Protein AF-A0A2N3HVA8-F1 (afdb_monomer)

Structure (mmCIF, N/CA/C/O backbone):
data_AF-A0A2N3HVA8-F1
#
_entry.id   AF-A0A2N3HVA8-F1
#
loop_
_atom_site.group_PDB
_atom_site.id
_atom_site.type_symbol
_atom_site.label_atom_id
_atom_site.label_alt_id
_atom_site.label_comp_id
_atom_site.label_asym_id
_atom_site.label_entity_id
_atom_site.label_seq_id
_atom_site.pdbx_PDB_ins_code
_atom_site.Cartn_x
_atom_site.Cartn_y
_atom_site.Cartn_z
_atom_site.occupancy
_atom_site.B_iso_or_equiv
_atom_site.auth_seq_id
_atom_site.auth_comp_id
_atom_site.auth_asym_id
_atom_site.auth_atom_id
_atom_site.pdbx_PDB_model_num
ATOM 1 N N . MET A 1 1 ? -5.575 -17.245 89.287 1.00 51.59 1 MET A N 1
ATOM 2 C CA . MET A 1 1 ? -6.116 -17.932 88.089 1.00 51.59 1 MET A CA 1
ATOM 3 C C . MET A 1 1 ? -7.455 -17.379 87.579 1.00 51.59 1 MET A C 1
ATOM 5 O O . MET A 1 1 ? -7.697 -17.504 86.390 1.00 51.59 1 MET A O 1
ATOM 9 N N . LYS A 1 2 ? -8.293 -16.704 88.390 1.00 47.22 2 LYS A N 1
ATOM 10 C CA . LYS A 1 2 ? -9.555 -16.087 87.915 1.00 47.22 2 LYS A CA 1
ATOM 11 C C . LYS A 1 2 ? -9.399 -14.876 86.973 1.00 47.22 2 LYS A C 1
ATOM 13 O O . LYS A 1 2 ? -10.318 -14.607 86.218 1.00 47.22 2 LYS A O 1
ATOM 18 N N . ASN A 1 3 ? -8.242 -14.208 86.958 1.00 51.25 3 ASN A N 1
ATOM 19 C CA . ASN A 1 3 ? -8.040 -12.977 86.173 1.00 51.25 3 ASN A CA 1
ATOM 20 C C . ASN A 1 3 ? -7.410 -13.208 84.784 1.00 51.25 3 ASN A C 1
ATOM 22 O O . ASN A 1 3 ? -7.305 -12.270 84.006 1.00 51.25 3 ASN A O 1
ATOM 26 N N . ILE A 1 4 ? -6.992 -14.441 84.464 1.00 55.38 4 ILE A N 1
ATOM 27 C CA . ILE A 1 4 ? -6.431 -14.793 83.143 1.00 55.38 4 ILE A CA 1
ATOM 28 C C . ILE A 1 4 ? -7.549 -15.259 82.193 1.00 55.38 4 ILE A C 1
ATOM 30 O O . ILE A 1 4 ? -7.501 -14.993 80.996 1.00 55.38 4 ILE A O 1
ATOM 34 N N . LEU A 1 5 ? -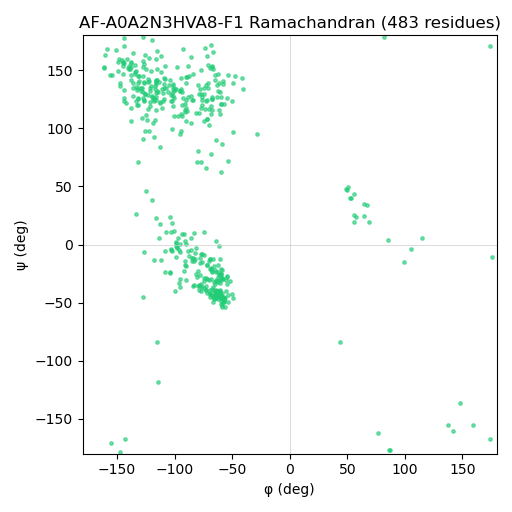8.608 -15.871 82.735 1.00 49.38 5 LEU A N 1
ATOM 35 C CA . LEU A 1 5 ? -9.744 -16.358 81.948 1.00 49.38 5 LEU A CA 1
ATOM 36 C C . LEU A 1 5 ? -10.599 -15.212 81.372 1.00 49.38 5 LEU A C 1
ATOM 38 O O . LEU A 1 5 ? -11.137 -15.334 80.277 1.00 49.38 5 LEU A O 1
ATOM 42 N N . THR A 1 6 ? -10.671 -14.071 82.063 1.00 52.09 6 THR A N 1
ATOM 43 C CA . THR A 1 6 ? -11.381 -12.868 81.597 1.00 52.09 6 THR A CA 1
ATOM 44 C C . THR A 1 6 ? -10.636 -12.125 80.486 1.00 52.09 6 THR A C 1
ATOM 46 O O . THR A 1 6 ? -11.277 -11.512 79.638 1.00 52.09 6 THR A O 1
ATOM 49 N N . GLY A 1 7 ? -9.301 -12.211 80.442 1.00 53.06 7 GLY A N 1
ATOM 50 C CA . GLY A 1 7 ? -8.494 -11.612 79.373 1.00 53.06 7 GLY A CA 1
ATOM 51 C C . GLY A 1 7 ? -8.582 -12.381 78.051 1.00 53.06 7 GLY A C 1
ATOM 52 O O . GLY A 1 7 ? -8.666 -11.770 76.990 1.00 53.06 7 GLY A O 1
ATOM 53 N N . LEU A 1 8 ? -8.642 -13.718 78.106 1.00 52.34 8 LEU A N 1
ATOM 54 C CA . LEU A 1 8 ? -8.741 -14.555 76.902 1.00 52.34 8 LEU A CA 1
ATOM 55 C C . LEU A 1 8 ? -10.122 -14.469 76.225 1.00 52.34 8 LEU A C 1
ATOM 57 O O . LEU A 1 8 ? -10.213 -14.571 75.005 1.00 52.34 8 LEU A O 1
ATOM 61 N N . LEU A 1 9 ? -11.189 -14.220 76.995 1.00 51.16 9 LEU A N 1
ATOM 62 C CA . LEU A 1 9 ? -12.546 -14.059 76.459 1.00 51.16 9 LEU A CA 1
ATOM 63 C C . LEU A 1 9 ? -12.732 -12.724 75.706 1.00 51.16 9 LEU A C 1
ATOM 65 O O . LEU A 1 9 ? -13.514 -12.655 74.765 1.00 51.16 9 LEU A O 1
ATOM 69 N N . LEU A 1 10 ? -11.988 -11.674 76.078 1.00 48.41 10 LEU A N 1
ATOM 70 C CA . LEU A 1 10 ? -12.043 -10.350 75.436 1.00 48.41 10 LEU A CA 1
ATOM 71 C C . LEU A 1 10 ? -11.241 -10.270 74.125 1.00 48.41 10 LEU A C 1
ATOM 73 O O . LEU A 1 10 ? -11.547 -9.446 73.265 1.00 48.41 10 LEU A O 1
ATOM 77 N N . ILE A 1 11 ? -10.251 -11.146 73.938 1.00 51.44 11 ILE A N 1
ATOM 78 C CA . ILE A 1 11 ? -9.470 -11.223 72.692 1.00 51.44 11 ILE A CA 1
ATOM 79 C C . ILE A 1 11 ? -10.233 -12.007 71.609 1.00 51.44 11 ILE A C 1
ATOM 81 O O . ILE A 1 11 ? -10.118 -11.687 70.431 1.00 51.44 11 ILE A O 1
ATOM 85 N N . LEU A 1 12 ? -11.100 -12.950 71.994 1.00 49.59 12 LEU A N 1
ATOM 86 C CA . LEU A 1 12 ? -11.937 -13.716 71.058 1.00 49.59 12 LEU A CA 1
ATOM 87 C C . LEU A 1 12 ? -13.171 -12.951 70.540 1.00 49.59 12 LEU A C 1
ATOM 89 O O . LEU A 1 12 ? -13.745 -13.344 69.529 1.00 49.59 12 LEU A O 1
ATOM 93 N N . PHE A 1 13 ? -13.564 -11.842 71.179 1.00 45.97 13 PHE A N 1
ATOM 94 C CA . PHE A 1 13 ? -14.666 -10.991 70.700 1.00 45.97 13 PHE A CA 1
ATOM 95 C C . PHE A 1 13 ? -14.235 -9.913 69.690 1.00 45.97 13 PHE A C 1
ATOM 97 O O . PHE A 1 13 ? -15.094 -9.293 69.071 1.00 45.97 13 PHE A O 1
ATOM 104 N N . ASN A 1 14 ? -12.930 -9.702 69.479 1.00 40.81 14 ASN A N 1
ATOM 105 C CA . ASN A 1 14 ? -12.418 -8.661 68.578 1.00 40.81 14 ASN A CA 1
ATOM 106 C C . ASN A 1 14 ? -12.010 -9.169 67.181 1.00 40.81 14 ASN A C 1
ATOM 108 O O . ASN A 1 14 ? -11.576 -8.373 66.355 1.00 40.81 14 ASN A O 1
ATOM 112 N N . THR A 1 15 ? -12.170 -10.461 66.872 1.00 43.09 15 THR A N 1
ATOM 113 C CA . THR A 1 15 ? -11.770 -11.029 65.566 1.00 43.09 15 THR A CA 1
ATOM 114 C C . THR A 1 15 ? -12.920 -11.240 64.575 1.00 43.09 15 THR A C 1
ATOM 116 O O . THR A 1 15 ? -12.710 -11.864 63.542 1.00 43.09 15 THR A O 1
ATOM 119 N N . PHE A 1 16 ? -14.122 -10.709 64.838 1.00 41.53 16 PHE A N 1
ATOM 120 C CA . PHE A 1 16 ? -15.277 -10.822 63.926 1.00 41.53 16 PHE A CA 1
ATOM 121 C C . PHE A 1 16 ? -15.775 -9.487 63.358 1.00 41.53 16 PHE A C 1
ATOM 123 O O . PHE A 1 16 ? -16.906 -9.403 62.886 1.00 41.53 16 PHE A O 1
ATOM 130 N N . VAL A 1 17 ? -14.934 -8.449 63.316 1.00 42.19 17 VAL A N 1
ATOM 131 C CA . VAL A 1 17 ? -15.187 -7.319 62.408 1.00 42.19 17 VAL A CA 1
ATOM 132 C C . VAL A 1 17 ? -14.698 -7.729 61.019 1.00 42.19 17 VAL A C 1
ATOM 134 O O . VAL A 1 17 ? -13.675 -7.261 60.529 1.00 42.19 17 VAL A O 1
ATOM 137 N N . TYR A 1 18 ? -15.421 -8.660 60.390 1.00 46.22 18 TYR A N 1
ATOM 138 C CA . TYR A 1 18 ? -15.406 -8.732 58.936 1.00 46.22 18 TYR A CA 1
ATOM 139 C C . TYR A 1 18 ? -15.936 -7.383 58.462 1.00 46.22 18 TYR A C 1
ATOM 141 O O . TYR A 1 18 ? -17.089 -7.040 58.724 1.00 46.22 18 TYR A O 1
ATOM 149 N N . SER A 1 19 ? -15.062 -6.590 57.845 1.00 43.75 19 SER A N 1
ATOM 150 C CA . SER A 1 19 ? -15.421 -5.367 57.136 1.00 43.75 19 SER A CA 1
ATOM 151 C C . SER A 1 19 ? -16.401 -5.743 56.027 1.00 43.75 19 SER A C 1
ATOM 153 O O . SER A 1 19 ? -15.992 -6.040 54.909 1.00 43.75 19 SER A O 1
ATOM 155 N N . GLN A 1 20 ? -17.693 -5.798 56.349 1.00 57.66 20 GLN A N 1
ATOM 156 C CA . GLN A 1 20 ? -18.745 -5.984 55.361 1.00 57.66 20 GLN A CA 1
ATOM 157 C C . GLN A 1 20 ? -18.645 -4.814 54.382 1.00 57.66 20 GLN A C 1
ATOM 159 O O . GLN A 1 20 ? -18.608 -3.659 54.810 1.00 57.66 20 GLN A O 1
ATOM 164 N N . ALA A 1 21 ? -18.560 -5.104 53.083 1.00 74.94 21 ALA A N 1
ATOM 165 C CA . ALA A 1 21 ? -18.583 -4.092 52.036 1.00 74.94 21 ALA A CA 1
ATOM 166 C C . ALA A 1 21 ? -19.951 -3.391 52.068 1.00 74.94 21 ALA A C 1
ATOM 168 O O . ALA A 1 21 ? -20.916 -3.848 51.453 1.00 74.94 21 ALA A O 1
ATOM 169 N N . LYS A 1 22 ? -20.044 -2.317 52.858 1.00 91.50 22 LYS A N 1
ATOM 170 C CA . LYS A 1 22 ? -21.256 -1.544 53.120 1.00 91.50 22 LYS A CA 1
ATOM 171 C C . LYS A 1 22 ? -21.002 -0.065 52.829 1.00 91.50 22 LYS A C 1
ATOM 173 O O . LYS A 1 22 ? -19.951 0.470 53.170 1.00 91.50 22 LYS A O 1
ATOM 178 N N . ILE A 1 23 ? -21.985 0.586 52.219 1.00 95.19 23 ILE A N 1
ATOM 179 C CA . ILE A 1 23 ? -22.057 2.038 52.039 1.00 95.19 23 ILE A CA 1
ATOM 180 C C . ILE A 1 23 ? -23.157 2.582 52.949 1.00 95.19 23 ILE A C 1
ATOM 182 O O . ILE A 1 23 ? -24.258 2.030 52.974 1.00 95.19 23 ILE A O 1
ATOM 186 N N . GLU A 1 24 ? -22.863 3.680 53.647 1.00 95.44 24 GLU A N 1
ATOM 187 C CA . GLU A 1 24 ? -23.810 4.465 54.445 1.00 95.44 24 GLU A CA 1
ATOM 188 C C . GLU A 1 24 ? -23.870 5.885 53.880 1.00 95.44 24 GLU A C 1
ATOM 190 O O . GLU A 1 24 ? -22.929 6.663 54.032 1.00 95.44 24 GLU A O 1
ATOM 195 N N . LYS A 1 25 ? -24.945 6.210 53.157 1.00 94.81 25 LYS A N 1
ATOM 196 C CA . LYS A 1 25 ? -25.064 7.469 52.410 1.00 94.81 25 LYS A CA 1
ATOM 197 C C . LYS A 1 25 ? -26.523 7.826 52.184 1.00 94.81 25 LYS A C 1
ATOM 199 O O . LYS A 1 25 ? -27.313 6.933 51.947 1.00 94.81 25 LYS A O 1
ATOM 204 N N . ASP A 1 26 ? -26.863 9.109 52.186 1.00 96.12 26 ASP A N 1
ATOM 205 C CA . ASP A 1 26 ? -28.158 9.591 51.687 1.00 96.12 26 ASP A CA 1
ATOM 206 C C . ASP A 1 26 ? -28.204 9.438 50.150 1.00 96.12 26 ASP A C 1
ATOM 208 O O . ASP A 1 26 ? -27.520 10.165 49.416 1.00 96.12 26 ASP A O 1
ATOM 212 N N . LEU A 1 27 ? -28.907 8.414 49.660 1.00 95.44 27 LEU A N 1
ATOM 213 C CA . LEU A 1 27 ? -28.984 8.046 48.242 1.00 95.44 27 LEU A CA 1
ATOM 214 C C . LEU A 1 27 ? -30.214 8.633 47.555 1.00 95.44 27 LEU A C 1
ATOM 216 O O . LEU A 1 27 ? -30.164 8.856 46.338 1.00 95.44 27 LEU A O 1
ATOM 220 N N . ASP A 1 28 ? -31.302 8.838 48.293 1.00 94.62 28 ASP A N 1
ATOM 221 C CA . ASP A 1 28 ? -32.562 9.375 47.776 1.00 94.62 28 ASP A CA 1
ATOM 222 C C . ASP A 1 28 ? -32.773 10.879 48.033 1.00 94.62 28 ASP A C 1
ATOM 224 O O . ASP A 1 28 ? -33.704 11.470 47.467 1.00 94.62 28 ASP A O 1
ATOM 228 N N . PHE A 1 29 ? -31.814 11.512 48.712 1.00 94.31 29 PHE A N 1
ATOM 229 C CA . PHE A 1 29 ? -31.706 12.946 48.980 1.00 94.31 29 PHE A CA 1
ATOM 230 C C . PHE A 1 29 ? -32.804 13.483 49.904 1.00 94.31 29 PHE A C 1
ATOM 232 O O . PHE A 1 29 ? -33.252 14.624 49.731 1.00 94.31 29 PHE A O 1
ATOM 239 N N . ASP A 1 30 ? -33.251 12.679 50.869 1.00 94.88 30 ASP A N 1
ATOM 240 C CA . ASP A 1 30 ? -34.212 13.091 51.897 1.00 94.88 30 ASP A CA 1
ATOM 241 C C . ASP A 1 30 ? -33.559 13.554 53.217 1.00 94.88 30 ASP A C 1
ATOM 243 O O . ASP A 1 30 ? -34.255 14.004 54.133 1.00 94.88 30 ASP A O 1
ATOM 247 N N . GLY A 1 31 ? -32.223 13.536 53.289 1.00 95.12 31 GLY A N 1
ATOM 248 C CA . GLY A 1 31 ? -31.441 13.935 54.458 1.00 95.12 31 GLY A CA 1
ATOM 249 C C . GLY A 1 31 ? -31.252 12.825 55.493 1.00 95.12 31 GLY A C 1
ATOM 250 O O . GLY A 1 31 ? -30.664 13.085 56.549 1.00 95.12 31 GLY A O 1
ATOM 251 N N . ILE A 1 32 ? -31.731 11.608 55.223 1.00 97.00 32 ILE A N 1
ATOM 252 C CA . ILE A 1 32 ? -31.583 10.431 56.080 1.00 97.00 32 ILE A CA 1
ATOM 253 C C . ILE A 1 32 ? -30.586 9.462 55.428 1.00 97.00 32 ILE A C 1
ATOM 255 O O . ILE A 1 32 ? -30.509 9.324 54.215 1.00 97.00 32 ILE A O 1
ATOM 259 N N . ILE A 1 33 ? -29.753 8.812 56.245 1.00 97.19 33 ILE A N 1
ATOM 260 C CA . ILE A 1 33 ? -28.717 7.898 55.749 1.00 97.19 33 ILE A CA 1
ATOM 261 C C . ILE A 1 33 ? -29.335 6.563 55.318 1.00 97.19 33 ILE A C 1
ATOM 263 O O . ILE A 1 33 ? -29.946 5.868 56.133 1.00 97.19 33 ILE A O 1
ATOM 267 N N . ASP A 1 34 ? -29.084 6.179 54.067 1.00 97.00 34 ASP A N 1
ATOM 268 C CA . ASP A 1 34 ? -29.423 4.879 53.489 1.00 97.00 34 ASP A CA 1
ATOM 269 C C . ASP A 1 34 ? -28.267 3.887 53.605 1.00 97.00 34 ASP A C 1
ATOM 271 O O . ASP A 1 34 ? -27.121 4.237 53.906 1.00 97.00 34 ASP A O 1
ATOM 275 N N . THR A 1 35 ? -28.559 2.616 53.336 1.00 96.75 35 THR A N 1
ATOM 276 C CA . THR A 1 35 ? -27.567 1.536 53.355 1.00 96.75 35 THR A CA 1
ATOM 277 C C . THR A 1 35 ? -27.558 0.753 52.047 1.00 96.75 35 THR A C 1
ATOM 279 O O . THR A 1 35 ? -28.612 0.397 51.521 1.00 96.75 35 THR A O 1
ATOM 282 N N . VAL A 1 36 ? -26.360 0.412 51.562 1.00 97.25 36 VAL A N 1
ATOM 283 C CA . VAL A 1 36 ? -26.149 -0.608 50.519 1.00 97.25 36 VAL A CA 1
ATOM 284 C C . VAL A 1 36 ? -25.099 -1.597 50.998 1.00 97.25 36 VAL A C 1
ATOM 286 O O . VAL A 1 36 ? -24.067 -1.174 51.511 1.00 97.25 36 VAL A O 1
ATOM 289 N N . SER A 1 37 ? -25.330 -2.894 50.827 1.00 96.06 37 SER A N 1
ATOM 290 C CA . SER A 1 37 ? -24.386 -3.945 51.221 1.00 96.06 37 SER A CA 1
ATOM 291 C C . SER A 1 37 ? -24.389 -5.108 50.234 1.00 96.06 37 SER A C 1
ATOM 293 O O . SER A 1 37 ? -25.385 -5.338 49.547 1.00 96.06 37 SER A O 1
ATOM 295 N N . ILE A 1 38 ? -23.292 -5.862 50.190 1.00 95.44 38 ILE A N 1
ATOM 296 C CA . ILE A 1 38 ? -23.212 -7.131 49.454 1.00 95.44 38 ILE A CA 1
ATOM 297 C C . ILE A 1 38 ? -23.487 -8.289 50.417 1.00 95.44 38 ILE A C 1
ATOM 299 O O . ILE A 1 38 ? -22.899 -8.350 51.497 1.00 95.44 38 ILE A O 1
ATOM 303 N N . ASP A 1 39 ? -24.363 -9.209 50.019 1.00 94.12 39 ASP A N 1
ATOM 304 C CA . ASP A 1 39 ? -24.496 -10.526 50.641 1.00 94.12 39 ASP A CA 1
ATOM 305 C C . ASP A 1 39 ? -23.812 -11.559 49.736 1.00 94.12 39 ASP A C 1
ATOM 307 O O . ASP A 1 39 ? -24.374 -11.990 48.729 1.00 94.12 39 ASP A O 1
ATOM 311 N N . HIS A 1 40 ? -22.581 -11.937 50.089 1.00 90.19 40 HIS A N 1
ATOM 312 C CA . HIS A 1 40 ? -21.790 -12.908 49.328 1.00 90.19 40 HIS A CA 1
ATOM 313 C C . HIS A 1 40 ? -22.305 -14.350 49.461 1.00 90.19 40 HIS A C 1
ATOM 315 O O . HIS A 1 40 ? -21.957 -15.184 48.635 1.00 90.19 40 HIS A O 1
ATOM 321 N N . LEU A 1 41 ? -23.126 -14.672 50.472 1.00 90.94 41 LEU A N 1
ATOM 322 C CA . LEU A 1 41 ? -23.686 -16.023 50.620 1.00 90.94 41 LEU A CA 1
ATOM 323 C C . LEU A 1 41 ? -24.828 -16.257 49.633 1.00 90.94 41 LEU A C 1
ATOM 325 O O . LEU A 1 41 ? -24.996 -17.363 49.127 1.00 90.94 41 LEU A O 1
ATOM 329 N N . GLN A 1 42 ? -25.626 -15.218 49.391 1.00 93.06 42 GLN A N 1
ATOM 330 C CA . GLN A 1 42 ? -26.732 -15.248 48.434 1.00 93.06 42 GLN A CA 1
ATOM 331 C C . GLN A 1 42 ? -26.351 -14.678 47.061 1.00 93.06 42 GLN A C 1
ATOM 333 O O . GLN A 1 42 ? -27.168 -14.716 46.144 1.00 93.06 42 GLN A O 1
ATOM 338 N N . SER A 1 43 ? -25.135 -14.143 46.927 1.00 94.31 43 SER A N 1
ATOM 339 C CA . SER A 1 43 ? -24.652 -13.404 45.760 1.00 94.31 43 SER A CA 1
ATOM 340 C C . SER A 1 43 ? -25.617 -12.303 45.314 1.00 94.31 43 SER A C 1
ATOM 342 O O . SER A 1 43 ? -25.938 -12.188 44.135 1.00 94.31 43 SER A O 1
ATOM 344 N N . ILE A 1 44 ? -26.109 -11.492 46.253 1.00 95.50 44 ILE A N 1
ATOM 345 C CA . ILE A 1 44 ? -27.028 -10.374 45.980 1.00 95.50 44 ILE A CA 1
ATOM 346 C C . ILE A 1 44 ? -26.495 -9.060 46.541 1.00 95.50 44 ILE A C 1
ATOM 348 O O . ILE A 1 44 ? -25.641 -9.024 47.429 1.00 95.50 44 ILE A O 1
ATOM 352 N N . ILE A 1 45 ? -27.061 -7.955 46.059 1.00 96.31 45 ILE A N 1
ATOM 353 C CA . ILE A 1 45 ? -26.846 -6.627 46.633 1.00 96.31 45 ILE A CA 1
ATOM 354 C C . ILE A 1 45 ? -28.143 -6.183 47.296 1.00 96.31 45 ILE A C 1
ATOM 356 O O . ILE A 1 45 ? -29.212 -6.212 46.684 1.00 96.31 45 ILE A O 1
ATOM 360 N N . CYS A 1 46 ? -28.034 -5.736 48.539 1.00 96.38 46 CYS A N 1
ATOM 361 C CA . CYS A 1 46 ? -29.138 -5.233 49.341 1.00 96.38 46 CYS A CA 1
ATOM 362 C C . CYS A 1 46 ? -29.064 -3.708 49.426 1.00 96.38 46 CYS A C 1
ATOM 364 O O . CYS A 1 46 ? -27.992 -3.147 49.641 1.00 96.38 46 CYS A O 1
ATOM 366 N N . CYS A 1 47 ? -30.203 -3.034 49.297 1.00 96.38 47 CYS A N 1
ATOM 367 C CA . CYS A 1 47 ? -30.333 -1.590 49.460 1.00 96.38 47 CYS A CA 1
ATOM 368 C C . CYS A 1 47 ? -31.527 -1.275 50.368 1.00 96.38 47 CYS A C 1
ATOM 370 O O . CYS A 1 47 ? -32.607 -1.836 50.195 1.00 96.38 47 CYS A O 1
ATOM 372 N N . GLN A 1 48 ? -31.345 -0.390 51.343 1.00 96.38 48 GLN A N 1
ATOM 373 C CA . GLN A 1 48 ? -32.383 0.039 52.278 1.00 96.38 48 GLN A CA 1
ATOM 374 C C . GLN A 1 48 ? -32.486 1.556 52.231 1.00 96.38 48 GLN A C 1
ATOM 376 O O . GLN A 1 48 ? -31.557 2.237 52.656 1.00 96.38 48 GLN A O 1
ATOM 381 N N . LEU A 1 49 ? -33.613 2.044 51.707 1.00 95.75 49 LEU A N 1
ATOM 382 C CA . LEU A 1 49 ? -33.883 3.471 51.536 1.00 95.75 49 LEU A CA 1
ATOM 383 C C . LEU A 1 49 ? -34.804 4.006 52.636 1.00 95.75 49 LEU A C 1
ATOM 385 O O . LEU A 1 49 ? -35.842 3.394 52.928 1.00 95.75 49 LEU A O 1
ATOM 389 N N . SER A 1 50 ? -34.480 5.170 53.178 1.00 95.88 50 SER A N 1
ATOM 390 C CA . SER A 1 50 ? -35.273 5.948 54.129 1.00 95.88 50 SER A CA 1
ATOM 391 C C . SER A 1 50 ? -36.659 6.268 53.570 1.00 95.88 50 SER A C 1
ATOM 393 O O . SER A 1 50 ? -37.664 5.966 54.227 1.00 95.88 50 SER A O 1
ATOM 395 N N . SER A 1 51 ? -36.756 6.723 52.314 1.00 91.94 51 SER A N 1
ATOM 396 C CA . SER A 1 51 ? -38.039 7.026 51.654 1.00 91.94 51 SER A CA 1
ATOM 397 C C . SER A 1 51 ? -38.971 5.818 51.501 1.00 91.94 51 SER A C 1
ATOM 399 O O . SER A 1 51 ? -40.174 5.978 51.285 1.00 91.94 51 SER A O 1
ATOM 401 N N . SER A 1 52 ? -38.439 4.600 51.629 1.00 92.00 52 SER A N 1
ATOM 402 C CA . SER A 1 52 ? -39.196 3.342 51.579 1.00 92.00 52 SER A CA 1
ATOM 403 C C . SER A 1 52 ? -39.432 2.722 52.962 1.00 92.00 52 SER A C 1
ATOM 405 O O . SER A 1 52 ? -39.867 1.570 53.055 1.00 92.00 52 SER A O 1
ATOM 407 N N . GLY A 1 53 ? -39.143 3.458 54.040 1.00 94.31 53 GLY A N 1
ATOM 408 C CA . GLY A 1 53 ? -39.226 2.960 55.413 1.00 94.31 53 GLY A CA 1
ATOM 409 C C . GLY A 1 53 ? -38.222 1.840 55.694 1.00 94.31 53 GLY A C 1
ATOM 410 O O . GLY A 1 53 ? -38.558 0.894 56.404 1.00 94.31 53 GLY A O 1
ATOM 411 N N . PHE A 1 54 ? -37.035 1.908 55.081 1.00 95.25 54 PHE A N 1
ATOM 412 C CA . PHE A 1 54 ? -35.945 0.930 55.195 1.00 95.25 54 PHE A CA 1
ATOM 413 C C . PHE A 1 54 ? -36.312 -0.507 54.799 1.00 95.25 54 PHE A C 1
ATOM 415 O O . PHE A 1 54 ? -35.660 -1.466 55.216 1.00 95.25 54 PHE A O 1
ATOM 422 N N . LYS A 1 55 ? -37.339 -0.682 53.959 1.00 94.50 55 LYS A N 1
ATOM 423 C CA . LYS A 1 55 ? -37.601 -1.976 53.320 1.00 94.50 55 LYS A CA 1
ATOM 424 C C . LYS A 1 55 ? -36.401 -2.374 52.462 1.00 94.50 55 LYS A C 1
ATOM 426 O O . LYS A 1 55 ? -35.926 -1.577 51.656 1.00 94.50 55 LYS A O 1
ATOM 431 N N . THR A 1 56 ? -35.939 -3.610 52.627 1.00 93.88 56 THR A N 1
ATOM 432 C CA . THR A 1 56 ? -34.823 -4.150 51.849 1.00 93.88 56 THR A CA 1
ATOM 433 C C . THR A 1 56 ? -35.245 -4.363 50.395 1.00 93.88 56 THR A C 1
ATOM 435 O O . THR A 1 56 ? -36.116 -5.181 50.107 1.00 93.88 56 THR A O 1
ATOM 438 N N . LEU A 1 57 ? -34.606 -3.632 49.486 1.00 95.12 57 LEU A N 1
ATOM 439 C CA . LEU A 1 57 ? -34.590 -3.875 48.047 1.00 95.12 57 LEU A CA 1
ATOM 440 C C . LEU A 1 57 ? -33.403 -4.785 47.731 1.00 95.12 57 LEU A C 1
ATOM 442 O O . LEU A 1 57 ? -32.320 -4.592 48.283 1.00 95.12 57 LEU A O 1
ATOM 446 N N . GLN A 1 58 ? -33.587 -5.757 46.846 1.00 96.44 58 GLN A N 1
ATOM 447 C CA . GLN A 1 58 ? -32.547 -6.725 46.496 1.00 96.44 58 GLN A CA 1
ATOM 448 C C . GLN A 1 58 ? -32.438 -6.849 44.985 1.00 96.44 58 GLN A C 1
ATOM 450 O O . GLN A 1 58 ? -33.446 -6.756 44.286 1.00 96.44 58 GLN A O 1
ATOM 455 N N . THR A 1 59 ? -31.222 -7.048 44.490 1.00 97.31 59 THR A N 1
ATOM 456 C CA . THR A 1 59 ? -31.012 -7.554 43.129 1.00 97.31 59 THR A CA 1
ATOM 457 C C . THR A 1 59 ? -31.480 -9.004 43.040 1.00 97.31 59 THR A C 1
ATOM 459 O O . THR A 1 59 ? -31.753 -9.653 44.055 1.00 97.31 59 THR A O 1
ATOM 462 N N . LYS A 1 60 ? -31.515 -9.555 41.829 1.00 97.00 60 LYS A N 1
ATOM 463 C CA . LYS A 1 60 ? -31.494 -11.011 41.692 1.00 97.00 60 LYS A CA 1
ATOM 464 C C . LYS A 1 60 ? -30.092 -11.543 42.048 1.00 97.00 60 LYS A C 1
ATOM 466 O O . LYS A 1 60 ? -29.141 -10.751 42.076 1.00 97.00 60 LYS A O 1
ATOM 471 N N . PRO A 1 61 ? -29.961 -12.850 42.336 1.00 95.25 61 PRO A N 1
ATOM 472 C CA . PRO A 1 61 ? -28.661 -13.488 42.513 1.00 95.25 61 PRO A CA 1
ATOM 473 C C . PRO A 1 61 ? -27.779 -13.341 41.271 1.00 95.25 61 PRO A C 1
ATOM 475 O O . PRO A 1 61 ? -28.274 -13.445 40.148 1.00 95.25 61 PRO A O 1
ATOM 478 N N . PHE A 1 62 ? -26.491 -13.106 41.499 1.00 94.25 62 PHE A N 1
ATOM 479 C CA . PHE A 1 62 ? -25.440 -13.114 40.489 1.00 94.25 62 PHE A CA 1
ATOM 480 C C . PHE A 1 62 ? -24.668 -14.442 40.549 1.00 94.25 62 PHE A C 1
ATOM 482 O O . PHE A 1 62 ? -24.208 -14.857 41.613 1.00 94.25 62 PHE A O 1
ATOM 489 N N . ASP A 1 63 ? -24.464 -15.072 39.404 1.00 92.81 63 ASP A N 1
ATOM 490 C CA . ASP A 1 63 ? -23.661 -16.273 39.199 1.00 92.81 63 ASP A CA 1
ATOM 491 C C . ASP A 1 63 ? -22.153 -15.979 39.266 1.00 92.81 63 ASP A C 1
ATOM 493 O O . ASP A 1 63 ? -21.379 -16.836 39.688 1.00 92.81 63 ASP A O 1
ATOM 497 N N . ILE A 1 64 ? -21.719 -14.777 38.859 1.00 90.81 64 ILE A N 1
ATOM 498 C CA . ILE A 1 64 ? -20.288 -14.419 38.753 1.00 90.81 64 ILE A CA 1
ATOM 499 C C . ILE A 1 64 ? -19.832 -13.359 39.764 1.00 90.81 64 ILE A C 1
ATOM 501 O O . ILE A 1 64 ? -18.791 -12.731 39.573 1.00 90.81 64 ILE A O 1
ATOM 505 N N . LEU A 1 65 ? -20.583 -13.109 40.837 1.00 92.12 65 LEU A N 1
ATOM 506 C CA . LEU A 1 65 ? -20.162 -12.138 41.852 1.00 92.12 65 LEU A CA 1
ATOM 507 C C . LEU A 1 65 ? -18.937 -12.651 42.623 1.00 92.12 65 LEU A C 1
ATOM 509 O O . LEU A 1 65 ? -19.037 -13.618 43.373 1.00 92.12 65 LEU A O 1
ATOM 513 N N . ASP A 1 66 ? -17.786 -11.998 42.443 1.00 89.44 66 ASP A N 1
ATOM 514 C CA . ASP A 1 66 ? -16.541 -12.396 43.102 1.00 89.44 66 ASP A CA 1
ATOM 515 C C . ASP A 1 66 ? -16.586 -12.128 44.614 1.00 89.44 66 ASP A C 1
ATOM 517 O O . ASP A 1 66 ? -17.229 -11.186 45.088 1.00 89.44 66 ASP A O 1
ATOM 521 N N . GLU A 1 67 ? -15.833 -12.911 45.385 1.00 87.00 67 GLU A N 1
ATOM 522 C CA . GLU A 1 67 ? -15.662 -12.682 46.825 1.00 87.00 67 GLU A CA 1
ATOM 523 C C . GLU A 1 67 ? -15.014 -11.319 47.123 1.00 87.00 67 GLU A C 1
ATOM 525 O O . GLU A 1 67 ? -15.262 -10.729 48.172 1.00 87.00 67 GLU A O 1
ATOM 530 N N . ASN A 1 68 ? -14.229 -10.781 46.184 1.00 88.31 68 ASN A N 1
ATOM 531 C CA . ASN A 1 68 ? -13.607 -9.460 46.269 1.00 88.31 68 ASN A CA 1
ATOM 532 C C . ASN A 1 68 ? -14.449 -8.355 45.612 1.00 88.31 68 ASN A C 1
ATOM 534 O O . ASN A 1 68 ? -13.960 -7.230 45.445 1.00 88.31 68 ASN A O 1
ATOM 538 N N . ALA A 1 69 ? -15.692 -8.646 45.212 1.00 93.00 69 ALA A N 1
ATOM 539 C CA . ALA A 1 69 ? -16.601 -7.617 44.733 1.00 93.00 69 ALA A CA 1
ATOM 540 C C . ALA A 1 69 ? -16.800 -6.548 45.815 1.00 93.00 69 ALA A C 1
ATOM 542 O O . ALA A 1 69 ? -16.931 -6.842 47.003 1.00 93.00 69 ALA A O 1
ATOM 543 N N . LEU A 1 70 ? -16.812 -5.282 45.403 1.00 94.31 70 LEU A N 1
ATOM 544 C CA . LEU A 1 70 ? -16.800 -4.160 46.336 1.00 94.31 70 LEU A CA 1
ATOM 545 C C . LEU A 1 70 ? -17.758 -3.051 45.922 1.00 94.31 70 LEU A C 1
ATOM 547 O O . LEU A 1 70 ? -17.950 -2.752 44.739 1.00 94.31 70 LEU A O 1
ATOM 551 N N . LEU A 1 71 ? -18.332 -2.409 46.935 1.00 96.44 71 LEU A N 1
ATOM 552 C CA . LEU A 1 71 ? -19.153 -1.219 46.784 1.00 96.44 71 LEU A CA 1
ATOM 553 C C . LEU A 1 71 ? -18.294 0.024 47.011 1.00 96.44 71 LEU A C 1
ATOM 555 O O . LEU A 1 71 ? -17.562 0.118 47.993 1.00 96.44 71 LEU A O 1
ATOM 559 N N . THR A 1 72 ? -18.394 0.999 46.108 1.00 95.56 72 THR A N 1
ATOM 560 C CA . THR A 1 72 ? -17.744 2.312 46.275 1.00 95.56 72 THR A CA 1
ATOM 561 C C . THR A 1 72 ? -18.744 3.436 46.102 1.00 95.56 72 THR A C 1
ATOM 563 O O . THR A 1 72 ? -19.661 3.349 45.285 1.00 95.56 72 THR A O 1
ATOM 566 N N . GLU A 1 73 ? -18.566 4.517 46.854 1.00 94.94 73 GLU A N 1
ATOM 567 C CA . GLU A 1 73 ? -19.415 5.691 46.713 1.00 94.94 73 GLU A CA 1
ATOM 568 C C . GLU A 1 73 ? -19.258 6.362 45.344 1.00 94.94 73 GLU A C 1
ATOM 570 O O . GLU A 1 73 ? -18.159 6.513 44.809 1.00 94.94 73 GLU A O 1
ATOM 575 N N . ALA A 1 74 ? -20.375 6.846 44.804 1.00 94.19 74 ALA A N 1
ATOM 576 C CA . ALA A 1 74 ? -20.399 7.806 43.712 1.00 94.19 74 ALA A CA 1
ATOM 577 C C . ALA A 1 74 ? -20.944 9.143 44.227 1.00 94.19 74 ALA A C 1
ATOM 579 O O . ALA A 1 74 ? -21.616 9.202 45.257 1.00 94.19 74 ALA A O 1
ATOM 580 N N . ARG A 1 75 ? -20.714 10.234 43.485 1.00 90.88 75 ARG A N 1
ATOM 581 C CA . ARG A 1 75 ? -21.252 11.558 43.846 1.00 90.88 75 ARG A CA 1
ATOM 582 C C . ARG A 1 75 ? -22.771 11.525 44.069 1.00 90.88 75 ARG A C 1
ATOM 584 O O . ARG A 1 75 ? -23.238 12.079 45.051 1.00 90.88 75 ARG A O 1
ATOM 591 N N . ASN A 1 76 ? -23.502 10.841 43.185 1.00 89.31 76 ASN A N 1
ATOM 592 C CA . ASN A 1 76 ? -24.965 10.753 43.202 1.00 89.31 76 ASN A CA 1
ATOM 593 C C . ASN A 1 76 ? -25.437 9.287 43.233 1.00 89.31 76 ASN A C 1
ATOM 595 O O . ASN A 1 76 ? -26.267 8.898 42.416 1.00 89.31 76 ASN A O 1
ATOM 599 N N . GLY A 1 77 ? -24.847 8.452 44.089 1.00 95.81 77 GLY A N 1
ATOM 600 C CA . GLY A 1 77 ? -25.198 7.036 44.199 1.00 95.81 77 GLY A CA 1
ATOM 601 C C . GLY A 1 77 ? -24.001 6.177 44.587 1.00 95.81 77 GLY A C 1
ATOM 602 O O . GLY A 1 77 ? -23.200 6.576 45.432 1.00 95.81 77 GLY A O 1
ATOM 603 N N . PHE A 1 78 ? -23.843 5.026 43.936 1.00 97.56 78 PHE A N 1
ATOM 604 C CA . PHE A 1 78 ? -22.760 4.080 44.218 1.00 97.56 78 PHE A CA 1
ATOM 605 C C . PHE A 1 78 ? -22.352 3.272 42.980 1.00 97.56 78 PHE A C 1
ATOM 607 O O . PHE A 1 78 ? -23.051 3.272 41.963 1.00 97.56 78 PHE A O 1
ATOM 614 N N . TYR A 1 79 ? -21.217 2.584 43.077 1.00 97.62 79 TYR A N 1
ATOM 615 C CA . TYR A 1 79 ? -20.766 1.586 42.114 1.00 97.62 79 TYR A CA 1
ATOM 616 C C . TYR A 1 79 ? -20.683 0.210 42.764 1.00 97.62 79 TYR A C 1
ATOM 618 O O . TYR A 1 79 ? -20.179 0.098 43.881 1.00 97.62 79 TYR A O 1
ATOM 626 N N . LEU A 1 80 ? -21.083 -0.816 42.021 1.00 97.12 80 LEU A N 1
ATOM 627 C CA . LEU A 1 80 ? -20.622 -2.187 42.227 1.00 97.12 80 LEU A CA 1
ATOM 628 C C . LEU A 1 80 ? -19.407 -2.411 41.330 1.00 97.12 80 LEU A C 1
ATOM 630 O O . LEU A 1 80 ? -19.522 -2.196 40.126 1.00 97.12 80 LEU A O 1
ATOM 634 N N . LYS A 1 81 ? -18.282 -2.861 41.883 1.00 96.62 81 LYS A N 1
ATOM 635 C CA . LYS A 1 81 ? -17.109 -3.283 41.109 1.00 96.62 81 LYS A CA 1
ATOM 636 C C . LYS A 1 81 ? -16.850 -4.763 41.338 1.00 96.62 81 LYS A C 1
ATOM 638 O O . LYS A 1 81 ? -16.716 -5.179 42.485 1.00 96.62 81 LYS A O 1
ATOM 643 N N . ASN A 1 82 ? -16.756 -5.517 40.255 1.00 95.38 82 ASN A N 1
ATOM 644 C CA . ASN A 1 82 ? -16.475 -6.943 40.264 1.00 95.38 82 ASN A CA 1
ATOM 645 C C . ASN A 1 82 ? -15.231 -7.187 39.401 1.00 95.38 82 ASN A C 1
ATOM 647 O O . ASN A 1 82 ? -15.272 -6.995 38.186 1.00 95.38 82 ASN A O 1
ATOM 651 N N . ASN A 1 83 ? -14.100 -7.488 40.040 1.00 92.69 83 ASN A N 1
ATOM 652 C CA . ASN A 1 83 ? -12.782 -7.487 39.407 1.00 92.69 83 ASN A CA 1
ATOM 653 C C . ASN A 1 83 ? -12.115 -8.856 39.568 1.00 92.69 83 ASN A C 1
ATOM 655 O O . ASN A 1 83 ? -11.933 -9.318 40.689 1.00 92.69 83 ASN A O 1
ATOM 659 N N . TRP A 1 84 ? -11.638 -9.436 38.468 1.00 89.31 84 TRP A N 1
ATOM 660 C CA . TRP A 1 84 ? -10.914 -10.707 38.433 1.00 89.31 84 TRP A CA 1
ATOM 661 C C . TRP A 1 84 ? -9.541 -10.535 37.804 1.00 89.31 84 TRP A C 1
ATOM 663 O O . TRP A 1 84 ? -9.421 -10.580 36.582 1.00 89.31 84 TRP A O 1
ATOM 673 N N . MET A 1 85 ? -8.493 -10.392 38.619 1.00 87.62 85 MET A N 1
ATOM 674 C CA . MET A 1 85 ? -7.088 -10.251 38.195 1.00 87.62 85 MET A CA 1
ATOM 675 C C . MET A 1 85 ? -6.883 -9.288 37.008 1.00 87.62 85 MET A C 1
ATOM 677 O O . MET A 1 85 ? -6.540 -8.124 37.192 1.00 87.62 85 MET A O 1
ATOM 681 N N . ARG A 1 86 ? -7.070 -9.787 35.784 1.00 88.94 86 ARG A N 1
ATOM 682 C CA . ARG A 1 86 ? -6.873 -9.095 34.515 1.00 88.94 86 ARG A CA 1
ATOM 683 C C . ARG A 1 86 ? -8.152 -8.627 33.818 1.00 88.94 86 ARG A C 1
ATOM 685 O O . ARG A 1 86 ? -8.052 -7.982 32.789 1.00 88.94 86 ARG A O 1
ATOM 692 N N . SER A 1 87 ? -9.331 -8.922 34.332 1.00 92.19 87 SER A N 1
ATOM 693 C CA . SER A 1 87 ? -10.603 -8.468 33.768 1.00 92.19 87 SER A CA 1
ATOM 694 C C . SER A 1 87 ? -11.517 -7.978 34.877 1.00 92.19 87 SER A C 1
ATOM 696 O O . SER A 1 87 ? -11.254 -8.227 36.052 1.00 92.19 87 SER A O 1
ATOM 698 N N . GLY A 1 88 ? -12.568 -7.254 34.535 1.00 94.75 88 GLY A N 1
ATOM 699 C CA . GLY A 1 88 ? -13.543 -6.821 35.522 1.00 94.75 88 GLY A CA 1
ATOM 700 C C . GLY A 1 88 ? -14.584 -5.893 34.938 1.00 94.75 88 GLY A C 1
ATOM 701 O O . GLY A 1 88 ? -14.469 -5.427 33.799 1.00 94.75 88 GLY A O 1
ATOM 702 N N . TYR A 1 89 ? -15.604 -5.608 35.734 1.00 96.81 89 TYR A N 1
ATOM 703 C CA . TYR A 1 89 ? -16.653 -4.670 35.381 1.00 96.81 89 TYR A CA 1
ATOM 704 C C . TYR A 1 89 ? -17.106 -3.814 36.559 1.00 96.81 89 TYR A C 1
ATOM 706 O O . TYR A 1 89 ? -16.894 -4.122 37.731 1.00 96.81 89 TYR A O 1
ATOM 714 N N . SER A 1 90 ? -17.733 -2.693 36.222 1.00 97.94 90 SER A N 1
ATOM 715 C CA . SER A 1 90 ? -18.322 -1.764 37.175 1.00 97.94 90 SER A CA 1
ATOM 716 C C . SER A 1 90 ? -19.718 -1.372 36.718 1.00 97.94 90 SER A C 1
ATOM 718 O O . SER A 1 90 ? -19.930 -1.062 35.544 1.00 97.94 90 SER A O 1
ATOM 720 N N . LEU A 1 91 ? -20.663 -1.360 37.651 1.00 98.25 91 LEU A N 1
ATOM 721 C CA . LEU A 1 91 ? -22.045 -0.944 37.448 1.00 98.25 91 LEU A CA 1
ATOM 722 C C . LEU A 1 91 ? -22.314 0.298 38.294 1.00 98.25 91 LEU A C 1
ATOM 724 O O . LEU A 1 91 ? -22.111 0.275 39.505 1.00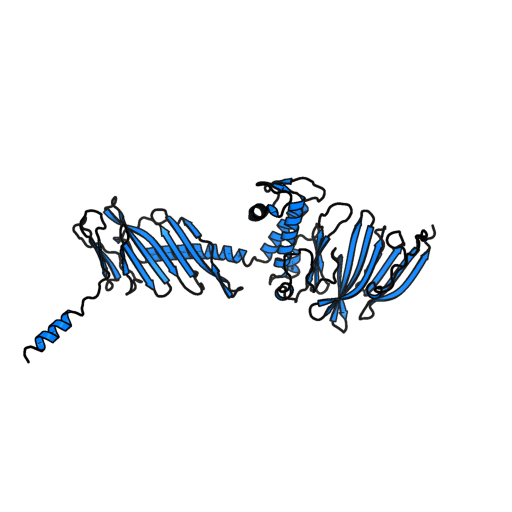 98.25 91 LEU A O 1
ATOM 728 N N . GLN A 1 92 ? -22.769 1.383 37.670 1.00 98.31 92 GLN A N 1
ATOM 729 C CA . GLN A 1 92 ? -23.053 2.649 38.343 1.00 98.31 92 GLN A CA 1
ATOM 730 C C . GLN A 1 92 ? -24.549 2.828 38.578 1.00 98.31 92 GLN A C 1
ATOM 732 O O . GLN A 1 92 ? -25.335 2.825 37.628 1.00 98.31 92 GLN A O 1
ATOM 737 N N . PHE A 1 93 ? -24.928 3.108 39.820 1.00 98.25 93 PHE A N 1
ATOM 738 C CA . PHE A 1 93 ? -26.313 3.298 40.232 1.00 98.25 93 PHE A CA 1
ATOM 739 C C . PHE A 1 93 ? -26.584 4.719 40.709 1.00 98.25 93 PHE A C 1
ATOM 741 O O . PHE A 1 93 ? -25.705 5.397 41.242 1.00 98.25 93 PHE A O 1
ATOM 748 N N . ARG A 1 94 ? -27.832 5.159 40.536 1.00 97.50 94 ARG A N 1
ATOM 749 C CA . ARG A 1 94 ? -28.362 6.420 41.069 1.00 97.50 94 ARG A CA 1
ATOM 750 C C . ARG A 1 94 ? -29.852 6.291 41.361 1.00 97.50 94 ARG A C 1
ATOM 752 O O . ARG A 1 94 ? -30.566 5.602 40.633 1.00 97.50 94 ARG A O 1
ATOM 759 N N . TYR A 1 95 ? -30.336 7.022 42.359 1.00 97.25 95 TYR A N 1
ATOM 760 C CA . TYR A 1 95 ? -31.765 7.168 42.611 1.00 97.25 95 TYR A CA 1
ATOM 761 C C . TYR A 1 95 ? -32.489 7.958 41.505 1.00 97.25 95 TYR A C 1
ATOM 763 O O . TYR A 1 95 ? -32.102 9.066 41.123 1.00 97.25 95 TYR A O 1
ATOM 771 N N . ASP A 1 96 ? -33.556 7.379 40.961 1.00 96.00 96 ASP A N 1
ATOM 772 C CA . ASP A 1 96 ? -34.455 8.006 39.997 1.00 96.00 96 ASP A CA 1
ATOM 773 C C . ASP A 1 96 ? -35.649 8.617 40.740 1.00 96.00 96 ASP A C 1
ATOM 775 O O . ASP A 1 96 ? -36.627 7.935 41.048 1.00 96.00 96 ASP A O 1
ATOM 779 N N . ASN A 1 97 ? -35.582 9.925 40.998 1.00 92.44 97 ASN A N 1
ATOM 780 C CA . ASN A 1 97 ? -36.601 10.647 41.763 1.00 92.44 97 ASN A CA 1
ATOM 781 C C . ASN A 1 97 ? -38.008 10.587 41.132 1.00 92.44 97 ASN A C 1
ATOM 783 O O . ASN A 1 97 ? -39.006 10.696 41.842 1.00 92.44 97 ASN A O 1
ATOM 787 N N . LYS A 1 98 ? -38.111 10.392 39.808 1.00 93.88 98 LYS A N 1
ATOM 788 C CA . LYS A 1 98 ? -39.409 10.305 39.121 1.00 93.88 98 LYS A CA 1
ATOM 789 C C . LYS A 1 98 ? -40.117 8.985 39.418 1.00 93.88 98 LYS A C 1
ATOM 791 O O . LYS A 1 98 ? -41.334 8.973 39.563 1.00 93.88 98 LYS A O 1
ATOM 796 N N . PHE A 1 99 ? -39.361 7.891 39.474 1.00 93.94 99 PHE A N 1
ATOM 797 C CA . PHE A 1 99 ? -39.901 6.544 39.682 1.00 93.94 99 PHE A CA 1
ATOM 798 C C . PHE A 1 99 ? -39.704 6.029 41.108 1.00 93.94 99 PHE A C 1
ATOM 800 O O . PHE A 1 99 ? -40.208 4.957 41.421 1.00 93.94 99 PHE A O 1
ATOM 807 N N . LYS A 1 100 ? -38.998 6.791 41.954 1.00 94.06 100 LYS A N 1
ATOM 808 C CA . LYS A 1 100 ? -38.681 6.455 43.346 1.00 94.06 100 LYS A CA 1
ATOM 809 C C . LYS A 1 100 ? -37.965 5.102 43.466 1.00 94.06 100 LYS A C 1
ATOM 811 O O . LYS A 1 100 ? -38.302 4.280 44.308 1.00 94.06 100 LYS A O 1
ATOM 816 N N . LYS A 1 101 ? -36.996 4.857 42.573 1.00 95.62 101 LYS A N 1
ATOM 817 C CA . LYS A 1 101 ? -36.240 3.593 42.465 1.00 95.62 101 LYS A CA 1
ATOM 818 C C . LYS A 1 101 ? -34.759 3.834 42.198 1.00 95.62 101 LYS A C 1
ATOM 820 O O . LYS A 1 101 ? -34.406 4.789 41.511 1.00 95.62 101 LYS A O 1
ATOM 825 N N . ILE A 1 102 ? -33.899 2.918 42.640 1.00 97.75 102 ILE A N 1
ATOM 826 C CA . ILE A 1 102 ? -32.489 2.881 42.228 1.00 97.75 102 ILE A CA 1
ATOM 827 C C . ILE A 1 102 ? -32.391 2.352 40.792 1.00 97.75 102 ILE A C 1
ATOM 829 O O . ILE A 1 102 ? -32.963 1.314 40.451 1.00 97.75 102 ILE A O 1
ATOM 833 N N . ARG A 1 103 ? -31.672 3.081 39.938 1.00 97.88 103 ARG A N 1
ATOM 834 C CA . ARG A 1 103 ? -31.518 2.804 38.508 1.00 97.88 103 ARG A CA 1
ATOM 835 C C . ARG A 1 103 ? -30.045 2.639 38.144 1.00 97.88 103 ARG A C 1
ATOM 837 O O . ARG A 1 103 ? -29.209 3.421 38.597 1.00 97.88 103 ARG A O 1
ATOM 844 N N . LEU A 1 104 ? -29.751 1.682 37.266 1.00 98.25 104 LEU A N 1
ATOM 845 C CA . LEU A 1 104 ? -28.453 1.557 36.606 1.00 98.25 104 LEU A CA 1
ATOM 846 C C . LEU A 1 104 ? -28.296 2.675 35.562 1.00 98.25 104 LEU A C 1
ATOM 848 O O . LEU A 1 104 ? -29.144 2.850 34.681 1.00 98.25 104 LEU A O 1
ATOM 852 N N . ILE A 1 105 ? -27.227 3.459 35.670 1.00 98.25 105 ILE A N 1
ATOM 853 C CA . ILE A 1 105 ? -26.968 4.627 34.813 1.00 98.25 105 ILE A CA 1
ATOM 854 C C . ILE A 1 105 ? -25.687 4.512 33.988 1.00 98.25 105 ILE A C 1
ATOM 856 O O . ILE A 1 105 ? -25.512 5.279 33.041 1.00 98.25 105 ILE A O 1
ATOM 860 N N . GLY A 1 106 ? -24.819 3.555 34.301 1.00 98.25 106 GLY A N 1
ATOM 861 C CA . GLY A 1 106 ? -23.589 3.329 33.559 1.00 98.25 106 GLY A CA 1
ATOM 862 C C . GLY A 1 106 ? -23.023 1.943 33.807 1.00 98.25 106 GLY A C 1
ATOM 863 O O . GLY A 1 106 ? -23.251 1.357 34.865 1.00 98.25 106 GLY A O 1
ATOM 864 N N . MET A 1 107 ? -22.287 1.437 32.825 1.00 98.56 107 MET A N 1
ATOM 865 C CA . MET A 1 107 ? -21.513 0.205 32.939 1.00 98.56 107 MET A CA 1
ATOM 866 C C . MET A 1 107 ? -20.122 0.438 32.363 1.00 98.56 107 MET A C 1
ATOM 868 O O . MET A 1 107 ? -19.972 1.193 31.402 1.00 98.56 107 MET A O 1
ATOM 872 N N . SER A 1 108 ? -19.106 -0.204 32.921 1.00 98.25 108 SER A N 1
ATOM 873 C CA . SER A 1 108 ? -17.772 -0.252 32.326 1.00 98.25 108 SER A CA 1
ATOM 874 C C . SER A 1 108 ? -17.161 -1.633 32.484 1.00 98.25 108 SER A C 1
ATOM 876 O O . SER A 1 108 ? -17.503 -2.344 33.424 1.00 98.25 108 SER A O 1
ATOM 878 N N . ARG A 1 109 ? -16.258 -2.010 31.580 1.00 96.12 109 ARG A N 1
ATOM 879 C CA . ARG A 1 109 ? -15.459 -3.236 31.676 1.00 96.12 109 ARG A CA 1
ATOM 880 C C . ARG A 1 109 ? -14.021 -2.961 31.273 1.00 96.12 109 ARG A C 1
ATOM 882 O O . ARG A 1 109 ? -13.770 -2.017 30.525 1.00 96.12 109 ARG A O 1
ATOM 889 N N . TYR A 1 110 ? -13.115 -3.797 31.742 1.00 95.25 110 TYR A N 1
ATOM 890 C CA . TYR A 1 110 ? -11.742 -3.841 31.265 1.00 95.25 110 TYR A CA 1
ATOM 891 C C . TYR A 1 110 ? -11.294 -5.287 31.112 1.00 95.25 110 TYR A C 1
ATOM 893 O O . TYR A 1 110 ? -11.780 -6.171 31.820 1.00 95.25 110 TYR A O 1
ATOM 901 N N . GLU A 1 111 ? -10.352 -5.498 30.205 1.00 92.56 111 GLU A N 1
ATOM 902 C CA . GLU A 1 111 ? -9.673 -6.766 29.975 1.00 92.56 111 GLU A CA 1
ATOM 903 C C . GLU A 1 111 ? -8.224 -6.492 29.613 1.00 92.56 111 GLU A C 1
ATOM 905 O O . GLU A 1 111 ? -7.933 -5.769 28.670 1.00 92.56 111 GLU A O 1
ATOM 910 N N . PHE A 1 112 ? -7.292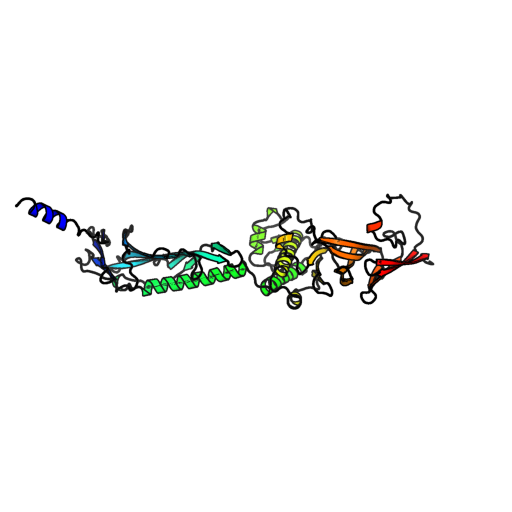 -7.061 30.357 1.00 86.69 112 PHE A N 1
ATOM 911 C CA . PHE A 1 112 ? -5.869 -6.873 30.158 1.00 86.69 112 PHE A CA 1
ATOM 912 C C . PHE A 1 112 ? -5.231 -8.212 29.810 1.00 86.69 112 PHE A C 1
ATOM 914 O O . PHE A 1 112 ? -5.360 -9.211 30.509 1.00 86.69 112 PHE A O 1
ATOM 921 N N . GLY A 1 113 ? -4.504 -8.262 28.707 1.00 79.19 113 GLY A N 1
ATOM 922 C CA . GLY A 1 113 ? -3.880 -9.499 28.266 1.00 79.19 113 GLY A CA 1
ATOM 923 C C . GLY A 1 113 ? -3.229 -9.356 26.908 1.00 79.19 113 GLY A C 1
ATOM 924 O O . GLY A 1 113 ? -3.073 -8.252 26.388 1.00 79.19 113 GLY A O 1
ATOM 925 N N . ASN A 1 114 ? -2.878 -10.494 26.325 1.00 68.00 114 ASN A N 1
ATOM 926 C CA . ASN A 1 114 ? -2.313 -10.595 24.982 1.00 68.00 114 ASN A CA 1
ATOM 927 C C . ASN A 1 114 ? -3.352 -10.384 23.862 1.00 68.00 114 ASN A C 1
ATOM 929 O O . ASN A 1 114 ? -3.023 -10.620 22.709 1.00 68.00 114 ASN A O 1
ATOM 933 N N . ALA A 1 115 ? -4.574 -9.931 24.181 1.00 71.31 115 ALA A N 1
ATOM 934 C CA . ALA A 1 115 ? -5.634 -9.616 23.218 1.00 71.31 115 ALA A CA 1
ATOM 935 C C . ALA A 1 115 ? -6.014 -10.767 22.264 1.00 71.31 115 ALA A C 1
ATOM 937 O O . ALA A 1 115 ? -6.503 -10.504 21.170 1.00 71.31 115 ALA A O 1
ATOM 938 N N . SER A 1 116 ? -5.799 -12.028 22.659 1.00 59.34 116 SER A N 1
ATOM 939 C CA . SER A 1 116 ? -6.016 -13.185 21.775 1.00 59.34 116 SER A CA 1
ATOM 940 C C . SER A 1 116 ? -7.485 -13.471 21.445 1.00 59.34 116 SER A C 1
ATOM 942 O O . SER A 1 116 ? -7.740 -14.110 20.433 1.00 59.34 116 SER A O 1
ATOM 944 N N . ASN A 1 117 ? -8.433 -12.994 22.262 1.00 61.62 117 ASN A N 1
ATOM 945 C CA . ASN A 1 117 ? -9.869 -13.235 22.069 1.00 61.62 117 ASN A CA 1
ATOM 946 C C . ASN A 1 117 ? -10.618 -11.916 21.782 1.00 61.62 117 ASN A C 1
ATOM 948 O O . ASN A 1 117 ? -10.765 -11.534 20.620 1.00 61.62 117 ASN A O 1
ATOM 952 N N . ASP A 1 118 ? -10.992 -11.170 22.828 1.00 64.75 118 ASP A N 1
ATOM 953 C CA . ASP A 1 118 ? -11.901 -10.006 22.742 1.00 64.75 118 ASP A CA 1
ATOM 954 C C . ASP A 1 118 ? -11.163 -8.656 22.801 1.00 64.75 118 ASP A C 1
ATOM 956 O O . ASP A 1 118 ? -11.730 -7.598 23.084 1.00 64.75 118 ASP A O 1
ATOM 960 N N . GLY A 1 119 ? -9.859 -8.694 22.526 1.00 78.38 119 GLY A N 1
ATOM 961 C CA . GLY A 1 119 ? -8.974 -7.549 22.661 1.00 78.38 119 GLY A CA 1
ATOM 962 C C . GLY A 1 119 ? -8.393 -7.384 24.062 1.00 78.38 119 GLY A C 1
ATOM 963 O O . GLY A 1 119 ? -8.531 -8.221 24.947 1.00 78.38 119 GLY A O 1
ATOM 964 N N . SER A 1 120 ? -7.640 -6.305 24.237 1.00 91.38 120 SER A N 1
ATOM 965 C CA . SER A 1 120 ? -7.097 -5.878 25.530 1.00 91.38 120 SER A CA 1
ATOM 966 C C . SER A 1 120 ? -7.358 -4.389 25.658 1.00 91.38 120 SER A C 1
ATOM 968 O O . SER A 1 120 ? -6.977 -3.634 24.770 1.00 91.38 120 SER A O 1
ATOM 970 N N . GLY A 1 121 ? -8.038 -3.932 26.696 1.00 94.69 121 GLY A N 1
ATOM 971 C CA . GLY A 1 121 ? -8.445 -2.546 26.838 1.00 94.69 121 GLY A CA 1
ATOM 972 C C . GLY A 1 121 ? -9.595 -2.355 27.810 1.00 94.69 121 GLY A C 1
ATOM 973 O O . GLY A 1 121 ? -9.802 -3.145 28.726 1.00 94.69 121 GLY A O 1
ATOM 974 N N . GLU A 1 122 ? -10.333 -1.272 27.615 1.00 96.69 122 GLU A N 1
ATOM 975 C CA . GLU A 1 122 ? -11.449 -0.895 28.474 1.00 96.69 122 GLU A CA 1
ATOM 976 C C . GLU A 1 122 ? -12.574 -0.239 27.682 1.00 96.69 122 GLU A C 1
ATOM 978 O O . GLU A 1 122 ? -12.357 0.404 26.652 1.00 96.69 122 GLU A O 1
ATOM 983 N N . SER A 1 123 ? -13.797 -0.352 28.190 1.00 97.75 123 SER A N 1
ATOM 984 C CA . SER A 1 123 ? -14.942 0.350 27.631 1.00 97.75 123 SER A CA 1
ATOM 985 C C . SER A 1 123 ? -15.937 0.785 28.690 1.00 97.75 123 SER A C 1
ATOM 987 O O . SER A 1 123 ? -16.046 0.195 29.766 1.00 97.75 123 SER A O 1
ATOM 989 N N . SER A 1 124 ? -16.724 1.803 28.359 1.00 98.31 124 SER A N 1
ATOM 990 C CA . SER A 1 124 ? -17.833 2.270 29.184 1.00 98.31 124 SER A CA 1
ATOM 991 C C . SER A 1 124 ? -19.043 2.649 28.341 1.00 98.31 124 SER A C 1
ATOM 993 O O . SER A 1 124 ? -18.916 3.072 27.191 1.00 98.31 124 SER A O 1
ATOM 995 N N . VAL A 1 125 ? -20.227 2.525 28.933 1.00 98.56 125 VAL A N 1
ATOM 996 C CA . VAL A 1 125 ? -21.483 3.013 28.373 1.00 98.56 125 VAL A CA 1
ATOM 997 C C . VAL A 1 125 ? -22.223 3.858 29.402 1.00 98.56 125 VAL A C 1
ATOM 999 O O . VAL A 1 125 ? -22.398 3.472 30.558 1.00 98.56 125 VAL A O 1
ATOM 1002 N N . ASN A 1 126 ? -22.689 5.024 28.968 1.00 98.31 126 ASN A N 1
ATOM 1003 C CA . ASN A 1 126 ? -23.599 5.871 29.724 1.00 98.31 126 ASN A CA 1
ATOM 1004 C C . ASN A 1 126 ? -25.039 5.546 29.312 1.00 98.31 126 ASN A C 1
ATOM 1006 O O . ASN A 1 126 ? -25.463 5.887 28.210 1.00 98.31 126 ASN A O 1
ATOM 1010 N N . LEU A 1 127 ? -25.818 4.929 30.200 1.00 97.38 127 LEU A N 1
ATOM 1011 C CA . LEU A 1 127 ? -27.183 4.473 29.903 1.00 97.38 127 LEU A CA 1
ATOM 1012 C C . LEU A 1 127 ? -28.216 5.609 29.881 1.00 97.38 127 LEU A C 1
ATOM 1014 O O . LEU A 1 127 ? -29.370 5.395 29.513 1.00 97.38 127 LEU A O 1
ATOM 1018 N N . LEU A 1 128 ? -27.831 6.824 30.280 1.00 95.88 128 LEU A N 1
ATOM 1019 C CA . LEU A 1 128 ? -28.683 8.011 30.171 1.00 95.88 128 LEU A CA 1
ATOM 1020 C C . LEU A 1 128 ? -28.597 8.640 28.778 1.00 95.88 128 LEU A C 1
ATOM 1022 O O . LEU A 1 128 ? -29.599 9.148 28.284 1.00 95.88 128 LEU A O 1
ATOM 1026 N N . THR A 1 129 ? -27.417 8.613 28.153 1.00 97.38 129 THR A N 1
ATOM 1027 C CA . THR A 1 129 ? -27.168 9.206 26.824 1.00 97.38 129 THR A CA 1
ATOM 1028 C C . THR A 1 129 ? -26.975 8.167 25.721 1.00 97.38 129 THR A C 1
ATOM 1030 O O . THR A 1 129 ? -26.807 8.528 24.550 1.00 97.38 129 THR A O 1
ATOM 1033 N N . SER A 1 130 ? -26.936 6.890 26.105 1.00 98.00 130 SER A N 1
ATOM 1034 C CA . SER A 1 130 ? -26.526 5.750 25.284 1.00 98.00 130 SER A CA 1
ATOM 1035 C C . SER A 1 130 ? -25.126 5.903 24.683 1.00 98.00 130 SER A C 1
ATOM 1037 O O . SER A 1 130 ? -24.824 5.267 23.685 1.00 98.00 130 SER A O 1
ATOM 1039 N N . GLY A 1 131 ? -24.276 6.781 25.223 1.00 98.25 131 GLY A N 1
ATOM 1040 C CA . GLY A 1 131 ? -22.922 6.987 24.708 1.00 98.25 131 GLY A CA 1
ATOM 1041 C C . GLY A 1 131 ? -21.997 5.850 25.122 1.00 98.25 131 GLY A C 1
ATOM 1042 O O . GLY A 1 131 ? -21.802 5.650 26.319 1.00 98.25 131 GLY A O 1
ATOM 1043 N N . TYR A 1 132 ? -21.432 5.146 24.146 1.00 98.44 132 TYR A N 1
ATOM 1044 C CA . TYR A 1 132 ? -20.400 4.129 24.321 1.00 98.44 132 TYR A CA 1
ATOM 1045 C C . TYR A 1 132 ? -19.022 4.699 23.977 1.00 98.44 132 TYR A C 1
ATOM 1047 O O . TYR A 1 132 ? -18.879 5.418 22.983 1.00 98.44 132 TYR A O 1
ATOM 1055 N N . VAL A 1 133 ? -18.017 4.358 24.784 1.00 98.38 133 VAL A N 1
ATOM 1056 C CA . VAL A 1 133 ? -16.603 4.633 24.514 1.00 98.38 133 VAL A CA 1
ATOM 1057 C C . VAL A 1 133 ? -15.789 3.366 24.751 1.00 98.38 133 VAL A C 1
ATOM 1059 O O . VAL A 1 133 ? -15.858 2.806 25.844 1.00 98.38 133 VAL A O 1
ATOM 1062 N N . GLY A 1 134 ? -15.007 2.940 23.759 1.00 97.50 134 GLY A N 1
ATOM 1063 C CA . GLY A 1 134 ? -14.104 1.789 23.845 1.00 97.50 134 GLY A CA 1
ATOM 1064 C C . GLY A 1 134 ? -12.667 2.155 23.475 1.00 97.50 134 GLY A C 1
ATOM 1065 O O . GLY A 1 134 ? -12.427 2.748 22.425 1.00 97.50 134 GLY A O 1
ATOM 1066 N N . ASN A 1 135 ? -11.716 1.788 24.327 1.00 96.94 135 ASN A N 1
ATOM 1067 C CA . ASN A 1 135 ? -10.279 1.931 24.119 1.00 96.94 135 ASN A CA 1
ATOM 1068 C C . ASN A 1 135 ? -9.656 0.536 24.125 1.00 96.94 135 ASN A C 1
ATOM 1070 O O . ASN A 1 135 ? -9.309 0.016 25.183 1.00 96.94 135 ASN A O 1
ATOM 1074 N N . TRP A 1 136 ? -9.528 -0.064 22.946 1.00 95.44 136 TRP A N 1
ATOM 1075 C CA . TRP A 1 136 ? -9.106 -1.453 22.788 1.00 95.44 136 TRP A CA 1
ATOM 1076 C C . TRP A 1 136 ? -7.770 -1.570 22.055 1.00 95.44 136 TRP A C 1
ATOM 1078 O O . TRP A 1 136 ? -7.350 -0.674 21.326 1.00 95.44 136 TRP A O 1
ATOM 1088 N N . ASN A 1 137 ? -7.120 -2.711 22.229 1.00 93.06 137 ASN A N 1
ATOM 1089 C CA . ASN A 1 137 ? -5.937 -3.150 21.509 1.00 93.06 137 ASN A CA 1
ATOM 1090 C C . ASN A 1 137 ? -6.227 -4.524 20.889 1.00 93.06 137 ASN A C 1
ATOM 1092 O O . ASN A 1 137 ? -7.007 -5.307 21.438 1.00 93.06 137 ASN A O 1
ATOM 1096 N N . TYR A 1 138 ? -5.580 -4.828 19.770 1.00 90.75 138 TYR A N 1
ATOM 1097 C CA . TYR A 1 138 ? -5.557 -6.159 19.164 1.00 90.75 138 TYR A CA 1
ATOM 1098 C C . TYR A 1 138 ? -4.115 -6.647 19.037 1.00 90.75 138 TYR A C 1
ATOM 1100 O O . TYR A 1 138 ? -3.183 -5.847 19.097 1.00 90.75 138 TYR A O 1
ATOM 1108 N N . TYR A 1 139 ? -3.925 -7.952 18.889 1.00 87.06 139 TYR A N 1
ATOM 1109 C CA . TYR A 1 139 ? -2.614 -8.526 18.618 1.00 87.06 139 TYR A CA 1
ATOM 1110 C C . TYR A 1 139 ? -2.420 -8.686 17.107 1.00 87.06 139 TYR A C 1
ATOM 1112 O O . TYR A 1 139 ? -3.219 -9.352 16.453 1.00 87.06 139 TYR A O 1
ATOM 1120 N N . ASP A 1 140 ? -1.399 -8.039 16.546 1.00 83.25 140 ASP A N 1
ATOM 1121 C CA . ASP A 1 140 ? -1.007 -8.189 15.142 1.00 83.25 140 ASP A CA 1
ATOM 1122 C C . ASP A 1 140 ? 0.007 -9.333 15.046 1.00 83.25 140 ASP A C 1
ATOM 1124 O O . ASP A 1 140 ? 1.156 -9.177 15.463 1.00 83.25 140 ASP A O 1
ATOM 1128 N N . GLU A 1 141 ? -0.419 -10.484 14.521 1.00 81.12 141 GLU A N 1
ATOM 1129 C CA . GLU A 1 141 ? 0.429 -11.677 14.396 1.00 81.12 141 GLU A CA 1
ATOM 1130 C C . GLU A 1 141 ? 1.612 -11.463 13.444 1.00 81.12 141 GLU A C 1
ATOM 1132 O O . GLU A 1 141 ? 2.682 -12.026 13.663 1.00 81.12 141 GLU A O 1
ATOM 1137 N N . VAL A 1 142 ? 1.457 -10.610 12.425 1.00 76.06 142 VAL A N 1
ATOM 1138 C CA . VAL A 1 142 ? 2.520 -10.332 11.446 1.00 76.06 142 VAL A CA 1
ATOM 1139 C C . VAL A 1 142 ? 3.624 -9.500 12.087 1.00 76.06 142 VAL A C 1
ATOM 1141 O O . VAL A 1 142 ? 4.809 -9.764 11.890 1.00 76.06 142 VAL A O 1
ATOM 1144 N N . LYS A 1 143 ? 3.243 -8.503 12.891 1.00 76.31 143 LYS A N 1
ATOM 1145 C CA . LYS A 1 143 ? 4.192 -7.643 13.618 1.00 76.31 143 LYS A CA 1
ATOM 1146 C C . LYS A 1 143 ? 4.585 -8.203 14.983 1.00 76.31 143 LYS A C 1
ATOM 1148 O O . LYS A 1 143 ? 5.441 -7.624 15.648 1.00 76.31 143 LYS A O 1
ATOM 1153 N N . ASN A 1 144 ? 3.960 -9.302 15.402 1.00 81.56 144 ASN A N 1
ATOM 1154 C CA . ASN A 1 144 ? 4.166 -9.959 16.687 1.00 81.56 144 ASN A CA 1
ATOM 1155 C C . ASN A 1 144 ? 4.020 -8.998 17.892 1.00 81.56 144 ASN A C 1
ATOM 1157 O O . ASN A 1 144 ? 4.803 -9.055 18.843 1.00 81.56 144 ASN A O 1
ATOM 1161 N N . GLN A 1 145 ? 3.041 -8.082 17.857 1.00 86.44 145 GLN A N 1
ATOM 1162 C CA . GLN A 1 145 ? 2.874 -7.034 18.878 1.00 86.44 145 GLN A CA 1
ATOM 1163 C C . GLN A 1 145 ? 1.412 -6.621 19.113 1.00 86.44 145 GLN A C 1
ATOM 1165 O O . GLN A 1 145 ? 0.550 -6.784 18.254 1.00 86.44 145 GLN A O 1
ATOM 1170 N N . LEU A 1 146 ? 1.145 -6.014 20.274 1.00 86.31 146 LEU A N 1
ATOM 1171 C CA . LEU A 1 146 ? -0.130 -5.354 20.578 1.00 86.31 146 LEU A CA 1
ATOM 1172 C C . LEU A 1 146 ? -0.219 -4.000 19.862 1.00 86.31 146 LEU A C 1
ATOM 1174 O O . LEU A 1 146 ? 0.646 -3.141 20.032 1.00 86.31 146 LEU A O 1
ATOM 1178 N N . VAL A 1 147 ? -1.297 -3.789 19.111 1.00 89.50 147 VAL A N 1
ATOM 1179 C CA . VAL A 1 147 ? -1.586 -2.554 18.378 1.00 89.50 147 VAL A CA 1
ATOM 1180 C C . VAL A 1 147 ? -2.858 -1.915 18.928 1.00 89.50 147 VAL A C 1
ATOM 1182 O O . VAL A 1 147 ? -3.896 -2.563 19.077 1.00 89.50 147 VAL A O 1
ATOM 1185 N N . LYS A 1 148 ? -2.779 -0.617 19.226 1.00 92.12 148 LYS A N 1
ATOM 1186 C CA . LYS A 1 148 ? -3.900 0.161 19.755 1.00 92.12 148 LYS A CA 1
ATOM 1187 C C . LYS A 1 148 ? -4.897 0.515 18.654 1.00 92.12 148 LYS A C 1
ATOM 1189 O O . LYS A 1 148 ? -4.511 1.075 17.630 1.00 92.12 148 LYS A O 1
ATOM 1194 N N . LEU A 1 149 ? -6.179 0.240 18.891 1.00 92.19 149 LEU A N 1
ATOM 1195 C CA . LEU A 1 149 ? -7.265 0.709 18.032 1.00 92.19 149 LEU A CA 1
ATOM 1196 C C . LEU A 1 149 ? -7.562 2.193 18.303 1.00 92.19 149 LEU A C 1
ATOM 1198 O O . LEU A 1 149 ? -7.414 2.661 19.440 1.00 92.19 149 LEU A O 1
ATOM 1202 N N . PRO A 1 150 ? -8.027 2.949 17.292 1.00 91.62 150 PRO A N 1
ATOM 1203 C CA . PRO A 1 150 ? -8.625 4.257 17.523 1.00 91.62 150 PRO A CA 1
ATOM 1204 C C . PRO A 1 150 ? -9.759 4.168 18.552 1.00 91.62 150 PRO A C 1
ATOM 1206 O O . PRO A 1 150 ? -10.491 3.179 18.596 1.00 91.62 150 PRO A O 1
ATOM 1209 N N . ALA A 1 151 ? -9.920 5.212 19.369 1.00 95.50 151 ALA A N 1
ATOM 1210 C CA . ALA A 1 151 ? -10.988 5.253 20.362 1.00 95.50 151 ALA A CA 1
ATOM 1211 C C . ALA A 1 151 ? -12.360 5.150 19.676 1.00 95.50 151 ALA A C 1
ATOM 1213 O O . ALA A 1 151 ? -12.720 5.995 18.853 1.00 95.50 151 ALA A O 1
ATOM 1214 N N . ILE A 1 152 ? -13.132 4.131 20.043 1.00 96.56 152 ILE A N 1
ATOM 1215 C CA . ILE A 1 152 ? -14.445 3.855 19.467 1.00 96.56 152 ILE A CA 1
ATOM 1216 C C . ILE A 1 152 ? -15.474 4.698 20.210 1.00 96.56 152 ILE A C 1
ATOM 1218 O O . ILE A 1 152 ? -15.564 4.617 21.433 1.00 96.56 152 ILE A O 1
ATOM 1222 N N . LYS A 1 153 ? -16.253 5.506 19.488 1.00 97.56 153 LYS A N 1
ATOM 1223 C CA . LYS A 1 153 ? -17.322 6.343 20.052 1.00 97.56 153 LYS A CA 1
ATOM 1224 C C . LYS A 1 153 ? -18.613 6.104 19.282 1.00 97.56 153 LYS A C 1
ATOM 1226 O O . LYS A 1 153 ? -18.730 6.542 18.143 1.00 97.56 153 LYS A O 1
ATOM 1231 N N . GLU A 1 154 ? -19.581 5.434 19.903 1.00 96.94 154 GLU A N 1
ATOM 1232 C CA . GLU A 1 154 ? -20.834 5.031 19.245 1.00 96.94 154 GLU A CA 1
ATOM 1233 C C . GLU A 1 154 ? -22.041 5.113 20.196 1.00 96.94 154 GLU A C 1
ATOM 1235 O O . GLU A 1 154 ? -21.911 5.482 21.368 1.00 96.94 154 GLU A O 1
ATOM 1240 N N . LYS A 1 155 ? -23.244 4.810 19.690 1.00 97.44 155 LYS A N 1
ATOM 1241 C CA . LYS A 1 155 ? -24.464 4.719 20.501 1.00 97.44 155 LYS A CA 1
ATOM 1242 C C . LYS A 1 155 ? -24.804 3.265 20.818 1.00 97.44 155 LYS A C 1
ATOM 1244 O O . LYS A 1 155 ? -24.978 2.456 19.919 1.00 97.44 155 LYS A O 1
ATOM 1249 N N . MET A 1 156 ? -24.971 2.961 22.102 1.00 97.38 156 MET A N 1
ATOM 1250 C CA . MET A 1 156 ? -25.385 1.654 22.607 1.00 97.38 156 MET A CA 1
ATOM 1251 C C . MET A 1 156 ? -26.621 1.824 23.497 1.00 97.38 156 MET A C 1
ATOM 1253 O O . MET A 1 156 ? -26.539 2.222 24.661 1.00 97.38 156 MET A O 1
ATOM 1257 N N . HIS A 1 157 ? -27.795 1.595 22.911 1.00 96.62 157 HIS A N 1
ATOM 1258 C CA . HIS A 1 157 ? -29.079 1.779 23.588 1.00 96.62 157 HIS A CA 1
ATOM 1259 C C . HIS A 1 157 ? -29.419 0.600 24.503 1.00 96.62 157 HIS A C 1
ATOM 1261 O O . HIS A 1 157 ? -29.255 -0.549 24.099 1.00 96.62 157 HIS A O 1
ATOM 1267 N N . PHE A 1 158 ? -29.921 0.904 25.700 1.00 96.25 158 PHE A N 1
ATOM 1268 C CA . PHE A 1 158 ? -30.479 -0.047 26.662 1.00 96.25 158 PHE A CA 1
ATOM 1269 C C . PHE A 1 158 ? -31.789 0.509 27.208 1.00 96.25 158 PHE A C 1
ATOM 1271 O O . PHE A 1 158 ? -31.925 1.726 27.388 1.00 96.25 158 PHE A O 1
ATOM 1278 N N . ASP A 1 159 ? -32.714 -0.386 27.537 1.00 95.94 159 ASP A N 1
ATOM 1279 C CA . ASP A 1 159 ? -33.895 -0.028 28.309 1.00 95.94 159 ASP A CA 1
ATOM 1280 C C . ASP A 1 159 ? -33.526 0.394 29.737 1.00 95.94 159 ASP A C 1
ATOM 1282 O O . ASP A 1 159 ? -32.406 0.209 30.225 1.00 95.94 159 ASP A O 1
ATOM 1286 N N . LYS A 1 160 ? -34.482 1.013 30.436 1.00 96.69 160 LYS A N 1
ATOM 1287 C CA . LYS A 1 160 ? -34.272 1.401 31.833 1.00 96.69 160 LYS A CA 1
ATOM 1288 C C . LYS A 1 160 ? -34.170 0.155 32.706 1.00 96.69 160 LYS A C 1
ATOM 1290 O O . LYS A 1 160 ? -35.155 -0.550 32.898 1.00 96.69 160 LYS A O 1
ATOM 1295 N N . ILE A 1 161 ? -33.000 -0.040 33.302 1.00 97.50 161 ILE A N 1
ATOM 1296 C CA . ILE A 1 161 ? -32.733 -1.143 34.222 1.00 97.50 161 ILE A CA 1
ATOM 1297 C C . ILE A 1 161 ? -32.791 -0.615 35.656 1.00 97.50 161 ILE A C 1
ATOM 1299 O O . ILE A 1 161 ? -32.040 0.289 36.037 1.00 97.50 161 ILE A O 1
ATOM 1303 N N . TYR A 1 162 ? -33.712 -1.162 36.443 1.00 97.62 162 TYR A N 1
ATOM 1304 C CA . TYR A 1 162 ? -33.853 -0.866 37.867 1.00 97.62 162 TYR A CA 1
ATOM 1305 C C . TYR A 1 162 ? -33.160 -1.938 38.703 1.00 97.62 162 TYR A C 1
ATOM 1307 O O . TYR A 1 162 ? -33.045 -3.081 38.272 1.00 97.62 162 TYR A O 1
ATOM 1315 N N . PHE A 1 163 ? -32.720 -1.551 39.898 1.00 96.81 163 PHE A N 1
ATOM 1316 C CA . PHE A 1 163 ? -31.922 -2.374 40.809 1.00 96.81 163 PHE A CA 1
ATOM 1317 C C . PHE A 1 163 ? -32.512 -3.773 41.061 1.00 96.81 163 PHE A C 1
ATOM 1319 O O . PHE A 1 163 ? -31.797 -4.761 40.982 1.00 96.81 163 PHE A O 1
ATOM 1326 N N . GLU A 1 164 ? -33.828 -3.863 41.256 1.00 96.38 164 GLU A N 1
ATOM 1327 C CA . GLU A 1 164 ? -34.547 -5.122 41.523 1.00 96.38 164 GLU A CA 1
ATOM 1328 C C . GLU A 1 164 ? -34.515 -6.116 40.347 1.00 96.38 164 GLU A C 1
ATOM 1330 O O . GLU A 1 164 ? -34.712 -7.314 40.523 1.00 96.38 164 GLU A O 1
ATOM 1335 N N . ASN A 1 165 ? -34.270 -5.619 39.132 1.00 95.62 165 ASN A N 1
ATOM 1336 C CA . ASN A 1 165 ? -34.251 -6.423 37.910 1.00 95.62 165 ASN A CA 1
ATOM 1337 C C . ASN A 1 165 ? -32.832 -6.815 37.482 1.00 95.62 165 ASN A C 1
ATOM 1339 O O . ASN A 1 165 ? -32.672 -7.402 36.415 1.00 95.62 165 ASN A O 1
ATOM 1343 N N . LEU A 1 166 ? -31.817 -6.434 38.255 1.00 95.88 166 LEU A N 1
ATOM 1344 C CA . LEU A 1 166 ? -30.423 -6.650 37.909 1.00 95.88 166 LEU A CA 1
ATOM 1345 C C . LEU A 1 166 ? -30.002 -8.096 38.198 1.00 95.88 166 LEU A C 1
ATOM 1347 O O . LEU A 1 166 ? -30.214 -8.583 39.306 1.00 95.88 166 LEU A O 1
ATOM 1351 N N . ASP A 1 167 ? -29.385 -8.723 37.202 1.00 94.88 167 ASP A N 1
ATOM 1352 C CA . ASP A 1 167 ? -28.684 -10.010 37.230 1.00 94.88 167 ASP A CA 1
ATOM 1353 C C . ASP A 1 167 ? -27.511 -9.951 36.227 1.00 94.88 167 ASP A C 1
ATOM 1355 O O . ASP A 1 167 ? -27.287 -8.918 35.577 1.00 94.88 167 ASP A O 1
ATOM 1359 N N . ASP A 1 168 ? -26.761 -11.044 36.074 1.00 93.44 168 ASP A N 1
ATOM 1360 C CA . ASP A 1 168 ? -25.619 -11.092 35.153 1.00 93.44 168 ASP A CA 1
ATOM 1361 C C . ASP A 1 168 ? -25.995 -10.933 33.685 1.00 93.44 168 ASP A C 1
ATOM 1363 O O . ASP A 1 168 ? -25.163 -10.486 32.895 1.00 93.44 168 ASP A O 1
ATOM 1367 N N . SER A 1 169 ? -27.237 -11.242 33.295 1.00 96.06 169 SER A N 1
ATOM 1368 C CA . SER A 1 169 ? -27.653 -11.155 31.890 1.00 96.06 169 SER A CA 1
ATOM 1369 C C . SER A 1 169 ? -27.510 -9.733 31.343 1.00 96.06 169 SER A C 1
ATOM 1371 O O . SER A 1 169 ? -27.175 -9.543 30.174 1.00 96.06 169 SER A O 1
ATOM 1373 N N . ILE A 1 170 ? -27.672 -8.724 32.205 1.00 96.75 170 ILE A N 1
ATOM 1374 C CA . ILE A 1 170 ? -27.459 -7.315 31.864 1.00 96.75 170 ILE A CA 1
ATOM 1375 C C . ILE A 1 170 ? -25.990 -7.043 31.526 1.00 96.75 170 ILE A C 1
ATOM 1377 O O . ILE A 1 170 ? -25.698 -6.373 30.532 1.00 96.75 170 ILE A O 1
ATOM 1381 N N . TYR A 1 171 ? -25.065 -7.561 32.337 1.00 95.50 171 TYR A N 1
ATOM 1382 C CA . TYR A 1 171 ? -23.635 -7.413 32.085 1.00 95.50 171 TYR A CA 1
ATOM 1383 C C . TYR A 1 171 ? -23.200 -8.218 30.859 1.00 95.50 171 TYR A C 1
ATOM 1385 O O . TYR A 1 171 ? -22.501 -7.672 30.008 1.00 95.50 171 TYR A O 1
ATOM 1393 N N . PHE A 1 172 ? -23.646 -9.468 30.720 1.00 95.56 172 PHE A N 1
ATOM 1394 C CA . PHE A 1 172 ? -23.306 -10.302 29.569 1.00 95.56 172 PHE A CA 1
ATOM 1395 C C . PHE A 1 172 ? -23.815 -9.707 28.259 1.00 95.56 172 PHE A C 1
ATOM 1397 O O . PHE A 1 172 ? -23.056 -9.643 27.296 1.00 95.56 172 PHE A O 1
ATOM 1404 N N . ASN A 1 173 ? -25.033 -9.157 28.236 1.00 96.88 173 ASN A N 1
ATOM 1405 C CA . ASN A 1 173 ? -25.531 -8.438 27.065 1.00 96.88 173 ASN A CA 1
ATOM 1406 C C . ASN A 1 173 ? -24.665 -7.214 26.721 1.00 96.88 173 ASN A C 1
ATOM 1408 O O . ASN A 1 173 ? -24.408 -6.932 25.551 1.00 96.88 173 ASN A O 1
ATOM 1412 N N . TYR A 1 174 ? -24.192 -6.475 27.727 1.00 97.12 174 TYR A N 1
ATOM 1413 C CA . TYR A 1 174 ? -23.242 -5.385 27.507 1.00 97.12 174 TYR A CA 1
ATOM 1414 C C . TYR A 1 174 ? -21.892 -5.890 26.981 1.00 97.12 174 TYR A C 1
ATOM 1416 O O . TYR A 1 174 ? -21.351 -5.312 26.038 1.00 97.12 174 TYR A O 1
ATOM 1424 N N . ALA A 1 175 ? -21.354 -6.962 27.559 1.00 95.06 175 ALA A N 1
ATOM 1425 C CA . ALA A 1 175 ? -20.076 -7.541 27.169 1.00 95.06 175 ALA A CA 1
ATOM 1426 C C . ALA A 1 175 ? -20.096 -8.073 25.725 1.00 95.06 175 ALA A C 1
ATOM 1428 O O . ALA A 1 175 ? -19.181 -7.761 24.964 1.00 95.06 175 ALA A O 1
ATOM 1429 N N . GLU A 1 176 ? -21.153 -8.780 25.329 1.00 95.38 176 GLU A N 1
ATOM 1430 C CA . GLU A 1 176 ? -21.353 -9.299 23.970 1.00 95.38 176 GLU A CA 1
ATOM 1431 C C . GLU A 1 176 ? -21.383 -8.162 22.939 1.00 95.38 176 GLU A C 1
ATOM 1433 O O . GLU A 1 176 ? -20.605 -8.145 21.989 1.00 95.38 176 GLU A O 1
ATOM 1438 N N . ARG A 1 177 ? -22.171 -7.111 23.194 1.00 96.25 177 ARG A N 1
ATOM 1439 C CA . ARG A 1 177 ? -22.236 -5.946 22.295 1.00 96.25 177 ARG A CA 1
ATOM 1440 C C . ARG A 1 177 ? -20.913 -5.185 22.208 1.00 96.25 177 ARG A C 1
ATOM 1442 O O . ARG A 1 177 ? -20.612 -4.591 21.175 1.00 96.25 177 ARG A O 1
ATOM 1449 N N . CYS A 1 178 ? -20.125 -5.163 23.284 1.00 95.19 178 CYS A N 1
ATOM 1450 C CA . CYS A 1 178 ? -18.761 -4.636 23.243 1.00 95.19 178 CYS A CA 1
ATOM 1451 C C . CYS A 1 178 ? -17.855 -5.481 22.341 1.00 95.19 178 CYS A C 1
ATOM 1453 O O . CYS A 1 178 ? -17.084 -4.898 21.581 1.00 95.19 178 CYS A O 1
ATOM 1455 N N . ALA A 1 179 ? -17.953 -6.812 22.417 1.00 93.06 179 ALA A N 1
ATOM 1456 C CA . ALA A 1 179 ? -17.173 -7.729 21.587 1.00 93.06 179 ALA A CA 1
ATOM 1457 C C . ALA A 1 179 ? -17.521 -7.564 20.099 1.00 93.06 179 ALA A C 1
ATOM 1459 O O . ALA A 1 179 ? -16.618 -7.412 19.280 1.00 93.06 179 ALA A O 1
ATOM 1460 N N . ASP A 1 180 ? -18.806 -7.447 19.752 1.00 94.44 180 ASP A N 1
ATOM 1461 C CA . ASP A 1 180 ? -19.250 -7.185 18.374 1.00 94.44 180 ASP A CA 1
ATOM 1462 C C . ASP A 1 180 ? -18.650 -5.892 17.803 1.00 94.44 180 ASP A C 1
ATOM 1464 O O . ASP A 1 180 ? -18.135 -5.851 16.680 1.00 94.44 180 ASP A O 1
ATOM 1468 N N . ILE A 1 181 ? -18.699 -4.810 18.588 1.00 94.56 181 ILE A N 1
ATOM 1469 C CA . ILE A 1 181 ? -18.114 -3.521 18.204 1.00 94.56 181 ILE A CA 1
ATOM 1470 C C . ILE A 1 181 ? -16.593 -3.650 18.048 1.00 94.56 181 ILE A C 1
ATOM 1472 O O . ILE A 1 181 ? -16.038 -3.145 17.069 1.00 94.56 181 ILE A O 1
ATOM 1476 N N . TYR A 1 182 ? -15.926 -4.331 18.983 1.00 93.81 182 TYR A N 1
ATOM 1477 C CA . TYR A 1 182 ? -14.489 -4.582 18.927 1.00 93.81 182 TYR A CA 1
ATOM 1478 C C . TYR A 1 182 ? -14.099 -5.350 17.661 1.00 93.81 182 TYR A C 1
ATOM 1480 O O . TYR A 1 182 ? -13.255 -4.862 16.910 1.00 93.81 182 TYR A O 1
ATOM 1488 N N . HIS A 1 183 ? -14.725 -6.498 17.385 1.00 91.56 183 HIS A N 1
ATOM 1489 C CA . HIS A 1 183 ? -14.393 -7.336 16.232 1.00 91.56 183 HIS A CA 1
ATOM 1490 C C . HIS A 1 183 ? -14.583 -6.582 14.921 1.00 91.56 183 HIS A C 1
ATOM 1492 O O . HIS A 1 183 ? -13.667 -6.545 14.105 1.00 91.56 183 HIS A O 1
ATOM 1498 N N . ARG A 1 184 ? -15.704 -5.870 14.758 1.00 93.00 184 ARG A N 1
ATOM 1499 C CA . ARG A 1 184 ? -15.938 -5.049 13.564 1.00 93.00 184 ARG A CA 1
ATOM 1500 C C . ARG A 1 184 ? -14.836 -4.006 13.346 1.00 93.00 184 ARG A C 1
ATOM 1502 O O . ARG A 1 184 ? -14.348 -3.853 12.229 1.00 93.00 184 ARG A O 1
ATOM 1509 N N . VAL A 1 185 ? -14.450 -3.264 14.386 1.00 91.44 185 VAL A N 1
ATOM 1510 C CA . VAL A 1 185 ? -13.420 -2.212 14.270 1.00 91.44 185 VAL A CA 1
ATOM 1511 C C . VAL A 1 185 ? -12.018 -2.805 14.105 1.00 91.44 185 VAL A C 1
ATOM 1513 O O . VAL A 1 185 ? -11.209 -2.255 13.350 1.00 91.44 185 VAL A O 1
ATOM 1516 N N . ARG A 1 186 ? -11.724 -3.929 14.765 1.00 90.12 186 ARG A N 1
ATOM 1517 C CA . ARG A 1 186 ? -10.486 -4.691 14.583 1.00 90.12 186 ARG A CA 1
ATOM 1518 C C . ARG A 1 186 ? -10.353 -5.153 13.141 1.00 90.12 186 ARG A C 1
ATOM 1520 O O . ARG A 1 186 ? -9.322 -4.889 12.538 1.00 90.12 186 ARG A O 1
ATOM 1527 N N . ASP A 1 187 ? -11.377 -5.787 12.585 1.00 87.38 187 ASP A N 1
ATOM 1528 C CA . ASP A 1 187 ? -11.327 -6.355 11.237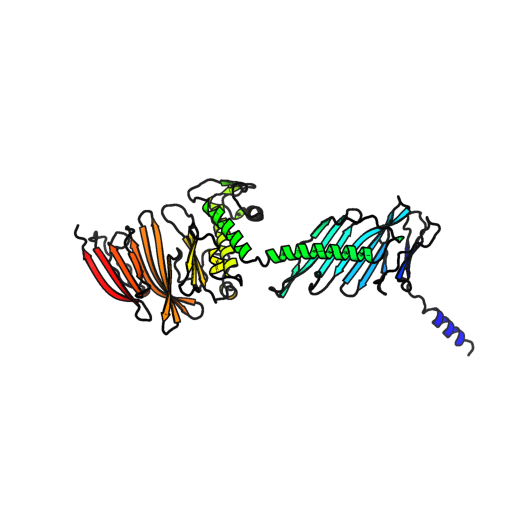 1.00 87.38 187 ASP A CA 1
ATOM 1529 C C . ASP A 1 187 ? -11.150 -5.255 10.183 1.00 87.38 187 ASP A C 1
ATOM 1531 O O . ASP A 1 187 ? -10.318 -5.390 9.290 1.00 87.38 187 ASP A O 1
ATOM 1535 N N . LEU A 1 188 ? -11.816 -4.107 10.361 1.00 84.75 188 LEU A N 1
ATOM 1536 C CA . LEU A 1 188 ? -11.583 -2.902 9.552 1.00 84.75 188 LEU A CA 1
ATOM 1537 C C . LEU A 1 188 ? -10.158 -2.342 9.689 1.00 84.75 188 LEU A C 1
ATOM 1539 O O . LEU A 1 188 ? -9.638 -1.728 8.759 1.00 84.75 188 LEU A O 1
ATOM 1543 N N . SER A 1 189 ? -9.533 -2.493 10.857 1.00 85.00 189 SER A N 1
ATOM 1544 C CA . SER A 1 189 ? -8.154 -2.048 11.085 1.00 85.00 189 SER A CA 1
ATOM 1545 C C . SER A 1 189 ? -7.146 -3.033 10.494 1.00 85.00 189 SER A C 1
ATOM 1547 O O . SER A 1 189 ? -6.169 -2.605 9.886 1.00 85.00 189 SER A O 1
ATOM 1549 N N . LEU A 1 190 ? -7.403 -4.339 10.606 1.00 80.81 190 LEU A N 1
ATOM 1550 C CA . LEU A 1 190 ? -6.594 -5.400 10.011 1.00 80.81 190 LEU A CA 1
ATOM 1551 C C . LEU A 1 190 ? -6.651 -5.358 8.489 1.00 80.81 190 LEU A C 1
ATOM 1553 O O . LEU A 1 190 ? -5.606 -5.433 7.861 1.00 80.81 190 LEU A O 1
ATOM 1557 N N . SER A 1 191 ? -7.826 -5.160 7.889 1.00 75.12 191 SER A N 1
ATOM 1558 C CA . SER A 1 191 ? -7.949 -5.043 6.432 1.00 75.12 191 SER A CA 1
ATOM 1559 C C . SER A 1 191 ? -7.183 -3.843 5.874 1.00 75.12 191 SER A C 1
ATOM 1561 O O . SER A 1 191 ? -6.755 -3.864 4.728 1.00 75.12 191 SER A O 1
ATOM 1563 N N . LYS A 1 192 ? -7.018 -2.785 6.677 1.00 73.81 192 LYS A N 1
ATOM 1564 C CA . LYS A 1 192 ? -6.184 -1.627 6.331 1.00 73.81 192 LYS A CA 1
ATOM 1565 C C . LYS A 1 192 ? -4.696 -1.892 6.553 1.00 73.81 192 LYS A C 1
ATOM 1567 O O . LYS A 1 192 ? -3.881 -1.368 5.809 1.00 73.81 192 L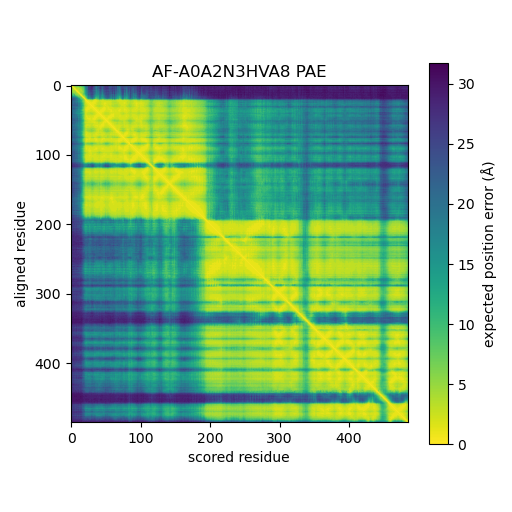YS A O 1
ATOM 1572 N N . ALA A 1 193 ? -4.343 -2.654 7.586 1.00 74.88 193 ALA A N 1
ATOM 1573 C CA . ALA A 1 193 ? -2.954 -2.975 7.911 1.00 74.88 193 ALA A CA 1
ATOM 1574 C C . ALA A 1 193 ? -2.362 -4.055 6.992 1.00 74.88 193 ALA A C 1
ATOM 1576 O O . ALA A 1 193 ? -1.175 -4.003 6.689 1.00 74.88 193 ALA A O 1
ATOM 1577 N N . HIS A 1 194 ? -3.197 -5.001 6.562 1.00 78.06 194 HIS A N 1
ATOM 1578 C CA . HIS A 1 194 ? -2.868 -6.152 5.722 1.00 78.06 194 HIS A CA 1
ATOM 1579 C C . HIS A 1 194 ? -3.887 -6.240 4.576 1.00 78.06 194 HIS A C 1
ATOM 1581 O O . HIS A 1 194 ? -4.778 -7.098 4.597 1.00 78.06 194 HIS A O 1
ATOM 1587 N N . PRO A 1 195 ? -3.827 -5.309 3.609 1.00 81.31 195 PRO A N 1
ATOM 1588 C CA . PRO A 1 195 ? -4.751 -5.294 2.484 1.00 81.31 195 PRO A CA 1
ATOM 1589 C C . PRO A 1 195 ? -4.613 -6.575 1.662 1.00 81.31 195 PRO A C 1
ATOM 1591 O O . PRO A 1 195 ? -3.513 -7.068 1.424 1.00 81.31 195 PRO A O 1
ATOM 1594 N N . THR A 1 196 ? -5.744 -7.126 1.216 1.00 88.12 196 THR A N 1
ATOM 1595 C CA . THR A 1 196 ? -5.716 -8.298 0.331 1.00 88.12 196 THR A CA 1
ATOM 1596 C C . THR A 1 196 ? -5.119 -7.926 -1.024 1.00 88.12 196 THR A C 1
ATOM 1598 O O . THR A 1 196 ? -5.315 -6.809 -1.503 1.00 88.12 196 THR A O 1
ATOM 1601 N N . PHE A 1 197 ? -4.488 -8.885 -1.704 1.00 88.25 197 PHE A N 1
ATOM 1602 C CA . PHE A 1 197 ? -3.933 -8.671 -3.044 1.00 88.25 197 PHE A CA 1
ATOM 1603 C C . PHE A 1 197 ? -4.929 -8.021 -4.021 1.00 88.25 197 PHE A C 1
ATOM 1605 O O . PHE A 1 197 ? -4.603 -7.061 -4.712 1.00 88.25 197 PHE A O 1
ATOM 1612 N N . ASN A 1 198 ? -6.173 -8.515 -4.066 1.00 89.56 198 ASN A N 1
ATOM 1613 C CA . ASN A 1 198 ? -7.187 -7.976 -4.977 1.00 89.56 198 ASN A CA 1
ATOM 1614 C C . ASN A 1 198 ? -7.578 -6.531 -4.621 1.00 89.56 198 ASN A C 1
ATOM 1616 O O . ASN A 1 198 ? -7.899 -5.765 -5.524 1.00 89.56 198 ASN A O 1
ATOM 1620 N N . MET A 1 199 ? -7.554 -6.155 -3.336 1.00 89.00 199 MET A N 1
ATOM 1621 C CA . MET A 1 199 ? -7.769 -4.761 -2.930 1.00 89.00 199 MET A CA 1
ATOM 1622 C C . MET A 1 199 ? -6.624 -3.874 -3.412 1.00 89.00 199 MET A C 1
ATOM 1624 O O . MET A 1 199 ? -6.890 -2.827 -3.990 1.00 89.00 199 MET A O 1
ATOM 1628 N N . LEU A 1 200 ? -5.376 -4.318 -3.249 1.00 91.88 200 LEU A N 1
ATOM 1629 C CA . LEU A 1 200 ? -4.202 -3.581 -3.718 1.00 91.88 200 LEU A CA 1
ATOM 1630 C C . LEU A 1 200 ? -4.243 -3.337 -5.230 1.00 91.88 200 LEU A C 1
ATOM 1632 O O . LEU A 1 200 ? -4.044 -2.210 -5.677 1.00 91.88 200 LEU A O 1
ATOM 1636 N N . VAL A 1 201 ? -4.570 -4.369 -6.014 1.00 92.81 201 VAL A N 1
ATOM 1637 C CA . VAL A 1 201 ? -4.738 -4.241 -7.471 1.00 92.81 201 VAL A CA 1
ATOM 1638 C C . VAL A 1 201 ? -5.890 -3.304 -7.826 1.00 92.81 201 VAL A C 1
ATOM 1640 O O . VAL A 1 201 ? -5.740 -2.473 -8.716 1.00 92.81 201 VAL A O 1
ATOM 1643 N N . ALA A 1 202 ? -7.030 -3.401 -7.137 1.00 91.88 202 ALA A N 1
ATOM 1644 C CA . ALA A 1 202 ? -8.167 -2.519 -7.392 1.00 91.88 202 ALA A CA 1
ATOM 1645 C C . ALA A 1 202 ? -7.832 -1.046 -7.101 1.00 91.88 202 ALA A C 1
ATOM 1647 O O . ALA A 1 202 ? -8.204 -0.170 -7.881 1.00 91.88 202 ALA A O 1
ATOM 1648 N N . GLU A 1 203 ? -7.103 -0.772 -6.017 1.00 92.50 203 GLU A N 1
ATOM 1649 C CA . GLU A 1 203 ? -6.622 0.572 -5.688 1.00 92.50 203 GLU A CA 1
ATOM 1650 C C . GLU A 1 203 ? -5.609 1.075 -6.726 1.00 92.50 203 GLU A C 1
ATOM 1652 O O . GLU A 1 203 ? -5.768 2.185 -7.232 1.00 92.50 203 GLU A O 1
ATOM 1657 N N . ALA A 1 204 ? -4.623 0.256 -7.112 1.00 94.19 204 ALA A N 1
ATOM 1658 C CA . ALA A 1 204 ? -3.658 0.603 -8.158 1.00 94.19 204 ALA A CA 1
ATOM 1659 C C . ALA A 1 204 ? -4.347 0.935 -9.490 1.00 94.19 204 ALA A C 1
ATOM 1661 O O . ALA A 1 204 ? -4.046 1.959 -10.100 1.00 94.19 204 ALA A O 1
ATOM 1662 N N . ASN A 1 205 ? -5.318 0.118 -9.907 1.00 94.94 205 ASN A N 1
ATOM 1663 C CA . ASN A 1 205 ? -6.107 0.359 -11.115 1.00 94.94 205 ASN A CA 1
ATOM 1664 C C . ASN A 1 205 ? -6.926 1.647 -11.012 1.00 94.94 205 ASN A C 1
ATOM 1666 O O . ASN A 1 205 ? -6.968 2.410 -11.969 1.00 94.94 205 ASN A O 1
ATOM 1670 N N . SER A 1 206 ? -7.520 1.939 -9.851 1.00 94.00 206 SER A N 1
ATOM 1671 C CA . SER A 1 206 ? -8.234 3.204 -9.643 1.00 94.00 206 SER A CA 1
ATOM 1672 C C . SER A 1 206 ? -7.313 4.413 -9.814 1.00 94.00 206 SER A C 1
ATOM 1674 O O . SER A 1 206 ? -7.726 5.419 -10.390 1.00 94.00 206 SER A O 1
ATOM 1676 N N . TYR A 1 207 ? -6.071 4.329 -9.330 1.00 95.50 207 TYR A N 1
ATOM 1677 C CA . TYR A 1 207 ? -5.089 5.393 -9.528 1.00 95.50 207 TYR A CA 1
ATOM 1678 C C . TYR A 1 207 ? -4.641 5.504 -10.986 1.00 95.50 207 TYR A C 1
ATOM 1680 O O . TYR A 1 207 ? -4.582 6.617 -11.500 1.00 95.50 207 TYR A O 1
ATOM 1688 N N . LEU A 1 208 ? -4.388 4.381 -11.665 1.00 95.38 208 LEU A N 1
ATOM 1689 C CA . LEU A 1 208 ? -4.044 4.350 -13.092 1.00 95.38 208 LEU A CA 1
ATOM 1690 C C . LEU A 1 208 ? -5.158 4.937 -13.967 1.00 95.38 208 LEU A C 1
ATOM 1692 O O . LEU A 1 208 ? -4.876 5.719 -14.870 1.00 95.38 208 LEU A O 1
ATOM 1696 N N . ASP A 1 209 ? -6.420 4.620 -13.678 1.00 93.81 209 ASP A N 1
ATOM 1697 C CA . ASP A 1 209 ? -7.572 5.132 -14.423 1.00 93.81 209 ASP A CA 1
ATOM 1698 C C . ASP A 1 209 ? -7.720 6.654 -14.265 1.00 93.81 209 ASP A C 1
ATOM 1700 O O . ASP A 1 209 ? -8.043 7.357 -15.226 1.00 93.81 209 ASP A O 1
ATOM 1704 N N . SER A 1 210 ? -7.495 7.177 -13.055 1.00 93.94 210 SER A N 1
ATOM 1705 C CA . SER A 1 210 ? -7.479 8.623 -12.797 1.00 93.94 210 SER A CA 1
ATOM 1706 C C . SER A 1 210 ? -6.271 9.291 -13.447 1.00 93.94 210 SER A C 1
ATOM 1708 O O . SER A 1 210 ? -6.419 10.335 -14.075 1.00 93.94 210 SER A O 1
ATOM 1710 N N . TYR A 1 211 ? -5.100 8.659 -13.370 1.00 95.44 211 TYR A N 1
ATOM 1711 C CA . TYR A 1 211 ? -3.876 9.133 -14.005 1.00 95.44 211 TYR A CA 1
ATOM 1712 C C . TYR A 1 211 ? -4.030 9.236 -15.522 1.00 95.44 211 TYR A C 1
ATOM 1714 O O . TYR A 1 211 ? -3.671 10.258 -16.102 1.00 95.44 211 TYR A O 1
ATOM 1722 N N . GLY A 1 212 ? -4.639 8.231 -16.157 1.00 93.88 212 GLY A N 1
ATOM 1723 C CA . GLY A 1 212 ? -4.885 8.162 -17.600 1.00 93.88 212 GLY A CA 1
ATOM 1724 C C . GLY A 1 212 ? -5.725 9.299 -18.173 1.00 93.88 212 GLY A C 1
ATOM 1725 O O . GLY A 1 212 ? -5.635 9.588 -19.363 1.00 93.88 212 GLY A O 1
ATOM 1726 N N . GLN A 1 213 ? -6.510 9.978 -17.338 1.00 92.88 213 GLN A N 1
ATOM 1727 C CA . GLN A 1 213 ? -7.332 11.120 -17.749 1.00 92.88 213 GLN A CA 1
ATOM 1728 C C . GLN A 1 213 ? -6.550 12.438 -17.787 1.00 92.88 213 GLN A C 1
ATOM 1730 O O . GLN A 1 213 ? -7.041 13.416 -18.348 1.00 92.88 213 GLN A O 1
ATOM 1735 N N . LEU A 1 214 ? -5.353 12.476 -17.199 1.00 93.88 214 LEU A N 1
ATOM 1736 C CA . LEU A 1 214 ? -4.544 13.685 -17.094 1.00 93.88 214 LEU A CA 1
ATOM 1737 C C . LEU A 1 214 ? -3.629 13.849 -18.307 1.00 93.88 214 LEU A C 1
ATOM 1739 O O . LEU A 1 214 ? -3.080 12.875 -18.833 1.00 93.88 214 LEU A O 1
ATOM 1743 N N . SER A 1 215 ? -3.440 15.099 -18.719 1.00 92.62 215 SER A N 1
ATOM 1744 C CA . SER A 1 215 ? -2.530 15.492 -19.795 1.00 92.62 215 SER A CA 1
ATOM 1745 C C . SER A 1 215 ? -1.439 16.393 -19.230 1.00 92.62 215 SER A C 1
ATOM 1747 O O . SER A 1 215 ? -1.771 17.322 -18.499 1.00 92.62 215 SER A O 1
ATOM 1749 N N . PRO A 1 216 ? -0.164 16.206 -19.599 1.00 90.75 216 PRO A N 1
ATOM 1750 C CA . PRO A 1 216 ? 0.903 17.107 -19.164 1.00 90.75 216 PRO A CA 1
ATOM 1751 C C . PRO A 1 216 ? 0.835 18.506 -19.784 1.00 90.75 216 PRO A C 1
ATOM 1753 O O . PRO A 1 216 ? 1.544 19.403 -19.356 1.00 90.75 216 PRO A O 1
ATOM 1756 N N . PHE A 1 217 ? 0.008 18.689 -20.816 1.00 89.62 217 PHE A N 1
ATOM 1757 C CA . PHE A 1 217 ? -0.172 19.968 -21.510 1.00 89.62 217 PHE A CA 1
ATOM 1758 C C . PHE A 1 217 ? -1.392 20.748 -21.011 1.00 89.62 217 PHE A C 1
ATOM 1760 O O . PHE A 1 217 ? -1.787 21.732 -21.635 1.00 89.62 217 PHE A O 1
ATOM 1767 N N . ASP A 1 218 ? -2.050 20.254 -19.963 1.00 87.81 218 ASP A N 1
ATOM 1768 C CA . ASP A 1 218 ? -3.184 20.928 -19.354 1.00 87.81 218 ASP A CA 1
ATOM 1769 C C . ASP A 1 218 ? -2.714 21.783 -18.171 1.00 87.81 218 ASP A C 1
ATOM 1771 O O . ASP A 1 218 ? -2.294 21.259 -17.140 1.00 87.81 218 ASP A O 1
ATOM 1775 N N . ASP A 1 219 ? -2.819 23.102 -18.323 1.00 79.44 219 ASP A N 1
ATOM 1776 C CA . ASP A 1 219 ? -2.502 24.080 -17.273 1.00 79.44 219 ASP A CA 1
ATOM 1777 C C . ASP A 1 219 ? -3.682 24.289 -16.300 1.00 79.44 219 ASP A C 1
ATOM 1779 O O . ASP A 1 219 ? -3.706 25.241 -15.513 1.00 79.44 219 ASP A O 1
ATOM 1783 N N . SER A 1 220 ? -4.719 23.448 -16.379 1.00 89.62 220 SER A N 1
ATOM 1784 C CA . SER A 1 220 ? -5.891 23.550 -15.521 1.00 89.62 220 SER A CA 1
ATOM 1785 C C . SER A 1 220 ? -5.633 23.087 -14.080 1.00 89.62 220 SER A C 1
ATOM 1787 O O . SER A 1 220 ? -4.614 22.500 -13.712 1.00 89.62 220 SER A O 1
ATOM 1789 N N . HIS A 1 221 ? -6.610 23.390 -13.234 1.00 92.56 221 HIS A N 1
ATOM 1790 C CA . HIS A 1 221 ? -6.759 22.820 -11.906 1.00 92.56 221 HIS A CA 1
ATOM 1791 C C . HIS A 1 221 ? -7.997 21.937 -11.928 1.00 92.56 221 HIS A C 1
ATOM 1793 O O . HIS A 1 221 ? -8.977 22.231 -12.618 1.00 92.56 221 HIS A O 1
ATOM 1799 N N . HIS A 1 222 ? -7.972 20.884 -11.128 1.00 93.56 222 HIS A N 1
ATOM 1800 C CA . HIS A 1 222 ? -9.056 19.925 -11.073 1.00 93.56 222 HIS A CA 1
ATOM 1801 C C . HIS A 1 222 ? -9.735 19.964 -9.720 1.00 93.56 222 HIS A C 1
ATOM 1803 O O . HIS A 1 222 ? -9.076 19.868 -8.680 1.00 93.56 222 HIS A O 1
ATOM 1809 N N . ALA A 1 223 ? -11.062 20.045 -9.729 1.00 92.69 223 ALA A N 1
ATOM 1810 C CA . ALA A 1 223 ? -11.828 19.907 -8.505 1.00 92.69 223 ALA A CA 1
ATOM 1811 C C . ALA A 1 223 ? -11.794 18.446 -8.025 1.00 92.69 223 ALA A C 1
ATOM 1813 O O . ALA A 1 223 ? -11.979 17.511 -8.809 1.00 92.69 223 ALA A O 1
ATOM 1814 N N . PHE A 1 224 ? -11.649 18.222 -6.718 1.00 90.38 224 PHE A N 1
ATOM 1815 C CA . PHE A 1 224 ? -11.592 16.874 -6.135 1.00 90.38 224 PHE A CA 1
ATOM 1816 C C . PHE A 1 224 ? -12.848 16.033 -6.408 1.00 90.38 224 PHE A C 1
ATOM 1818 O O . PHE A 1 224 ? -12.799 14.813 -6.308 1.00 90.38 224 PHE A O 1
ATOM 1825 N N . ASN A 1 225 ? -13.983 16.658 -6.733 1.00 87.38 225 ASN A N 1
ATOM 1826 C CA . ASN A 1 225 ? -15.219 15.954 -7.089 1.00 87.38 225 ASN A CA 1
ATOM 1827 C C . ASN A 1 225 ? -15.297 15.540 -8.572 1.00 87.38 225 ASN A C 1
ATOM 1829 O O . ASN A 1 225 ? -16.198 14.783 -8.931 1.00 87.38 225 ASN A O 1
ATOM 1833 N N . GLN A 1 226 ? -14.397 16.042 -9.421 1.00 87.25 226 GLN A N 1
ATOM 1834 C CA . GLN A 1 226 ? -14.317 15.712 -10.847 1.00 87.25 226 GLN A CA 1
ATOM 1835 C C . GLN A 1 226 ? -13.366 14.541 -11.110 1.00 87.25 226 GLN A C 1
ATOM 1837 O O . GLN A 1 226 ? -13.532 13.838 -12.104 1.00 87.25 226 GLN A O 1
ATOM 1842 N N . ILE A 1 227 ? -12.422 14.288 -10.199 1.00 86.19 227 ILE A N 1
ATOM 1843 C CA . ILE A 1 227 ? -11.462 13.186 -10.290 1.00 86.19 227 ILE A CA 1
ATOM 1844 C C . ILE A 1 227 ? -11.859 12.073 -9.330 1.00 86.19 227 ILE A C 1
ATOM 1846 O O . ILE A 1 227 ? -12.270 12.311 -8.195 1.00 86.19 227 ILE A O 1
ATOM 1850 N N . LYS A 1 228 ? -11.687 10.826 -9.765 1.00 87.31 228 LYS A N 1
ATOM 1851 C CA . LYS A 1 228 ? -11.899 9.654 -8.915 1.00 87.31 228 LYS A CA 1
ATOM 1852 C C . LYS A 1 228 ? -10.685 9.420 -8.014 1.00 87.31 228 LYS A C 1
ATOM 1854 O O . LYS A 1 228 ? -9.835 8.581 -8.302 1.00 87.31 228 LYS A O 1
ATOM 1859 N N . LEU A 1 229 ? -10.608 10.173 -6.924 1.00 87.81 229 LEU A N 1
ATOM 1860 C CA . LEU A 1 229 ? -9.670 9.910 -5.832 1.00 87.81 229 LEU A CA 1
ATOM 1861 C C . LEU A 1 229 ? -10.281 8.944 -4.808 1.00 87.81 229 LEU A C 1
ATOM 1863 O O . LEU A 1 229 ? -11.507 8.879 -4.656 1.00 87.81 229 LEU A O 1
ATOM 1867 N N . LEU A 1 230 ? -9.440 8.204 -4.084 1.00 85.69 230 LEU A N 1
ATOM 1868 C CA . LEU A 1 230 ? -9.902 7.412 -2.949 1.00 85.69 230 LEU A CA 1
ATOM 1869 C C . LEU A 1 230 ? -10.287 8.341 -1.782 1.00 85.69 230 LEU A C 1
ATOM 1871 O O . LEU A 1 230 ? -9.762 9.450 -1.665 1.00 85.69 230 LEU A O 1
ATOM 1875 N N . PRO A 1 231 ? -11.183 7.909 -0.870 1.00 77.69 231 PRO A N 1
ATOM 1876 C CA . PRO A 1 231 ? -11.759 8.796 0.145 1.00 77.69 231 PRO A CA 1
ATOM 1877 C C . PRO A 1 231 ? -10.753 9.540 1.035 1.00 77.69 231 PRO A C 1
ATOM 1879 O O . PRO A 1 231 ? -11.053 10.642 1.480 1.00 77.69 231 PRO A O 1
ATOM 1882 N N . ASN A 1 232 ? -9.578 8.957 1.292 1.00 85.75 232 ASN A N 1
ATOM 1883 C CA . ASN A 1 232 ? -8.565 9.556 2.165 1.00 85.75 232 ASN A CA 1
ATOM 1884 C C . ASN A 1 232 ? -7.557 10.439 1.414 1.00 85.75 232 ASN A C 1
ATOM 1886 O O . ASN A 1 232 ? -6.837 11.197 2.059 1.00 85.75 232 ASN A O 1
ATOM 1890 N N . ASP A 1 233 ? -7.492 10.356 0.082 1.00 90.31 233 ASP A N 1
ATOM 1891 C CA . ASP A 1 233 ? -6.466 11.056 -0.700 1.00 90.31 233 ASP A CA 1
ATOM 1892 C C . ASP A 1 233 ? -6.632 12.572 -0.596 1.00 90.31 233 ASP A C 1
ATOM 1894 O O . ASP A 1 233 ? -5.659 13.299 -0.425 1.00 90.31 233 ASP A O 1
ATOM 1898 N N . ARG A 1 234 ? -7.882 13.054 -0.618 1.00 91.50 234 ARG A N 1
ATOM 1899 C CA . ARG A 1 234 ? -8.185 14.476 -0.424 1.00 91.50 234 ARG A CA 1
ATOM 1900 C C . ARG A 1 234 ? -7.646 14.981 0.911 1.00 91.50 234 ARG A C 1
ATOM 1902 O O . ARG A 1 234 ? -7.000 16.021 0.951 1.00 91.50 234 ARG A O 1
ATOM 1909 N N . ASP A 1 235 ? -7.930 14.265 1.995 1.00 90.06 235 ASP A N 1
ATOM 1910 C CA . ASP A 1 235 ? -7.496 14.671 3.333 1.00 90.06 235 ASP A CA 1
ATOM 1911 C C . ASP A 1 235 ? -5.965 14.649 3.448 1.00 90.06 235 ASP A C 1
ATOM 1913 O O . ASP A 1 235 ? -5.389 15.495 4.127 1.00 90.06 235 ASP A O 1
ATOM 1917 N N . GLU A 1 236 ? -5.300 13.714 2.766 1.00 91.94 236 GLU A N 1
ATOM 1918 C CA . GLU A 1 236 ? -3.840 13.643 2.689 1.00 91.94 236 GLU A CA 1
ATOM 1919 C C . GLU A 1 236 ? -3.244 14.827 1.921 1.00 91.94 236 GLU A C 1
ATOM 1921 O O . GLU A 1 236 ? -2.367 15.503 2.453 1.00 91.94 236 GLU A O 1
ATOM 1926 N N . ILE A 1 237 ? -3.762 15.134 0.728 1.00 94.00 237 ILE A N 1
ATOM 1927 C CA . ILE A 1 237 ? -3.341 16.291 -0.078 1.00 94.00 237 ILE A CA 1
ATOM 1928 C C . ILE A 1 237 ? -3.526 17.590 0.717 1.00 94.00 237 ILE A C 1
ATOM 1930 O O . ILE A 1 237 ? -2.617 18.408 0.811 1.00 94.00 237 ILE A O 1
ATOM 1934 N N . LEU A 1 238 ? -4.690 17.769 1.351 1.00 92.88 238 LEU A N 1
ATOM 1935 C CA . LEU A 1 238 ? -4.990 18.963 2.150 1.00 92.88 238 LEU A CA 1
ATOM 1936 C C . LEU A 1 238 ? -4.154 19.070 3.431 1.00 92.88 238 LEU A C 1
ATOM 1938 O O . LEU A 1 238 ? -4.038 20.155 3.997 1.00 92.88 238 LEU A O 1
ATOM 1942 N N . LYS A 1 239 ? -3.604 17.961 3.921 1.00 94.50 239 LYS A N 1
ATOM 1943 C CA . LYS A 1 239 ? -2.716 17.954 5.085 1.00 94.50 239 LYS A CA 1
ATOM 1944 C C . LYS A 1 239 ? -1.280 18.342 4.722 1.00 94.50 239 LYS A C 1
ATOM 1946 O O . LYS A 1 239 ? -0.575 18.818 5.605 1.00 94.50 239 LYS A O 1
ATOM 1951 N N . HIS A 1 240 ? -0.890 18.132 3.468 1.00 91.50 240 HIS A N 1
ATOM 1952 C CA . HIS A 1 240 ? 0.458 18.328 2.938 1.00 91.50 240 HIS A CA 1
ATOM 1953 C C . HIS A 1 240 ? 0.468 19.379 1.818 1.00 91.50 240 HIS A C 1
ATOM 1955 O O . HIS A 1 240 ? 1.144 19.223 0.809 1.00 91.50 240 HIS A O 1
ATOM 1961 N N . GLN A 1 241 ? -0.327 20.444 1.964 1.00 93.19 241 GLN A N 1
ATOM 1962 C CA . GLN A 1 241 ? -0.490 21.476 0.928 1.00 93.19 241 GLN A CA 1
ATOM 1963 C C . GLN A 1 241 ? 0.828 22.162 0.560 1.00 93.19 241 GLN A C 1
ATOM 1965 O O . GLN A 1 241 ? 0.976 22.628 -0.561 1.00 93.19 241 GLN A O 1
ATOM 1970 N N . GLU A 1 242 ? 1.764 22.232 1.503 1.00 91.75 242 GLU A N 1
ATOM 1971 C CA . GLU A 1 242 ? 3.095 22.809 1.333 1.00 91.75 242 GLU A CA 1
ATOM 1972 C C . GLU A 1 242 ? 3.993 22.048 0.350 1.00 91.75 242 GLU A C 1
ATOM 1974 O O . GLU A 1 242 ? 4.970 22.624 -0.126 1.00 91.75 242 GLU A O 1
ATOM 1979 N N . ASP A 1 243 ? 3.664 20.789 0.050 1.00 91.44 243 ASP A N 1
ATOM 1980 C CA . ASP A 1 243 ? 4.419 19.943 -0.879 1.00 91.44 243 ASP A CA 1
ATOM 1981 C C . ASP A 1 243 ? 3.987 20.154 -2.344 1.00 91.44 243 ASP A C 1
ATOM 1983 O O . ASP A 1 243 ? 4.587 19.573 -3.249 1.00 91.44 243 ASP A O 1
ATOM 1987 N N . PHE A 1 244 ? 2.960 20.976 -2.585 1.00 93.44 244 PHE A N 1
ATOM 1988 C CA . PHE A 1 244 ? 2.361 21.203 -3.900 1.00 93.44 244 PHE A CA 1
ATOM 1989 C C . PHE A 1 244 ? 2.448 22.672 -4.316 1.00 93.44 244 PHE A C 1
ATOM 1991 O O . PHE A 1 244 ? 2.368 23.580 -3.483 1.00 93.44 244 PHE A O 1
ATOM 1998 N N . GLU A 1 245 ? 2.553 22.925 -5.619 1.00 93.38 245 GLU A N 1
ATOM 1999 C CA . GLU A 1 245 ? 2.571 24.290 -6.152 1.00 93.38 245 GLU A CA 1
ATOM 2000 C C . GLU A 1 245 ? 1.184 24.947 -6.080 1.00 93.38 245 GLU A C 1
ATOM 2002 O O . GLU A 1 245 ? 1.067 26.133 -5.746 1.00 93.38 245 GLU A O 1
ATOM 2007 N N . PHE A 1 246 ? 0.120 24.185 -6.351 1.00 93.81 246 PHE A N 1
ATOM 2008 C CA . PHE A 1 246 ? -1.261 24.651 -6.295 1.00 93.81 246 PHE A CA 1
ATOM 2009 C C . PHE A 1 246 ? -2.200 23.629 -5.644 1.00 93.81 246 PHE A C 1
ATOM 2011 O O . PHE A 1 246 ? -2.646 22.657 -6.257 1.00 93.81 246 PHE A O 1
ATOM 2018 N N . VAL A 1 247 ? -2.622 23.920 -4.411 1.00 95.94 247 VAL A N 1
ATOM 2019 C CA . VAL A 1 247 ? -3.726 23.222 -3.738 1.00 95.94 247 VAL A CA 1
ATOM 2020 C C . VAL A 1 247 ? -4.643 24.225 -3.047 1.00 95.94 247 VAL A C 1
ATOM 2022 O O . VAL A 1 247 ? -4.213 25.181 -2.404 1.00 95.94 247 VAL A O 1
ATOM 2025 N N . THR A 1 248 ? -5.942 23.981 -3.155 1.00 94.44 248 THR A N 1
ATOM 2026 C CA . THR A 1 248 ? -7.000 24.695 -2.436 1.00 94.44 248 THR A CA 1
ATOM 2027 C C . THR A 1 248 ? -7.900 23.687 -1.718 1.00 94.44 248 THR A C 1
ATOM 2029 O O . THR A 1 248 ? -7.718 22.477 -1.823 1.00 94.44 248 THR A O 1
ATOM 2032 N N . ASN A 1 249 ? -8.907 24.161 -0.982 1.00 91.94 249 ASN A N 1
ATOM 2033 C CA . ASN A 1 249 ? -9.799 23.284 -0.212 1.00 91.94 249 ASN A CA 1
ATOM 2034 C C . ASN A 1 249 ? -10.613 22.297 -1.069 1.00 91.94 249 ASN A C 1
ATOM 2036 O O . ASN A 1 249 ? -11.093 21.280 -0.548 1.00 91.94 249 ASN A O 1
ATOM 2040 N N . ASP A 1 250 ? -10.828 22.612 -2.343 1.00 93.69 250 ASP A N 1
ATOM 2041 C CA . ASP A 1 250 ? -11.655 21.829 -3.257 1.00 93.69 250 ASP A CA 1
ATOM 2042 C C . ASP A 1 250 ? -10.951 21.427 -4.557 1.00 93.69 250 ASP A C 1
ATOM 2044 O O . ASP A 1 250 ? -11.534 20.633 -5.294 1.00 93.69 250 ASP A O 1
ATOM 2048 N N . SER A 1 251 ? -9.728 21.904 -4.814 1.00 95.31 251 SER A N 1
ATOM 2049 C CA . SER A 1 251 ? -9.030 21.697 -6.087 1.00 95.31 251 SER A CA 1
ATOM 2050 C C . SER A 1 251 ? -7.513 21.537 -5.934 1.00 95.31 251 SER A C 1
ATOM 2052 O O . SER A 1 251 ? -6.927 22.054 -4.982 1.00 95.31 251 SER A O 1
ATOM 2054 N N . ILE A 1 252 ? -6.878 20.887 -6.911 1.00 96.69 252 ILE A N 1
ATOM 2055 C CA . ILE A 1 252 ? -5.423 20.672 -7.028 1.00 96.69 252 ILE A CA 1
ATOM 2056 C C . ILE A 1 252 ? -4.947 20.995 -8.454 1.00 96.69 252 ILE A C 1
ATOM 2058 O O . ILE A 1 252 ? -5.716 20.843 -9.408 1.00 96.69 252 ILE A O 1
ATOM 2062 N N . GLY A 1 253 ? -3.708 21.463 -8.610 1.00 96.56 253 GLY A N 1
ATOM 2063 C CA . GLY A 1 253 ? -3.089 21.722 -9.909 1.00 96.56 253 GLY A CA 1
ATOM 2064 C C . GLY A 1 253 ? -2.906 20.432 -10.708 1.00 96.56 253 GLY A C 1
ATOM 2065 O O . GLY A 1 253 ? -2.662 19.370 -10.136 1.00 96.56 253 GLY A O 1
ATOM 2066 N N . ASN A 1 254 ? -3.036 20.492 -12.035 1.00 95.44 254 ASN A N 1
ATOM 2067 C CA . ASN A 1 254 ? -2.914 19.301 -12.879 1.00 95.44 254 ASN A CA 1
ATOM 2068 C C . ASN A 1 254 ? -1.543 18.610 -12.740 1.00 95.44 254 ASN A C 1
ATOM 2070 O O . ASN A 1 254 ? -1.492 17.395 -12.554 1.00 95.44 254 ASN A O 1
ATOM 2074 N N . TYR A 1 255 ? -0.449 19.376 -12.750 1.00 93.69 255 TYR A N 1
ATOM 2075 C CA . TYR A 1 255 ? 0.898 18.826 -12.567 1.00 93.69 255 TYR A CA 1
ATOM 2076 C C . TYR A 1 255 ? 1.098 18.212 -11.169 1.00 93.69 255 TYR A C 1
ATOM 2078 O O . TYR A 1 255 ? 1.541 17.070 -11.055 1.00 93.69 255 TYR A O 1
ATOM 2086 N N . ASP A 1 256 ? 0.678 18.913 -10.110 1.00 95.19 256 ASP A N 1
ATOM 2087 C CA . ASP A 1 256 ? 0.725 18.409 -8.728 1.00 95.19 256 ASP A CA 1
ATOM 2088 C C . ASP A 1 256 ? -0.017 17.074 -8.577 1.00 95.19 256 ASP A C 1
ATOM 2090 O O . ASP A 1 256 ? 0.444 16.145 -7.909 1.00 95.19 256 ASP A O 1
ATOM 2094 N N . LEU A 1 257 ? -1.167 16.952 -9.241 1.00 95.56 257 LEU A N 1
ATOM 2095 C CA . LEU A 1 257 ? -1.957 15.732 -9.243 1.00 95.56 257 LEU A CA 1
ATOM 2096 C C . LEU A 1 257 ? -1.283 14.587 -10.012 1.00 95.56 257 LEU A C 1
ATOM 2098 O O . LEU A 1 257 ? -1.351 13.444 -9.556 1.00 95.56 257 LEU A O 1
ATOM 2102 N N . ILE A 1 258 ? -0.640 14.869 -11.151 1.00 94.81 258 ILE A N 1
ATOM 2103 C CA . ILE A 1 258 ? 0.157 13.884 -11.904 1.00 94.81 258 ILE A CA 1
ATOM 2104 C C . ILE A 1 258 ? 1.227 13.294 -10.982 1.00 94.81 258 ILE A C 1
ATOM 2106 O O . ILE A 1 258 ? 1.257 12.076 -10.791 1.00 94.81 258 ILE A O 1
ATOM 2110 N N . VAL A 1 259 ? 2.035 14.146 -10.346 1.00 93.56 259 VAL A N 1
ATOM 2111 C CA . VAL A 1 259 ? 3.117 13.727 -9.439 1.00 93.56 259 VAL A CA 1
ATOM 2112 C C . VAL A 1 259 ? 2.567 12.948 -8.239 1.00 93.56 259 VAL A C 1
ATOM 2114 O O . VAL A 1 259 ? 3.084 11.884 -7.884 1.00 93.56 259 VAL A O 1
ATOM 2117 N N . TYR A 1 260 ? 1.468 13.418 -7.641 1.00 95.19 260 TYR A N 1
ATOM 2118 C CA . TYR A 1 260 ? 0.803 12.721 -6.539 1.00 95.19 260 TYR A CA 1
ATOM 2119 C C . TYR A 1 260 ? 0.374 11.299 -6.928 1.00 95.19 260 TYR A C 1
ATOM 2121 O O . TYR A 1 260 ? 0.675 10.328 -6.223 1.00 95.19 260 TYR A O 1
ATOM 2129 N N . LEU A 1 261 ? -0.307 11.155 -8.068 1.00 95.44 261 LEU A N 1
ATOM 2130 C CA . LEU A 1 261 ? -0.795 9.864 -8.549 1.00 95.44 261 LEU A CA 1
ATOM 2131 C C . LEU A 1 261 ? 0.349 8.924 -8.938 1.00 95.44 261 LEU A C 1
ATOM 2133 O O . LEU A 1 261 ? 0.260 7.737 -8.629 1.00 95.44 261 LEU A O 1
ATOM 2137 N N . GLN A 1 262 ? 1.443 9.421 -9.523 1.00 94.81 262 GLN A N 1
ATOM 2138 C CA . GLN A 1 262 ? 2.651 8.616 -9.767 1.00 94.81 262 GLN A CA 1
ATOM 2139 C C . GLN A 1 262 ? 3.188 8.005 -8.471 1.00 94.81 262 GLN A C 1
ATOM 2141 O O . GLN A 1 262 ? 3.471 6.805 -8.416 1.00 94.81 262 GLN A O 1
ATOM 2146 N N . GLY A 1 263 ? 3.269 8.806 -7.403 1.00 91.31 263 GLY A N 1
ATOM 2147 C CA . GLY A 1 263 ? 3.668 8.338 -6.077 1.00 91.31 263 GLY A CA 1
ATOM 2148 C C . GLY A 1 263 ? 2.733 7.255 -5.532 1.00 91.31 263 GLY A C 1
ATOM 2149 O O . GLY A 1 263 ? 3.196 6.221 -5.042 1.00 91.31 263 GLY A O 1
ATOM 2150 N N . LYS A 1 264 ? 1.414 7.441 -5.667 1.00 93.75 264 LYS A N 1
ATOM 2151 C CA . LYS A 1 264 ? 0.413 6.443 -5.253 1.00 93.75 264 LYS A CA 1
ATOM 2152 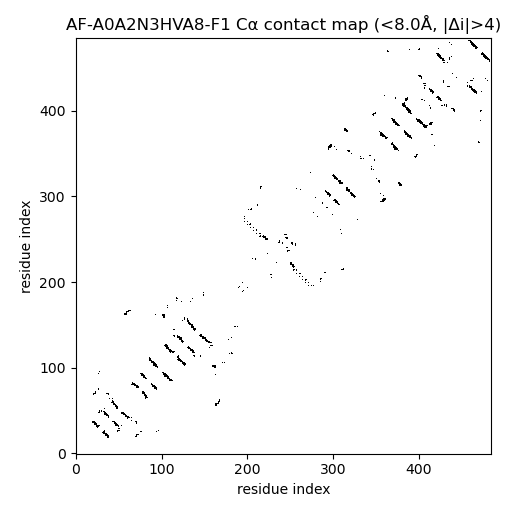C C . LYS A 1 264 ? 0.512 5.144 -6.045 1.00 93.75 264 LYS A C 1
ATOM 2154 O O . LYS A 1 264 ? 0.524 4.076 -5.433 1.00 93.75 264 LYS A O 1
ATOM 2159 N N . ILE A 1 265 ? 0.638 5.226 -7.370 1.00 94.25 265 ILE A N 1
ATOM 2160 C CA . ILE A 1 265 ? 0.807 4.066 -8.254 1.00 94.25 265 ILE A CA 1
ATOM 2161 C C . ILE A 1 265 ? 2.062 3.295 -7.849 1.00 94.25 265 ILE A C 1
ATOM 2163 O O . ILE A 1 265 ? 1.969 2.107 -7.553 1.00 94.25 265 ILE A O 1
ATOM 2167 N N . LYS A 1 266 ? 3.211 3.971 -7.741 1.00 90.50 266 LYS A N 1
ATOM 2168 C CA . LYS A 1 266 ? 4.479 3.362 -7.316 1.00 90.50 266 LYS A CA 1
ATOM 2169 C C . LYS A 1 266 ? 4.344 2.632 -5.979 1.00 90.50 266 LYS A C 1
ATOM 2171 O O . LYS A 1 266 ? 4.733 1.471 -5.868 1.00 90.50 266 LYS A O 1
ATOM 2176 N N . ASN A 1 267 ? 3.766 3.286 -4.972 1.00 88.56 267 ASN A N 1
ATOM 2177 C CA . ASN A 1 267 ? 3.591 2.688 -3.649 1.00 88.56 267 ASN A CA 1
ATOM 2178 C C . ASN A 1 267 ? 2.690 1.450 -3.701 1.00 88.56 267 ASN A C 1
ATOM 2180 O O . ASN A 1 267 ? 3.029 0.424 -3.116 1.00 88.56 267 ASN A O 1
ATOM 2184 N N . LYS A 1 268 ? 1.584 1.509 -4.451 1.00 90.62 268 LYS A N 1
ATOM 2185 C CA . LYS A 1 268 ? 0.686 0.361 -4.605 1.00 90.62 268 LYS A CA 1
ATOM 2186 C C . LYS A 1 268 ? 1.330 -0.783 -5.376 1.00 90.62 268 LYS A C 1
ATOM 2188 O O . LYS A 1 268 ? 1.136 -1.928 -4.991 1.00 90.62 268 LYS A O 1
ATOM 2193 N N . LEU A 1 269 ? 2.129 -0.506 -6.405 1.00 90.25 269 LEU A N 1
ATOM 2194 C CA . LEU A 1 269 ? 2.888 -1.540 -7.114 1.00 90.25 269 LEU A CA 1
ATOM 2195 C C . LEU A 1 269 ? 3.896 -2.238 -6.192 1.00 90.25 269 LEU A C 1
ATOM 2197 O O . LEU A 1 269 ? 3.994 -3.463 -6.235 1.00 90.25 269 LEU A O 1
ATOM 2201 N N . ASN A 1 270 ? 4.576 -1.492 -5.316 1.00 86.06 270 ASN A N 1
ATOM 2202 C CA . ASN A 1 270 ? 5.457 -2.080 -4.303 1.00 86.06 270 ASN A CA 1
ATOM 2203 C C . ASN A 1 270 ? 4.674 -2.972 -3.327 1.00 86.06 270 ASN A C 1
ATOM 2205 O O . ASN A 1 270 ? 5.059 -4.117 -3.109 1.00 86.06 270 ASN A O 1
ATOM 2209 N N . GLU A 1 271 ? 3.537 -2.497 -2.803 1.00 87.06 271 GLU A N 1
ATOM 2210 C CA . GLU A 1 271 ? 2.665 -3.298 -1.928 1.00 87.06 271 GLU A CA 1
ATOM 2211 C C . GLU A 1 271 ? 2.164 -4.575 -2.626 1.00 87.06 271 GLU A C 1
ATOM 2213 O O . GLU A 1 271 ? 2.142 -5.641 -2.015 1.00 87.06 271 GLU A O 1
ATOM 2218 N N . ILE A 1 272 ? 1.774 -4.486 -3.905 1.00 90.19 272 ILE A N 1
ATOM 2219 C CA . ILE A 1 272 ? 1.339 -5.630 -4.726 1.00 90.19 272 ILE A CA 1
ATOM 2220 C C . ILE A 1 272 ? 2.465 -6.650 -4.864 1.00 90.19 272 ILE A C 1
ATOM 2222 O O . ILE A 1 272 ? 2.212 -7.849 -4.745 1.00 90.19 272 ILE A O 1
ATOM 2226 N N . PHE A 1 273 ? 3.683 -6.187 -5.138 1.00 85.75 273 PHE A N 1
ATOM 2227 C CA . PHE A 1 273 ? 4.829 -7.060 -5.348 1.00 85.75 273 PHE A CA 1
ATOM 2228 C C . PHE A 1 273 ? 5.257 -7.770 -4.059 1.00 85.75 273 PHE A C 1
ATOM 2230 O O . PHE A 1 273 ? 5.500 -8.975 -4.067 1.00 85.75 273 PHE A O 1
ATOM 2237 N N . ASP A 1 274 ? 5.292 -7.042 -2.943 1.00 83.25 274 ASP A N 1
ATOM 2238 C CA . ASP A 1 274 ? 5.690 -7.578 -1.637 1.00 83.25 274 ASP A CA 1
ATOM 2239 C C . ASP A 1 274 ? 4.611 -8.477 -1.006 1.00 83.25 274 ASP A C 1
ATOM 2241 O O . ASP A 1 274 ? 4.840 -9.146 0.008 1.00 83.25 274 ASP A O 1
ATOM 2245 N N . HIS A 1 275 ? 3.413 -8.515 -1.590 1.00 87.38 275 HIS A N 1
ATOM 2246 C CA . HIS A 1 275 ? 2.317 -9.323 -1.087 1.00 87.38 275 HIS A CA 1
ATOM 2247 C C . HIS A 1 275 ? 2.574 -10.823 -1.317 1.00 87.38 275 HIS A C 1
ATOM 2249 O O . HIS A 1 275 ? 2.877 -11.269 -2.418 1.00 87.38 275 HIS A O 1
ATOM 2255 N N . LYS A 1 276 ? 2.334 -11.652 -0.292 1.00 85.75 276 LYS A N 1
ATOM 2256 C CA . LYS A 1 276 ? 2.552 -13.119 -0.322 1.00 85.75 276 LYS A CA 1
ATOM 2257 C C . LYS A 1 276 ? 1.855 -13.870 -1.471 1.00 85.75 276 LYS A C 1
ATOM 2259 O O . LYS A 1 276 ? 2.310 -14.931 -1.878 1.00 85.75 276 LYS A O 1
ATOM 2264 N N . ASP A 1 277 ? 0.739 -13.328 -1.954 1.00 87.88 277 ASP A N 1
ATOM 2265 C CA . ASP A 1 277 ? -0.059 -13.899 -3.050 1.00 87.88 277 ASP A CA 1
ATOM 2266 C C . ASP A 1 277 ? 0.357 -13.363 -4.436 1.00 87.88 277 ASP A C 1
ATOM 2268 O O . ASP A 1 277 ? -0.341 -13.611 -5.428 1.00 87.88 277 ASP A O 1
ATOM 2272 N N . PHE A 1 278 ? 1.465 -12.617 -4.522 1.00 88.50 278 PHE A N 1
ATOM 2273 C CA . PHE A 1 278 ? 2.025 -12.143 -5.782 1.00 88.50 278 PHE A CA 1
ATOM 2274 C C . PHE A 1 278 ? 2.384 -13.327 -6.686 1.00 88.50 278 PHE A C 1
ATOM 2276 O O . PHE A 1 278 ? 3.160 -14.213 -6.330 1.00 88.50 278 PHE A O 1
ATOM 2283 N N . ASN A 1 279 ? 1.777 -13.351 -7.869 1.00 84.38 279 ASN A N 1
ATOM 2284 C CA . ASN A 1 279 ? 2.090 -14.281 -8.945 1.00 84.38 279 ASN A CA 1
ATOM 2285 C C . ASN A 1 279 ? 1.600 -13.712 -10.280 1.00 84.38 279 ASN A C 1
ATOM 2287 O O . ASN A 1 279 ? 0.814 -12.763 -10.326 1.00 84.38 279 ASN A O 1
ATOM 2291 N N . GLU A 1 280 ? 2.027 -14.339 -11.370 1.00 76.12 280 GLU A N 1
ATOM 2292 C CA . GLU A 1 280 ? 1.705 -13.911 -12.729 1.00 76.12 280 GLU A CA 1
ATOM 2293 C C . GLU A 1 280 ? 0.196 -13.833 -13.017 1.00 76.12 280 GLU A C 1
ATOM 2295 O O . GLU A 1 280 ? -0.283 -12.826 -13.537 1.00 76.12 280 GLU A O 1
ATOM 2300 N N . ALA A 1 281 ? -0.569 -14.872 -12.664 1.00 78.12 281 ALA A N 1
ATOM 2301 C CA . ALA A 1 281 ? -2.007 -14.924 -12.944 1.00 78.12 281 ALA A CA 1
ATOM 2302 C C . ALA A 1 281 ? -2.769 -13.791 -12.239 1.00 78.12 281 ALA A C 1
ATOM 2304 O O . ALA A 1 281 ? -3.784 -13.291 -12.723 1.00 78.12 281 ALA A O 1
ATOM 2305 N N . ASN A 1 282 ? -2.258 -13.381 -11.085 1.00 81.50 282 ASN A N 1
ATOM 2306 C CA . ASN A 1 282 ? -2.777 -12.281 -10.301 1.00 81.50 282 ASN A CA 1
ATOM 2307 C C . ASN A 1 282 ? -2.355 -10.910 -10.858 1.00 81.50 282 ASN A C 1
ATOM 2309 O O . ASN A 1 282 ? -3.165 -9.984 -10.823 1.00 81.50 282 ASN A O 1
ATOM 2313 N N . LEU A 1 283 ? -1.150 -10.787 -11.424 1.00 84.12 283 LEU A N 1
ATOM 2314 C CA . LEU A 1 283 ? -0.660 -9.548 -12.036 1.00 84.12 283 LEU A CA 1
ATOM 2315 C C . LEU A 1 283 ? -1.419 -9.174 -13.316 1.00 84.12 283 LEU A C 1
ATOM 2317 O O . LEU A 1 283 ? -1.606 -7.993 -13.586 1.00 84.12 283 LEU A O 1
ATOM 2321 N N . ALA A 1 284 ? -1.939 -10.158 -14.056 1.00 85.44 284 ALA A N 1
ATOM 2322 C CA . ALA A 1 284 ? -2.768 -9.930 -15.245 1.00 85.44 284 ALA A CA 1
ATOM 2323 C C . ALA A 1 284 ? -4.068 -9.139 -14.971 1.00 85.44 284 ALA A C 1
ATOM 2325 O O . ALA A 1 284 ? -4.737 -8.709 -15.906 1.00 85.44 284 ALA A O 1
ATOM 2326 N N . LYS A 1 285 ? -4.447 -8.958 -13.698 1.00 88.06 285 LYS A N 1
ATOM 2327 C CA . LYS A 1 285 ? -5.592 -8.133 -13.276 1.00 88.06 285 LYS A CA 1
ATOM 2328 C C . LYS A 1 285 ? -5.262 -6.637 -13.187 1.00 88.06 285 LYS A C 1
ATOM 2330 O O . LYS A 1 285 ? -6.171 -5.831 -12.996 1.00 88.06 285 LYS A O 1
ATOM 2335 N N . LEU A 1 286 ? -3.984 -6.272 -13.245 1.00 90.81 286 LEU A N 1
ATOM 2336 C CA . LEU A 1 286 ? -3.543 -4.883 -13.281 1.00 90.81 286 LEU A CA 1
ATOM 2337 C C . LEU A 1 286 ? -3.856 -4.299 -14.667 1.00 90.81 286 LEU A C 1
ATOM 2339 O O . LEU A 1 286 ? -3.618 -4.966 -15.672 1.00 90.81 286 LEU A O 1
ATOM 2343 N N . ASN A 1 287 ? -4.368 -3.069 -14.727 1.00 85.88 287 ASN A N 1
ATOM 2344 C CA . ASN A 1 287 ? -4.692 -2.352 -15.965 1.00 85.88 287 ASN A CA 1
ATOM 2345 C C . ASN A 1 287 ? -3.403 -1.901 -16.683 1.00 85.88 287 ASN A C 1
ATOM 2347 O O . ASN A 1 287 ? -3.105 -0.711 -16.778 1.00 85.88 287 ASN A O 1
ATOM 2351 N N . SER A 1 288 ? -2.608 -2.855 -17.164 1.00 78.56 288 SER A N 1
ATOM 2352 C CA . SER A 1 288 ? -1.445 -2.604 -18.014 1.00 78.56 288 SER A CA 1
ATOM 2353 C C . SER A 1 288 ? -1.869 -2.474 -19.484 1.00 78.56 288 SER A C 1
ATOM 2355 O O . SER A 1 288 ? -2.828 -3.107 -19.924 1.00 78.56 288 SER A O 1
ATOM 2357 N N . GLY A 1 289 ? -1.178 -1.626 -20.252 1.00 65.69 289 GLY A N 1
ATOM 2358 C CA . GLY A 1 289 ? -1.479 -1.387 -21.677 1.00 65.69 289 GLY A CA 1
ATOM 2359 C C . GLY A 1 289 ? -1.948 0.029 -22.029 1.00 65.69 289 GLY A C 1
ATOM 2360 O O . GLY A 1 289 ? -2.297 0.284 -23.180 1.00 65.69 289 GLY A O 1
ATOM 2361 N N . GLY A 1 290 ? -1.936 0.942 -21.055 1.00 84.19 290 GLY A N 1
ATOM 2362 C CA . GLY A 1 290 ? -2.055 2.388 -21.258 1.00 84.19 290 GLY A CA 1
ATOM 2363 C C . GLY A 1 290 ? -0.763 3.090 -20.847 1.00 84.19 290 GLY A C 1
ATOM 2364 O O . GLY A 1 290 ? 0.305 2.793 -21.377 1.00 84.19 290 GLY A O 1
ATOM 2365 N N . ASP A 1 291 ? -0.859 3.975 -19.855 1.00 91.88 291 ASP A N 1
ATOM 2366 C CA . ASP A 1 291 ? 0.298 4.693 -19.307 1.00 91.88 291 ASP A CA 1
ATOM 2367 C C . ASP A 1 291 ? 1.286 3.775 -18.567 1.00 91.88 291 ASP A C 1
ATOM 2369 O O . ASP A 1 291 ? 2.459 4.118 -18.462 1.00 91.88 291 ASP A O 1
ATOM 2373 N N . LEU A 1 292 ? 0.833 2.612 -18.071 1.00 94.81 292 LEU A N 1
ATOM 2374 C CA . LEU A 1 292 ? 1.678 1.604 -17.426 1.00 94.81 292 LEU A CA 1
ATOM 2375 C C . LEU A 1 292 ? 1.959 0.426 -18.366 1.00 94.81 292 LEU A C 1
ATOM 2377 O O . LEU A 1 292 ? 1.046 -0.286 -18.803 1.00 94.81 292 LEU A O 1
ATOM 2381 N N . VAL A 1 293 ? 3.242 0.169 -18.586 1.00 93.81 293 VAL A N 1
ATOM 2382 C CA . VAL A 1 293 ? 3.770 -1.003 -19.283 1.00 93.81 293 VAL A CA 1
ATOM 2383 C C . VAL A 1 293 ? 4.413 -1.932 -18.260 1.00 93.81 293 VAL A C 1
ATOM 2385 O O . VAL A 1 293 ? 5.156 -1.491 -17.386 1.00 93.81 293 VAL A O 1
ATOM 2388 N N . VAL A 1 294 ? 4.126 -3.228 -18.369 1.00 94.19 294 VAL A N 1
ATOM 2389 C CA . VAL A 1 294 ? 4.734 -4.260 -17.525 1.00 94.19 294 VAL A CA 1
ATOM 2390 C C . VAL A 1 294 ? 5.446 -5.255 -18.424 1.00 94.19 294 VAL A C 1
ATOM 2392 O O . VAL A 1 294 ? 4.812 -5.903 -19.256 1.00 94.19 294 VAL A O 1
ATOM 2395 N N . VAL A 1 295 ? 6.755 -5.384 -18.240 1.00 94.56 295 VAL A N 1
ATOM 2396 C CA . VAL A 1 295 ? 7.594 -6.355 -18.946 1.00 94.56 295 VAL A CA 1
ATOM 2397 C C . VAL A 1 295 ? 8.148 -7.341 -17.932 1.00 94.56 295 VAL A C 1
ATOM 2399 O O . VAL A 1 295 ? 8.486 -6.970 -16.811 1.00 94.56 295 VAL A O 1
ATOM 2402 N N . LYS A 1 296 ? 8.232 -8.613 -18.307 1.00 94.94 296 LYS A N 1
ATOM 2403 C CA . LYS A 1 296 ? 8.752 -9.670 -17.438 1.00 94.94 296 LYS A CA 1
ATOM 2404 C C . LYS A 1 296 ? 9.724 -10.563 -18.191 1.00 94.94 296 LYS A C 1
ATOM 2406 O O . LYS A 1 296 ? 9.603 -10.713 -19.406 1.00 94.94 296 LYS A O 1
ATOM 2411 N N . SER A 1 297 ? 10.637 -11.185 -17.457 1.00 96.31 297 SER A N 1
ATOM 2412 C CA . SER A 1 297 ? 11.501 -12.232 -17.983 1.00 96.31 297 SER A CA 1
ATOM 2413 C C . SER A 1 297 ? 10.709 -13.490 -18.333 1.00 96.31 297 SER A C 1
ATOM 2415 O O . SER A 1 297 ? 9.676 -13.797 -17.731 1.00 96.31 297 SER A O 1
ATOM 2417 N N . SER A 1 298 ? 11.233 -14.265 -19.283 1.00 92.50 298 SER A N 1
ATOM 2418 C CA . SER A 1 298 ? 10.663 -15.554 -19.694 1.00 92.50 298 SER A CA 1
ATOM 2419 C C . SER A 1 298 ? 10.587 -16.588 -18.561 1.00 92.50 298 SER A C 1
ATOM 2421 O O . SER A 1 298 ? 9.728 -17.465 -18.600 1.00 92.50 298 SER A O 1
ATOM 2423 N N . ASP A 1 299 ? 11.435 -16.478 -17.534 1.00 93.94 299 ASP A N 1
ATOM 2424 C CA . ASP A 1 299 ? 11.400 -17.325 -16.334 1.00 93.94 299 ASP A CA 1
ATOM 2425 C C . ASP A 1 299 ? 10.515 -16.767 -15.200 1.00 93.94 299 ASP A C 1
ATOM 2427 O O . ASP A 1 299 ? 10.422 -17.377 -14.133 1.00 93.94 299 ASP A O 1
ATOM 2431 N N . GLY A 1 300 ? 9.871 -15.614 -15.416 1.00 92.38 300 GLY A N 1
ATOM 2432 C CA . GLY A 1 300 ? 8.939 -14.995 -14.477 1.00 92.38 300 GLY A CA 1
ATOM 2433 C C . GLY A 1 300 ? 9.577 -14.456 -13.196 1.00 92.38 300 GLY A C 1
ATOM 2434 O O . GLY A 1 300 ? 8.859 -14.285 -12.207 1.00 92.38 300 GLY A O 1
ATOM 2435 N N . LYS A 1 301 ? 10.896 -14.213 -13.180 1.00 93.12 301 LYS A N 1
ATOM 2436 C CA . LYS A 1 301 ? 11.616 -13.707 -12.001 1.00 93.12 301 LYS A CA 1
ATOM 2437 C C . LYS A 1 301 ? 11.894 -12.214 -12.023 1.00 93.12 301 LYS A C 1
ATOM 2439 O O . LYS A 1 301 ? 11.784 -11.593 -10.974 1.00 93.12 301 LYS A O 1
ATOM 2444 N N . LEU A 1 302 ? 12.257 -11.640 -13.165 1.00 94.44 302 LEU A N 1
ATOM 2445 C CA . LEU A 1 302 ? 12.584 -10.221 -13.290 1.00 94.44 302 LEU A CA 1
ATOM 2446 C C . LEU A 1 302 ? 11.414 -9.480 -13.937 1.00 94.44 302 LEU A C 1
ATOM 2448 O O . LEU A 1 302 ? 10.931 -9.883 -14.991 1.00 94.44 302 LEU A O 1
ATOM 2452 N N . TYR A 1 303 ? 10.974 -8.398 -13.308 1.00 94.62 303 TYR A N 1
ATOM 2453 C CA . TYR A 1 303 ? 9.877 -7.550 -13.755 1.00 94.62 303 TYR A CA 1
ATOM 2454 C C . TYR A 1 303 ? 10.374 -6.120 -13.913 1.00 94.62 303 TYR A C 1
ATOM 2456 O O . TYR A 1 303 ? 11.160 -5.627 -13.103 1.00 94.62 303 TYR A O 1
ATOM 2464 N N . ASN A 1 304 ? 9.868 -5.450 -14.937 1.00 94.88 304 ASN A N 1
ATOM 2465 C CA . ASN A 1 304 ? 9.961 -4.018 -15.115 1.00 94.88 304 ASN A CA 1
ATOM 2466 C C . ASN A 1 304 ? 8.552 -3.430 -15.196 1.00 94.88 304 ASN A C 1
ATOM 2468 O O . ASN A 1 304 ? 7.711 -3.912 -15.955 1.00 94.88 304 ASN A O 1
ATOM 2472 N N . PHE A 1 305 ? 8.323 -2.373 -14.432 1.00 94.12 305 PHE A N 1
ATOM 2473 C CA . PHE A 1 305 ? 7.127 -1.549 -14.486 1.00 94.12 305 PHE A CA 1
ATOM 2474 C C . PHE A 1 305 ? 7.545 -0.178 -15.001 1.00 94.12 305 PHE A C 1
ATOM 2476 O O . PHE A 1 305 ? 8.400 0.459 -14.394 1.00 94.12 305 PHE A O 1
ATOM 2483 N N . SER A 1 306 ? 6.962 0.265 -16.107 1.00 94.00 306 SER A N 1
ATOM 2484 C CA . SER A 1 306 ? 7.288 1.540 -16.743 1.00 94.00 306 SER A CA 1
ATOM 2485 C C . SER A 1 306 ? 6.040 2.396 -16.864 1.00 94.00 306 SER A C 1
ATOM 2487 O O . SER A 1 306 ? 5.103 2.004 -17.558 1.00 94.00 306 SER A O 1
ATOM 2489 N N . LEU A 1 307 ? 6.020 3.547 -16.198 1.00 94.81 307 LEU A N 1
ATOM 2490 C CA . LEU A 1 307 ? 4.918 4.508 -16.252 1.00 94.81 307 LEU A CA 1
ATOM 2491 C C . LEU A 1 307 ? 5.323 5.719 -17.102 1.00 94.81 307 LEU A C 1
ATOM 2493 O O . LEU A 1 307 ? 6.390 6.276 -16.869 1.00 94.81 307 LEU A O 1
ATOM 2497 N N . ASP A 1 308 ? 4.494 6.146 -18.059 1.00 93.50 308 ASP A N 1
ATOM 2498 C CA . ASP A 1 308 ? 4.677 7.440 -18.745 1.00 93.50 308 ASP A CA 1
ATOM 2499 C C . ASP A 1 308 ? 4.683 8.560 -17.698 1.00 93.50 308 ASP A C 1
ATOM 2501 O O . ASP A 1 308 ? 3.718 8.694 -16.948 1.00 93.50 308 ASP A O 1
ATOM 2505 N N . GLU A 1 309 ? 5.764 9.334 -17.613 1.00 92.19 309 GLU A N 1
ATOM 2506 C CA . GLU A 1 309 ? 5.956 10.336 -16.559 1.00 92.19 309 GLU A CA 1
ATOM 2507 C C . GLU A 1 309 ? 5.147 11.617 -16.807 1.00 92.19 309 GLU A C 1
ATOM 2509 O O . GLU A 1 309 ? 5.021 12.442 -15.908 1.00 92.19 309 GLU A O 1
ATOM 2514 N N . LYS A 1 310 ? 4.574 11.813 -18.002 1.00 92.69 310 LYS A N 1
ATOM 2515 C CA . LYS A 1 310 ? 3.800 13.026 -18.318 1.00 92.69 310 LYS A CA 1
ATOM 2516 C C . LYS A 1 310 ? 4.569 14.305 -17.931 1.00 92.69 310 LYS A C 1
ATOM 2518 O O . LYS A 1 310 ? 4.029 15.216 -17.314 1.00 92.69 310 LYS A O 1
ATOM 2523 N N . THR A 1 311 ? 5.840 14.384 -18.317 1.00 85.44 311 THR A N 1
ATOM 2524 C CA . THR A 1 311 ? 6.692 15.573 -18.114 1.00 85.44 311 THR A CA 1
ATOM 2525 C C . THR A 1 311 ? 6.383 16.709 -19.089 1.00 85.44 311 THR A C 1
ATOM 2527 O O . THR A 1 311 ? 6.770 17.853 -18.863 1.00 85.44 311 THR A O 1
ATOM 2530 N N . GLY A 1 312 ? 5.653 16.412 -20.168 1.00 82.00 312 GLY A N 1
ATOM 2531 C CA . GLY A 1 312 ? 5.358 17.363 -21.236 1.00 82.00 312 GLY A CA 1
ATOM 2532 C C . GLY A 1 312 ? 6.503 17.492 -22.246 1.00 82.00 312 GLY A C 1
ATOM 2533 O O . GLY A 1 312 ? 7.539 16.845 -22.153 1.00 82.00 312 GLY A O 1
ATOM 2534 N N . GLY A 1 313 ? 6.298 18.324 -23.267 1.00 83.31 313 GLY A N 1
ATOM 2535 C CA . GLY A 1 313 ? 7.262 18.513 -24.356 1.00 83.31 313 GLY A CA 1
ATOM 2536 C C . GLY A 1 313 ? 7.289 17.377 -25.389 1.00 83.31 313 GLY A C 1
ATOM 2537 O O . GLY A 1 313 ? 6.329 16.627 -25.554 1.00 83.31 313 GLY A O 1
ATOM 2538 N N . THR A 1 314 ? 8.373 17.308 -26.168 1.00 78.69 314 THR A N 1
ATOM 2539 C CA . THR A 1 314 ? 8.565 16.290 -27.220 1.00 78.69 314 THR A CA 1
ATOM 2540 C C . THR A 1 314 ? 9.280 15.035 -26.722 1.00 78.69 314 THR A C 1
ATOM 2542 O O . THR A 1 314 ? 9.192 14.000 -27.386 1.00 78.69 314 THR A O 1
ATOM 2545 N N . TYR A 1 315 ? 9.959 15.123 -25.574 1.00 82.31 315 TYR A N 1
ATOM 2546 C CA . TYR A 1 315 ? 10.505 13.975 -24.859 1.00 82.31 315 TYR A CA 1
ATOM 2547 C C . TYR A 1 315 ? 9.370 13.216 -24.175 1.00 82.31 315 TYR A C 1
ATOM 2549 O O . TYR A 1 315 ? 8.502 13.831 -23.560 1.00 82.31 315 TYR A O 1
ATOM 2557 N N . ARG A 1 316 ? 9.356 11.886 -24.282 1.00 81.81 316 ARG A N 1
ATOM 2558 C CA . ARG A 1 316 ? 8.422 11.050 -23.516 1.00 81.81 316 ARG A CA 1
ATOM 2559 C C . ARG A 1 316 ? 9.212 10.236 -22.509 1.00 81.81 316 ARG A C 1
ATOM 2561 O O . ARG A 1 316 ? 9.558 9.089 -22.793 1.00 81.81 316 ARG A O 1
ATOM 2568 N N . SER A 1 317 ? 9.500 10.858 -21.371 1.00 87.25 317 SER A N 1
ATOM 2569 C CA . SER A 1 317 ? 10.155 10.187 -20.255 1.00 87.25 317 SER A CA 1
ATOM 2570 C C . SER A 1 317 ? 9.248 9.136 -19.627 1.00 87.25 317 SER A C 1
ATOM 2572 O O . SER A 1 317 ? 8.011 9.208 -19.690 1.00 87.25 317 SER A O 1
ATOM 2574 N N . ARG A 1 318 ? 9.873 8.128 -19.024 1.00 90.81 318 ARG A N 1
ATOM 2575 C CA . ARG A 1 318 ? 9.173 7.095 -18.265 1.00 90.81 318 ARG A CA 1
ATOM 2576 C C . ARG A 1 318 ? 9.830 6.913 -16.915 1.00 90.81 318 ARG A C 1
ATOM 2578 O O . ARG A 1 318 ? 11.047 6.944 -16.795 1.00 90.81 318 ARG A O 1
ATOM 2585 N N . ILE A 1 319 ? 9.013 6.626 -15.912 1.00 90.56 319 ILE A N 1
ATOM 2586 C CA . ILE A 1 319 ? 9.500 6.153 -14.626 1.00 90.56 319 ILE A CA 1
ATOM 2587 C C . ILE A 1 319 ? 9.571 4.629 -14.683 1.00 90.56 319 ILE A C 1
ATOM 2589 O O . ILE A 1 319 ? 8.541 3.961 -14.792 1.00 90.56 319 ILE A O 1
ATOM 2593 N N . SER A 1 320 ? 10.784 4.088 -14.596 1.00 90.75 320 SER A N 1
ATOM 2594 C CA . SER A 1 320 ? 11.056 2.650 -14.574 1.00 90.75 320 SER A CA 1
ATOM 2595 C C . SER A 1 320 ? 11.285 2.134 -13.153 1.00 90.75 320 SER A C 1
ATOM 2597 O O . SER A 1 320 ? 12.063 2.696 -12.376 1.00 90.75 320 SER A O 1
ATOM 2599 N N . TRP A 1 321 ? 10.644 1.017 -12.816 1.00 89.69 321 TRP A N 1
ATOM 2600 C CA . TRP A 1 321 ? 10.858 0.287 -11.571 1.00 89.69 321 TRP A CA 1
ATOM 2601 C C . TRP A 1 321 ? 11.170 -1.174 -11.863 1.00 89.69 321 TRP A C 1
ATOM 2603 O O . TRP A 1 321 ? 10.388 -1.881 -12.500 1.00 89.69 321 TRP A O 1
ATOM 2613 N N . MET A 1 322 ? 12.313 -1.632 -11.361 1.00 91.25 322 MET A N 1
ATOM 2614 C CA . MET A 1 322 ? 12.735 -3.024 -11.463 1.00 91.25 322 MET A CA 1
ATOM 2615 C C . MET A 1 322 ? 12.334 -3.797 -10.218 1.00 91.25 322 MET A C 1
ATOM 2617 O O . MET A 1 322 ? 12.408 -3.276 -9.104 1.00 91.25 322 MET A O 1
ATOM 2621 N N . ASN A 1 323 ? 11.946 -5.055 -10.406 1.00 89.56 323 ASN A N 1
ATOM 2622 C CA . ASN A 1 323 ? 11.713 -5.960 -9.297 1.00 89.56 323 ASN A CA 1
ATOM 2623 C C . ASN A 1 323 ? 12.111 -7.403 -9.620 1.00 89.56 323 ASN A C 1
ATOM 2625 O O . ASN A 1 323 ? 11.985 -7.846 -10.759 1.00 89.56 323 ASN A O 1
ATOM 2629 N N . PHE A 1 324 ? 12.590 -8.142 -8.619 1.00 90.75 324 PHE A N 1
ATOM 2630 C CA . PHE A 1 324 ? 13.088 -9.502 -8.769 1.00 90.75 324 PHE A CA 1
ATOM 2631 C C . PHE A 1 324 ? 12.504 -10.453 -7.719 1.00 90.75 324 PHE A C 1
ATOM 2633 O O . PHE A 1 324 ? 12.708 -10.293 -6.514 1.00 90.75 324 PHE A O 1
ATOM 2640 N N . VAL A 1 325 ? 11.813 -11.494 -8.181 1.00 87.81 325 VAL A N 1
ATOM 2641 C CA . VAL A 1 325 ? 11.201 -12.518 -7.330 1.00 87.81 325 VAL A CA 1
ATOM 2642 C C . VAL A 1 325 ? 12.285 -13.345 -6.648 1.00 87.81 325 VAL A C 1
ATOM 2644 O O . VAL A 1 325 ? 13.128 -13.962 -7.297 1.00 87.81 325 VAL A O 1
ATOM 2647 N N . GLY A 1 326 ? 12.218 -13.408 -5.319 1.00 80.75 326 GLY A N 1
ATOM 2648 C CA . GLY A 1 326 ? 13.154 -14.172 -4.491 1.00 80.75 326 GLY A CA 1
ATOM 2649 C C . GLY A 1 326 ? 14.177 -13.318 -3.745 1.00 80.75 326 GLY A C 1
ATOM 2650 O O . GLY A 1 326 ? 14.916 -13.865 -2.930 1.00 80.75 326 GLY A O 1
ATOM 2651 N N . ILE A 1 327 ? 14.191 -11.998 -3.954 1.00 80.50 327 ILE A N 1
ATOM 2652 C CA . ILE A 1 327 ? 14.928 -11.061 -3.099 1.00 80.50 327 ILE A CA 1
ATOM 2653 C C . ILE A 1 327 ? 13.926 -10.379 -2.171 1.00 80.50 327 ILE A C 1
ATOM 2655 O O . ILE A 1 327 ? 12.938 -9.805 -2.617 1.00 80.50 327 ILE A O 1
ATOM 2659 N N . ASN A 1 328 ? 14.152 -10.478 -0.860 1.00 65.75 328 ASN A N 1
ATOM 2660 C CA . ASN A 1 328 ? 13.264 -9.877 0.127 1.00 65.75 328 ASN A CA 1
ATOM 2661 C C . ASN A 1 328 ? 13.453 -8.352 0.133 1.00 65.75 328 ASN A C 1
ATOM 2663 O O . ASN A 1 328 ? 14.524 -7.863 0.500 1.00 65.75 328 ASN A O 1
ATOM 2667 N N . ALA A 1 329 ? 12.407 -7.599 -0.220 1.00 59.03 329 ALA A N 1
ATOM 2668 C CA . ALA A 1 329 ? 12.400 -6.134 -0.199 1.00 59.03 329 ALA A CA 1
ATOM 2669 C C . ALA A 1 329 ? 12.850 -5.554 1.156 1.00 59.03 329 ALA A C 1
ATOM 2671 O O . ALA A 1 329 ? 13.526 -4.526 1.217 1.00 59.03 329 ALA A O 1
ATOM 2672 N N . THR A 1 330 ? 12.581 -6.263 2.257 1.00 57.06 330 THR A N 1
ATOM 2673 C CA . THR A 1 330 ? 12.982 -5.855 3.614 1.00 57.06 330 THR A CA 1
ATOM 2674 C C . THR A 1 330 ? 14.501 -5.727 3.789 1.00 57.06 330 THR A C 1
ATOM 2676 O O . THR A 1 330 ? 14.956 -4.979 4.657 1.00 57.06 330 THR A O 1
ATOM 2679 N N . ASP A 1 331 ? 15.300 -6.433 2.987 1.00 55.88 331 ASP A N 1
ATOM 2680 C CA . ASP A 1 331 ? 16.764 -6.348 3.029 1.00 55.88 331 ASP A CA 1
ATOM 2681 C C . ASP A 1 331 ? 17.318 -5.270 2.082 1.00 55.88 331 ASP A C 1
ATOM 2683 O O . ASP A 1 331 ? 18.424 -4.779 2.298 1.00 55.88 331 ASP A O 1
ATOM 2687 N N . LEU A 1 332 ? 16.521 -4.827 1.104 1.00 58.59 332 LEU A N 1
ATOM 2688 C CA . LEU A 1 332 ? 16.880 -3.807 0.114 1.00 58.59 332 LEU A CA 1
ATOM 2689 C C . LEU A 1 332 ? 16.688 -2.367 0.608 1.00 58.59 332 LEU A C 1
ATOM 2691 O O . LEU A 1 332 ? 17.475 -1.487 0.264 1.00 58.59 332 LEU A O 1
ATOM 2695 N N . TYR A 1 333 ? 15.664 -2.118 1.429 1.00 54.56 333 TYR A N 1
ATOM 2696 C CA . TYR A 1 333 ? 15.287 -0.759 1.850 1.00 54.56 333 TYR A CA 1
ATOM 2697 C C . TYR A 1 333 ? 15.828 -0.336 3.225 1.00 54.56 333 TYR A C 1
ATOM 2699 O O . TYR A 1 333 ? 15.660 0.816 3.618 1.00 54.56 333 TYR A O 1
ATOM 2707 N N . LYS A 1 334 ? 16.535 -1.213 3.955 1.00 49.19 334 LYS A N 1
ATOM 2708 C CA . LYS A 1 334 ? 17.165 -0.855 5.247 1.00 49.19 334 LYS A CA 1
ATOM 2709 C C . LYS A 1 334 ? 18.314 0.157 5.120 1.00 49.19 334 LYS A C 1
ATOM 2711 O O . LYS A 1 334 ? 18.742 0.689 6.141 1.00 49.19 334 LYS A O 1
ATOM 2716 N N . SER A 1 335 ? 18.814 0.428 3.911 1.00 43.03 335 SER A N 1
ATOM 2717 C CA . SER A 1 335 ? 19.974 1.301 3.676 1.00 43.03 335 SER A CA 1
ATOM 2718 C C . SER A 1 335 ? 19.674 2.611 2.934 1.00 43.03 335 SER A C 1
ATOM 2720 O O . SER A 1 335 ? 20.620 3.321 2.597 1.00 43.03 335 SER A O 1
ATOM 2722 N N . LEU A 1 336 ? 18.409 2.946 2.652 1.00 45.97 336 LEU A N 1
ATOM 2723 C CA . LEU A 1 336 ? 18.054 4.149 1.886 1.00 45.97 336 LEU A CA 1
ATOM 2724 C C . LEU A 1 336 ? 17.351 5.183 2.771 1.00 45.97 336 LEU A C 1
ATOM 2726 O O . LEU A 1 336 ? 16.274 4.939 3.310 1.00 45.97 336 LEU A O 1
ATOM 2730 N N . ASP A 1 337 ? 17.980 6.350 2.909 1.00 41.91 337 ASP A N 1
ATOM 2731 C CA . ASP A 1 337 ? 17.379 7.536 3.516 1.00 41.91 337 ASP A CA 1
ATOM 2732 C C . ASP A 1 337 ? 16.333 8.095 2.533 1.00 41.91 337 ASP A C 1
ATOM 2734 O O . ASP A 1 337 ? 16.667 8.609 1.465 1.00 41.91 337 ASP A O 1
ATOM 2738 N N . PHE A 1 338 ? 15.050 7.928 2.862 1.00 42.78 338 PHE A N 1
ATOM 2739 C CA . PHE A 1 338 ? 13.885 8.145 1.983 1.00 42.78 338 PHE A CA 1
ATOM 2740 C C . PHE A 1 338 ? 13.673 9.597 1.506 1.00 42.78 338 PHE A C 1
ATOM 2742 O O . PHE A 1 338 ? 12.694 9.881 0.820 1.00 42.78 338 PHE A O 1
ATOM 2749 N N . LYS A 1 339 ? 14.561 10.532 1.858 1.00 42.75 339 LYS A N 1
ATOM 2750 C CA . LYS A 1 339 ? 14.419 11.958 1.532 1.00 42.75 339 LYS A CA 1
ATOM 2751 C C . LYS A 1 339 ? 14.884 12.352 0.129 1.00 42.75 339 LYS A C 1
ATOM 2753 O O . LYS A 1 339 ? 14.648 13.490 -0.256 1.00 42.75 339 LYS A O 1
ATOM 2758 N N . SER A 1 340 ? 15.512 11.460 -0.639 1.00 44.09 340 SER A N 1
ATOM 2759 C CA . SER A 1 340 ? 15.835 11.724 -2.048 1.00 44.09 340 SER A CA 1
ATOM 2760 C C . SER A 1 340 ? 15.098 10.739 -2.950 1.00 44.09 340 SER A C 1
ATOM 2762 O O . SER A 1 340 ? 15.455 9.563 -3.012 1.00 44.09 340 SER A O 1
ATOM 2764 N N . SER A 1 341 ? 14.084 11.227 -3.655 1.00 46.91 341 SER A N 1
ATOM 2765 C CA . SER A 1 341 ? 13.200 10.507 -4.579 1.00 46.91 341 SER A CA 1
ATOM 2766 C C . SER A 1 341 ? 13.888 9.861 -5.794 1.00 46.91 341 SER A C 1
ATOM 2768 O O . SER A 1 341 ? 13.212 9.194 -6.571 1.00 46.91 341 SER A O 1
ATOM 2770 N N . GLU A 1 342 ? 15.206 10.002 -5.956 1.00 52.41 342 GLU A N 1
ATOM 2771 C CA . GLU A 1 342 ? 15.875 9.775 -7.246 1.00 52.41 342 GLU A CA 1
ATOM 2772 C C . GLU A 1 342 ? 16.809 8.561 -7.315 1.00 52.41 342 GLU A C 1
ATOM 2774 O O . GLU A 1 342 ? 17.196 8.160 -8.409 1.00 52.41 342 GLU A O 1
ATOM 2779 N N . LYS A 1 343 ? 17.194 7.934 -6.195 1.00 56.62 343 LYS A N 1
ATOM 2780 C CA . LYS A 1 343 ? 18.129 6.797 -6.258 1.00 56.62 343 LYS A CA 1
ATOM 2781 C C . LYS A 1 343 ? 17.392 5.466 -6.221 1.00 56.62 343 LYS A C 1
ATOM 2783 O O . LYS A 1 343 ? 16.853 5.074 -5.186 1.00 56.62 343 LYS A O 1
ATOM 2788 N N . LEU A 1 344 ? 17.415 4.764 -7.358 1.00 60.44 344 LEU A N 1
ATOM 2789 C CA . LEU A 1 344 ? 17.103 3.337 -7.429 1.00 60.44 344 LEU A CA 1
ATOM 2790 C C . LEU A 1 344 ? 17.871 2.590 -6.323 1.00 60.44 344 LEU A C 1
ATOM 2792 O O . LEU A 1 344 ? 19.010 2.964 -6.012 1.00 60.44 344 LEU A O 1
ATOM 2796 N N . PRO A 1 345 ? 17.287 1.536 -5.722 1.00 66.19 345 PRO A N 1
ATOM 2797 C CA . PRO A 1 345 ? 18.038 0.661 -4.836 1.00 66.19 345 PRO A CA 1
ATOM 2798 C C . PRO A 1 345 ? 19.345 0.233 -5.499 1.00 66.19 345 PRO A C 1
ATOM 2800 O O . PRO A 1 345 ? 19.350 -0.067 -6.689 1.00 66.19 345 PRO A O 1
ATOM 2803 N N . ALA A 1 346 ? 20.448 0.192 -4.745 1.00 75.00 346 ALA A N 1
ATOM 2804 C CA . ALA A 1 346 ? 21.778 -0.083 -5.303 1.00 75.00 346 ALA A CA 1
ATOM 2805 C C . ALA A 1 346 ? 21.841 -1.396 -6.113 1.00 75.00 346 ALA A C 1
ATOM 2807 O O . ALA A 1 346 ? 22.621 -1.506 -7.050 1.00 75.00 346 ALA A O 1
ATOM 2808 N N . ILE A 1 347 ? 20.977 -2.368 -5.797 1.00 83.06 347 ILE A N 1
ATOM 2809 C CA . ILE A 1 347 ? 20.813 -3.608 -6.568 1.00 83.06 347 ILE A CA 1
ATOM 2810 C C . ILE A 1 347 ? 20.378 -3.371 -8.025 1.00 83.06 347 ILE A C 1
ATOM 2812 O O . ILE A 1 347 ? 20.749 -4.147 -8.898 1.00 83.06 347 ILE A O 1
ATOM 2816 N N . PHE A 1 348 ? 19.586 -2.328 -8.283 1.00 87.31 348 PHE A N 1
ATOM 2817 C CA . PHE A 1 348 ? 18.965 -2.031 -9.571 1.00 87.31 348 PHE A CA 1
ATOM 2818 C C . PHE A 1 348 ? 19.619 -0.833 -10.272 1.00 87.31 348 PHE A C 1
ATOM 2820 O O . PHE A 1 348 ? 19.095 -0.344 -11.265 1.00 87.31 348 PHE A O 1
ATOM 2827 N N . SER A 1 349 ? 20.760 -0.342 -9.786 1.00 87.00 349 SER A N 1
ATOM 2828 C CA . SER A 1 349 ? 21.400 0.852 -10.350 1.00 87.00 349 SER A CA 1
ATOM 2829 C C . SER A 1 349 ? 21.993 0.646 -11.746 1.00 87.00 349 SER A C 1
ATOM 2831 O O . SER A 1 349 ? 22.415 1.615 -12.361 1.00 87.00 349 SER A O 1
ATOM 2833 N N . VAL A 1 350 ? 22.103 -0.604 -12.206 1.00 90.44 350 VAL A N 1
ATOM 2834 C CA . VAL A 1 350 ? 22.625 -0.943 -13.540 1.00 90.44 350 VAL A CA 1
ATOM 2835 C C . VAL A 1 350 ? 21.566 -0.865 -14.641 1.00 90.44 350 VAL A C 1
ATOM 2837 O O . VAL A 1 350 ? 21.916 -0.950 -15.810 1.00 90.44 350 VAL A O 1
ATOM 2840 N N . PHE A 1 351 ? 20.286 -0.754 -14.280 1.00 92.69 351 PHE A N 1
ATOM 2841 C CA . PHE A 1 351 ? 19.187 -0.736 -15.240 1.00 92.69 351 PHE A CA 1
ATOM 2842 C C . PHE A 1 351 ? 18.899 0.681 -15.734 1.00 92.69 351 PHE A C 1
ATOM 2844 O O . PHE A 1 351 ? 18.955 1.633 -14.956 1.00 92.69 351 PHE A O 1
ATOM 2851 N N . GLU A 1 352 ? 18.514 0.799 -17.005 1.00 88.69 352 GLU A N 1
ATOM 2852 C CA . GLU A 1 352 ? 18.066 2.066 -17.590 1.00 88.69 352 GLU A CA 1
ATOM 2853 C C . GLU A 1 352 ? 16.798 2.636 -16.933 1.00 88.69 352 GLU A C 1
ATOM 2855 O O . GLU A 1 352 ? 15.878 1.913 -16.520 1.00 88.69 352 GLU A O 1
ATOM 2860 N N . GLY A 1 353 ? 16.744 3.970 -16.882 1.00 86.12 353 GLY A N 1
ATOM 2861 C CA . GLY A 1 353 ? 15.692 4.736 -16.208 1.00 86.12 353 GLY A CA 1
ATOM 2862 C C . GLY A 1 353 ? 14.370 4.842 -16.973 1.00 86.12 353 GLY A C 1
ATOM 2863 O O . GLY A 1 353 ? 13.326 4.938 -16.335 1.00 86.12 353 GLY A O 1
ATOM 2864 N N . ASP A 1 354 ? 14.390 4.754 -18.307 1.00 88.62 354 ASP A N 1
ATOM 2865 C CA . ASP A 1 354 ? 13.195 4.908 -19.161 1.00 88.62 354 ASP A CA 1
ATOM 2866 C C . ASP A 1 354 ? 12.467 3.585 -19.462 1.00 88.62 354 ASP A C 1
ATOM 2868 O O . ASP A 1 354 ? 11.466 3.541 -20.188 1.00 88.62 354 ASP A O 1
ATOM 2872 N N . GLY A 1 355 ? 12.948 2.490 -18.873 1.00 92.81 355 GLY A N 1
ATOM 2873 C CA . GLY A 1 355 ? 12.263 1.208 -18.902 1.00 92.81 355 GLY A CA 1
ATOM 2874 C C . GLY A 1 355 ? 12.562 0.348 -20.118 1.00 92.81 355 GLY A C 1
ATOM 2875 O O . GLY A 1 355 ? 13.394 0.663 -20.965 1.00 92.81 355 GLY A O 1
ATOM 2876 N N . PHE A 1 356 ? 11.878 -0.793 -20.179 1.00 95.88 356 PHE A N 1
ATOM 2877 C CA . PHE A 1 356 ? 12.201 -1.861 -21.119 1.00 95.88 356 PHE A CA 1
ATOM 2878 C C . PHE A 1 356 ? 10.979 -2.272 -21.942 1.00 95.88 356 PHE A C 1
ATOM 2880 O O . PHE A 1 356 ? 9.833 -2.099 -21.536 1.00 95.88 356 PHE A O 1
ATOM 2887 N N . THR A 1 357 ? 11.240 -2.821 -23.124 1.00 95.50 357 THR A N 1
ATOM 2888 C CA . THR A 1 357 ? 10.245 -3.376 -24.056 1.00 95.50 357 THR A CA 1
ATOM 2889 C C . THR A 1 357 ? 10.232 -4.904 -24.048 1.00 95.50 357 THR A C 1
ATOM 2891 O O . THR A 1 357 ? 9.196 -5.505 -24.319 1.00 95.50 357 THR A O 1
ATOM 2894 N N . GLY A 1 358 ? 11.342 -5.538 -23.659 1.00 97.19 358 GLY A N 1
ATOM 2895 C CA . GLY A 1 358 ? 11.457 -6.988 -23.524 1.00 97.19 358 GLY A CA 1
ATOM 2896 C C . GLY A 1 358 ? 12.534 -7.381 -22.517 1.00 97.19 358 GLY A C 1
ATOM 2897 O O . GLY A 1 358 ? 13.550 -6.695 -22.401 1.00 97.19 358 GLY A O 1
ATOM 2898 N N . ILE A 1 359 ? 12.309 -8.482 -21.797 1.00 98.12 359 ILE A N 1
ATOM 2899 C CA . ILE A 1 359 ? 13.274 -9.099 -20.881 1.00 98.12 359 ILE A CA 1
ATOM 2900 C C . ILE A 1 359 ? 13.314 -10.598 -21.188 1.00 98.12 359 ILE A C 1
ATOM 2902 O O . ILE A 1 359 ? 12.288 -11.277 -21.144 1.00 98.12 359 ILE A O 1
ATOM 2906 N N . TYR A 1 360 ? 14.497 -11.134 -21.458 1.00 98.19 360 TYR A N 1
ATOM 2907 C CA . TYR A 1 360 ? 14.685 -12.518 -21.886 1.00 98.19 360 TYR A CA 1
ATOM 2908 C C . TYR A 1 360 ? 15.710 -13.204 -20.990 1.00 98.19 360 TYR A C 1
ATOM 2910 O O . TYR A 1 360 ? 16.814 -12.698 -20.813 1.00 98.19 360 TYR A O 1
ATOM 2918 N N . ALA A 1 361 ? 15.352 -14.348 -20.405 1.00 98.00 361 ALA A N 1
ATOM 2919 C CA . ALA A 1 361 ? 16.268 -15.123 -19.574 1.00 98.00 361 ALA A CA 1
ATOM 2920 C C . ALA A 1 361 ? 17.066 -16.118 -20.431 1.00 98.00 361 ALA A C 1
ATOM 2922 O O . ALA A 1 361 ? 16.479 -16.946 -21.130 1.00 98.00 361 ALA A O 1
ATOM 2923 N N . ILE A 1 362 ? 18.394 -16.077 -20.320 1.00 97.75 362 ILE A N 1
ATOM 2924 C CA . ILE A 1 362 ? 19.320 -17.040 -20.924 1.00 97.75 362 ILE A CA 1
ATOM 2925 C C . ILE A 1 362 ? 19.928 -17.888 -19.808 1.00 97.75 362 ILE A C 1
ATOM 2927 O O . ILE A 1 362 ? 20.512 -17.369 -18.854 1.00 97.75 362 ILE A O 1
ATOM 2931 N N . THR A 1 363 ? 19.815 -19.211 -19.926 1.00 97.19 363 THR A N 1
ATOM 2932 C CA . THR A 1 363 ? 20.494 -20.138 -19.010 1.00 97.19 363 THR A CA 1
ATOM 2933 C C . THR A 1 363 ? 21.925 -20.367 -19.480 1.00 97.19 363 THR A C 1
ATOM 2935 O O . THR A 1 363 ? 22.147 -20.805 -20.605 1.00 97.19 363 THR A O 1
ATOM 2938 N N . THR A 1 364 ? 22.891 -20.111 -18.605 1.00 96.56 364 THR A N 1
ATOM 2939 C CA . THR A 1 364 ? 24.326 -20.303 -18.856 1.00 96.56 364 THR A CA 1
ATOM 2940 C C . THR A 1 364 ? 24.915 -21.315 -17.869 1.00 96.56 364 THR A C 1
ATOM 2942 O O . THR A 1 364 ? 24.243 -21.780 -16.947 1.00 96.56 364 THR A O 1
ATOM 2945 N N . ASN A 1 365 ? 26.196 -21.645 -18.028 1.00 93.88 365 ASN A N 1
ATOM 2946 C CA . ASN A 1 365 ? 26.933 -22.497 -17.089 1.00 93.88 365 ASN A CA 1
ATOM 2947 C C . ASN A 1 365 ? 27.160 -21.849 -15.708 1.00 93.88 365 ASN A C 1
ATOM 2949 O O . ASN A 1 365 ? 27.381 -22.571 -14.737 1.00 93.88 365 ASN A O 1
ATOM 2953 N N . VAL A 1 366 ? 27.116 -20.517 -15.617 1.00 91.12 366 VAL A N 1
ATOM 2954 C CA . VAL A 1 366 ? 27.346 -19.754 -14.376 1.00 91.12 366 VAL A CA 1
ATOM 2955 C C . VAL A 1 366 ? 26.057 -19.253 -13.725 1.00 91.12 366 VAL A C 1
ATOM 2957 O O . VAL A 1 366 ? 26.096 -18.725 -12.618 1.00 91.12 366 VAL A O 1
ATOM 2960 N N . GLY A 1 367 ? 24.908 -19.438 -14.376 1.00 95.00 367 GLY A N 1
ATOM 2961 C CA . GLY A 1 367 ? 23.609 -19.018 -13.860 1.00 95.00 367 GLY A CA 1
ATOM 2962 C C . GLY A 1 367 ? 22.691 -18.470 -14.944 1.00 95.00 367 GLY A C 1
ATOM 2963 O O . GLY A 1 367 ? 22.871 -18.735 -16.131 1.00 95.00 367 GLY A O 1
ATOM 2964 N N . ILE A 1 368 ? 21.683 -17.710 -14.526 1.00 97.31 368 ILE A N 1
ATOM 2965 C CA . ILE A 1 368 ? 20.751 -17.049 -15.442 1.00 97.31 368 ILE A CA 1
ATOM 2966 C C . ILE A 1 368 ? 21.260 -15.636 -15.713 1.00 97.31 368 ILE A C 1
ATOM 2968 O O . ILE A 1 368 ? 21.558 -14.897 -14.771 1.00 97.31 368 ILE A O 1
ATOM 2972 N N . LYS A 1 369 ? 21.319 -15.269 -16.991 1.00 98.06 369 LYS A N 1
ATOM 2973 C CA . LYS A 1 369 ? 21.510 -13.889 -17.438 1.00 98.06 369 LYS A CA 1
ATOM 2974 C C . LYS A 1 369 ? 20.217 -13.357 -18.040 1.00 98.06 369 LYS A C 1
ATOM 2976 O O . LYS A 1 369 ? 19.406 -14.136 -18.541 1.00 98.06 369 LYS A O 1
ATOM 2981 N N . TYR A 1 370 ? 20.031 -12.047 -17.996 1.00 98.44 370 TYR A N 1
ATOM 2982 C CA . TYR A 1 370 ? 18.862 -11.378 -18.550 1.00 98.44 370 TYR A CA 1
ATOM 2983 C C . TYR A 1 370 ? 19.299 -10.431 -19.655 1.00 98.44 370 TYR A C 1
ATOM 2985 O O . TYR A 1 370 ? 20.116 -9.543 -19.417 1.00 98.44 370 TYR A O 1
ATOM 2993 N N . VAL A 1 371 ? 18.741 -10.622 -20.846 1.00 98.44 371 VAL A N 1
ATOM 2994 C CA . VAL A 1 371 ? 18.829 -9.663 -21.945 1.00 98.44 371 VAL A CA 1
ATOM 2995 C C . VAL A 1 371 ? 17.635 -8.737 -21.842 1.00 98.44 371 VAL A C 1
ATOM 2997 O O . VAL A 1 371 ? 16.492 -9.196 -21.880 1.00 98.44 371 VAL A O 1
ATOM 3000 N N . LEU A 1 372 ? 17.885 -7.445 -21.697 1.00 98.31 372 LEU A N 1
ATOM 3001 C CA . LEU A 1 372 ? 16.860 -6.421 -21.659 1.00 98.31 372 LEU A CA 1
ATOM 3002 C C . LEU A 1 372 ? 16.947 -5.582 -22.923 1.00 98.31 372 LEU A C 1
ATOM 3004 O O . LEU A 1 372 ? 18.028 -5.167 -23.318 1.00 98.31 372 LEU A O 1
ATOM 3008 N N . THR A 1 373 ? 15.806 -5.330 -23.547 1.00 97.94 373 THR A N 1
ATOM 3009 C CA . THR A 1 373 ? 15.693 -4.502 -24.754 1.00 97.94 373 THR A CA 1
ATOM 3010 C C . THR A 1 373 ? 14.855 -3.284 -24.439 1.00 97.94 373 THR A C 1
ATOM 3012 O O . THR A 1 373 ? 13.862 -3.393 -23.713 1.00 97.94 373 THR A O 1
ATOM 3015 N N . GLY A 1 374 ? 15.206 -2.131 -24.986 1.00 95.50 374 GLY A N 1
ATOM 3016 C CA . GLY A 1 374 ? 14.486 -0.898 -24.711 1.00 95.50 374 GLY A CA 1
ATOM 3017 C C . GLY A 1 374 ? 14.427 0.049 -25.895 1.00 95.50 374 GLY A C 1
ATOM 3018 O O . GLY A 1 374 ? 15.212 -0.029 -26.840 1.00 95.50 374 GLY A O 1
ATOM 3019 N N . TYR A 1 375 ? 13.433 0.927 -25.818 1.00 93.19 375 TYR A N 1
ATOM 3020 C CA . TYR A 1 375 ? 13.142 1.949 -26.807 1.00 93.19 375 TYR A CA 1
ATOM 3021 C C . TYR A 1 375 ? 12.696 3.218 -26.082 1.00 93.19 375 TYR A C 1
ATOM 3023 O O . TYR A 1 375 ? 11.699 3.191 -25.352 1.00 93.19 375 TYR A O 1
ATOM 3031 N N . VAL A 1 376 ? 13.403 4.323 -26.305 1.00 90.88 376 VAL A N 1
ATOM 3032 C CA . VAL A 1 376 ? 13.097 5.631 -25.710 1.00 90.88 376 VAL A CA 1
ATOM 3033 C C . VAL A 1 376 ? 12.869 6.646 -26.813 1.00 90.88 376 VAL A C 1
ATOM 3035 O O . VAL A 1 376 ? 13.647 6.739 -27.761 1.00 90.88 376 VAL A O 1
ATOM 3038 N N . ARG A 1 377 ? 11.816 7.452 -26.678 1.00 89.00 377 ARG A N 1
ATOM 3039 C CA . ARG A 1 377 ? 11.568 8.582 -27.575 1.00 89.00 377 ARG A CA 1
ATOM 3040 C C . ARG A 1 377 ? 12.133 9.865 -26.963 1.00 89.00 377 ARG A C 1
ATOM 3042 O O . ARG A 1 377 ? 11.457 10.533 -26.184 1.00 89.00 377 ARG A O 1
ATOM 3049 N N . GLY A 1 378 ? 13.357 10.192 -27.375 1.00 85.12 378 GLY A N 1
ATOM 3050 C CA . GLY A 1 378 ? 14.128 11.388 -27.020 1.00 85.12 378 GLY A CA 1
ATOM 3051 C C . GLY A 1 378 ? 13.490 12.710 -27.465 1.00 85.12 378 GLY A C 1
ATOM 3052 O O . GLY A 1 378 ? 13.508 13.710 -26.753 1.00 85.12 378 GLY A O 1
ATOM 3053 N N . CYS A 1 379 ? 12.913 12.732 -28.662 1.00 85.75 379 CYS A N 1
ATOM 3054 C CA . CYS A 1 379 ? 12.245 13.915 -29.194 1.00 85.75 379 CYS A CA 1
ATOM 3055 C C . CYS A 1 379 ? 11.195 13.511 -30.242 1.00 85.75 379 CYS A C 1
ATOM 3057 O O . CYS A 1 379 ? 10.899 12.328 -30.436 1.00 85.75 379 CYS A O 1
ATOM 3059 N N . SER A 1 380 ? 10.626 14.480 -30.967 1.00 84.75 380 SER A N 1
ATOM 3060 C CA . SER A 1 380 ? 9.689 14.196 -32.063 1.00 84.75 380 SER A CA 1
ATOM 3061 C C . SER A 1 380 ? 10.280 13.243 -33.107 1.00 84.75 380 SER A C 1
ATOM 3063 O O . SER A 1 380 ? 9.531 12.422 -33.637 1.00 84.75 380 SER A O 1
ATOM 3065 N N . SER A 1 381 ? 11.591 13.330 -33.336 1.00 88.12 381 SER A N 1
ATOM 3066 C CA . SER A 1 381 ? 12.363 12.563 -34.312 1.00 88.12 381 SER A CA 1
ATOM 3067 C C . SER A 1 381 ? 13.667 11.998 -33.723 1.00 88.12 381 SER A C 1
ATOM 3069 O O . SER A 1 381 ? 14.637 11.907 -34.452 1.00 88.12 381 SER A O 1
ATOM 3071 N N . CYS A 1 382 ? 13.764 11.755 -32.416 1.00 90.75 382 CYS A N 1
ATOM 3072 C CA . CYS A 1 382 ? 14.989 11.237 -31.796 1.00 90.75 382 CYS A CA 1
ATOM 3073 C C . CYS A 1 382 ? 14.607 9.999 -31.005 1.00 90.75 382 CYS A C 1
ATOM 3075 O O . CYS A 1 382 ? 13.737 10.081 -30.130 1.00 90.75 382 CYS A O 1
ATOM 3077 N N . HIS A 1 383 ? 15.249 8.879 -31.293 1.00 92.06 383 HIS A N 1
ATOM 3078 C CA . HIS A 1 383 ? 14.917 7.584 -30.713 1.00 92.06 383 HIS A CA 1
ATOM 3079 C C . HIS A 1 383 ? 16.193 6.936 -30.211 1.00 92.06 383 HIS A C 1
ATOM 3081 O O . HIS A 1 383 ? 17.227 7.044 -30.852 1.00 92.06 383 HIS A O 1
ATOM 3087 N N . LEU A 1 384 ? 16.124 6.277 -29.067 1.00 93.44 384 LEU A N 1
ATOM 3088 C CA . LEU A 1 384 ? 17.192 5.434 -28.556 1.00 93.44 384 LEU A CA 1
ATOM 3089 C C . LEU A 1 384 ? 16.682 4.003 -28.582 1.00 93.44 384 LEU A C 1
ATOM 3091 O O . LEU A 1 384 ? 15.665 3.709 -27.956 1.00 93.44 384 LEU A O 1
ATOM 3095 N N . THR A 1 385 ? 17.391 3.124 -29.277 1.00 96.00 385 THR A N 1
ATOM 3096 C CA . THR A 1 385 ? 17.203 1.673 -29.159 1.00 96.00 385 THR A CA 1
ATOM 3097 C C . THR A 1 385 ? 18.403 1.091 -28.442 1.00 96.00 385 THR A C 1
ATOM 3099 O O . THR A 1 385 ? 19.537 1.512 -28.683 1.00 96.00 385 THR A O 1
ATOM 3102 N N . PHE A 1 386 ? 18.165 0.160 -27.524 1.00 96.56 386 PHE A N 1
ATOM 3103 C CA . PHE A 1 386 ? 19.236 -0.386 -26.706 1.00 96.56 386 PHE A CA 1
ATOM 3104 C C . PHE A 1 386 ? 19.005 -1.830 -26.294 1.00 96.56 386 PHE A C 1
ATOM 3106 O O . PHE A 1 386 ? 17.871 -2.316 -26.222 1.00 96.56 386 PHE A O 1
ATOM 3113 N N . VAL A 1 387 ? 20.112 -2.493 -25.975 1.00 98.06 387 VAL A N 1
ATOM 3114 C CA . VAL A 1 387 ? 20.140 -3.826 -25.393 1.00 98.06 387 VAL A CA 1
ATOM 3115 C C . VAL A 1 387 ? 21.166 -3.887 -24.263 1.00 98.06 387 VAL A C 1
ATOM 3117 O O . VAL A 1 387 ? 22.294 -3.416 -24.402 1.00 98.06 387 VAL A O 1
ATOM 3120 N N . GLN A 1 388 ? 20.770 -4.492 -23.147 1.00 97.94 388 GLN A N 1
ATOM 3121 C CA . GLN A 1 388 ? 21.613 -4.727 -21.979 1.00 97.94 388 GLN A CA 1
ATOM 3122 C C . GLN A 1 388 ? 21.646 -6.216 -21.650 1.00 97.94 388 GLN A C 1
ATOM 3124 O O . GLN A 1 388 ? 20.618 -6.888 -21.699 1.00 97.94 388 GLN A O 1
ATOM 3129 N N . LEU A 1 389 ? 22.811 -6.732 -21.269 1.00 98.19 389 LEU A N 1
ATOM 3130 C CA . LEU A 1 389 ? 22.948 -8.046 -20.646 1.00 98.19 389 LEU A CA 1
ATOM 3131 C C . LEU A 1 389 ? 23.333 -7.839 -19.190 1.00 98.19 389 LEU A C 1
ATOM 3133 O O . LEU A 1 389 ? 24.365 -7.232 -18.908 1.00 98.19 389 LEU A O 1
ATOM 3137 N N . VAL A 1 390 ? 22.541 -8.383 -18.275 1.00 97.75 390 VAL A N 1
ATOM 3138 C CA . VAL A 1 390 ? 22.842 -8.345 -16.843 1.00 97.75 390 VAL A CA 1
ATOM 3139 C C . VAL A 1 390 ? 22.795 -9.735 -16.238 1.00 97.75 390 VAL A C 1
ATOM 3141 O O . VAL A 1 390 ? 22.100 -1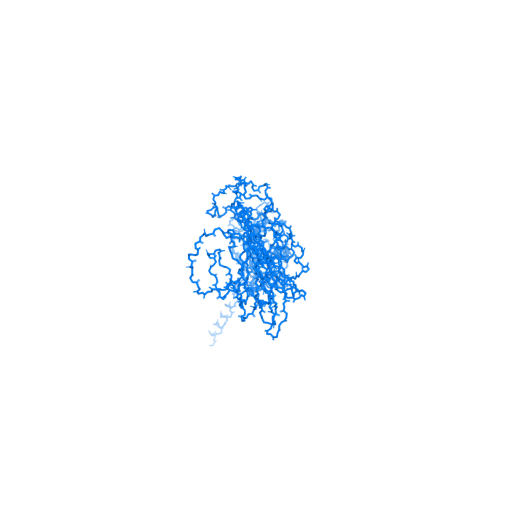0.631 -16.728 1.00 97.75 390 VAL A O 1
ATOM 3144 N N . HIS A 1 391 ? 23.464 -9.908 -15.110 1.00 96.69 391 HIS A N 1
ATOM 3145 C CA . HIS A 1 391 ? 23.311 -11.096 -14.284 1.00 96.69 391 HIS A CA 1
ATOM 3146 C C . HIS A 1 391 ? 23.249 -10.722 -12.805 1.00 96.69 391 HIS A C 1
ATOM 3148 O O . HIS A 1 391 ? 23.704 -9.657 -12.398 1.00 96.69 391 HIS A O 1
ATOM 3154 N N . LEU A 1 392 ? 22.640 -11.593 -11.999 1.00 94.75 392 LEU A N 1
ATOM 3155 C CA . LEU A 1 392 ? 22.557 -11.401 -10.555 1.00 94.75 392 LEU A CA 1
ATOM 3156 C C . LEU A 1 392 ? 23.754 -12.080 -9.880 1.00 94.75 392 LEU A C 1
ATOM 3158 O O . LEU A 1 392 ? 23.854 -13.308 -9.896 1.00 94.75 392 LEU A O 1
ATOM 3162 N N . ASN A 1 393 ? 24.613 -11.296 -9.238 1.00 92.12 393 ASN A N 1
ATOM 3163 C CA . ASN A 1 393 ? 25.736 -11.767 -8.437 1.00 92.12 393 ASN A CA 1
ATOM 3164 C C . ASN A 1 393 ? 25.599 -11.257 -6.998 1.00 92.12 393 ASN A C 1
ATOM 3166 O O . ASN A 1 393 ? 25.515 -10.060 -6.758 1.00 92.12 393 ASN A O 1
ATOM 3170 N N . SER A 1 394 ? 25.579 -12.160 -6.013 1.00 87.69 394 SER A N 1
ATOM 3171 C CA . SER A 1 394 ? 25.574 -11.788 -4.586 1.00 87.69 394 SER A CA 1
ATOM 3172 C C . SER A 1 394 ? 24.477 -10.775 -4.192 1.00 87.69 394 SER A C 1
ATOM 3174 O O . SER A 1 394 ? 24.713 -9.884 -3.382 1.00 87.69 394 SER A O 1
ATOM 3176 N N . ASN A 1 395 ? 23.267 -10.929 -4.751 1.00 85.69 395 ASN A N 1
ATOM 3177 C CA . ASN A 1 395 ? 22.129 -10.004 -4.608 1.00 85.69 395 ASN A CA 1
ATOM 3178 C C . ASN A 1 395 ? 22.352 -8.602 -5.206 1.00 85.69 395 ASN A C 1
ATOM 3180 O O . ASN A 1 395 ? 21.695 -7.649 -4.796 1.00 85.69 395 ASN A O 1
ATOM 3184 N N . GLN A 1 396 ? 23.249 -8.463 -6.178 1.00 89.50 396 GLN A N 1
ATOM 3185 C CA . GLN A 1 396 ? 23.448 -7.245 -6.953 1.00 89.50 396 GLN A CA 1
ATOM 3186 C C . GLN A 1 396 ? 23.417 -7.576 -8.445 1.00 89.50 396 GLN A C 1
ATOM 3188 O O . GLN A 1 396 ? 23.997 -8.575 -8.865 1.00 89.50 396 GLN A O 1
ATOM 3193 N N . PHE A 1 397 ? 22.709 -6.781 -9.249 1.00 94.25 397 PHE A N 1
ATOM 3194 C CA . PHE A 1 397 ? 22.812 -6.931 -10.695 1.00 94.25 397 PHE A CA 1
ATOM 3195 C C . PHE A 1 397 ? 24.101 -6.286 -11.194 1.00 94.25 397 PHE A C 1
ATOM 3197 O O . PHE A 1 397 ? 24.431 -5.161 -10.820 1.00 94.25 397 PHE A O 1
ATOM 3204 N N . GLU A 1 398 ? 24.811 -7.012 -12.046 1.00 95.00 398 GLU A N 1
ATOM 3205 C CA . GLU A 1 398 ? 26.009 -6.559 -12.742 1.00 95.00 398 GLU A CA 1
ATOM 3206 C C . GLU A 1 398 ? 25.722 -6.483 -14.244 1.00 95.00 398 GLU A C 1
ATOM 3208 O O . GLU A 1 398 ? 25.024 -7.339 -14.791 1.00 95.00 398 GLU A O 1
ATOM 3213 N N . LEU A 1 399 ? 26.243 -5.441 -14.896 1.00 95.94 399 LEU A N 1
ATOM 3214 C CA . LEU A 1 399 ? 26.104 -5.198 -16.331 1.00 95.94 399 LEU A CA 1
ATOM 3215 C C . LEU A 1 399 ? 27.265 -5.867 -17.079 1.00 95.94 399 LEU A C 1
ATOM 3217 O O . LEU A 1 399 ? 28.423 -5.508 -16.878 1.00 95.94 399 LEU A O 1
ATOM 3221 N N . ASP A 1 400 ? 26.949 -6.831 -17.940 1.00 96.19 400 ASP A N 1
ATOM 3222 C CA . ASP A 1 400 ? 27.915 -7.587 -18.749 1.00 96.19 400 ASP A CA 1
ATOM 3223 C C . ASP A 1 400 ? 28.081 -7.010 -20.161 1.00 96.19 400 ASP A C 1
ATOM 3225 O O . ASP A 1 400 ? 29.160 -7.092 -20.758 1.00 96.19 400 ASP A O 1
ATOM 3229 N N . PHE A 1 401 ? 27.003 -6.449 -20.710 1.00 97.31 401 PHE A N 1
ATOM 3230 C CA . PHE A 1 401 ? 26.945 -5.894 -22.059 1.00 97.31 401 PHE A CA 1
ATOM 3231 C C . PHE A 1 401 ? 25.992 -4.709 -22.099 1.00 97.31 401 PHE A C 1
ATOM 3233 O O . PHE A 1 401 ? 24.905 -4.788 -21.531 1.00 97.31 401 PHE A O 1
ATOM 3240 N N . ASP A 1 402 ? 26.378 -3.660 -22.816 1.00 96.75 402 ASP A N 1
ATOM 3241 C CA . ASP A 1 402 ? 25.508 -2.535 -23.134 1.00 96.75 402 ASP A CA 1
ATOM 3242 C C . ASP A 1 402 ? 25.825 -2.015 -24.537 1.00 96.75 402 ASP A C 1
ATOM 3244 O O . ASP A 1 402 ? 26.980 -1.708 -24.866 1.00 96.75 402 ASP A O 1
ATOM 3248 N N . TYR A 1 403 ? 24.791 -1.936 -25.368 1.00 96.69 403 TYR A N 1
ATOM 3249 C CA . TYR A 1 403 ? 24.877 -1.406 -26.718 1.00 96.69 403 TYR A CA 1
ATOM 3250 C C . TYR A 1 403 ? 23.612 -0.636 -27.067 1.00 96.69 403 TYR A C 1
ATOM 3252 O O . TYR A 1 403 ? 22.496 -1.111 -26.842 1.00 96.69 403 TYR A O 1
ATOM 3260 N N . SER A 1 404 ? 23.782 0.555 -27.635 1.00 95.62 404 SER A N 1
ATOM 3261 C CA . SER A 1 404 ? 22.654 1.395 -28.011 1.00 95.62 404 SER A CA 1
ATOM 3262 C C . SER A 1 404 ? 23.002 2.464 -29.024 1.00 95.62 404 SER A C 1
ATOM 3264 O O . SER A 1 404 ? 24.137 2.951 -29.075 1.00 95.62 404 SER A O 1
ATOM 3266 N N . VAL A 1 405 ? 21.987 2.836 -29.798 1.00 95.19 405 VAL A N 1
ATOM 3267 C CA . VAL A 1 405 ? 22.093 3.733 -30.947 1.00 95.19 405 VAL A CA 1
ATOM 3268 C C . VAL A 1 405 ? 21.004 4.799 -30.865 1.00 95.19 405 VAL A C 1
ATOM 3270 O O . VAL A 1 405 ? 19.844 4.480 -30.579 1.00 95.19 405 VAL A O 1
ATOM 3273 N N . TYR A 1 406 ? 21.384 6.054 -31.118 1.00 94.31 406 TYR A N 1
ATOM 3274 C CA . TYR A 1 406 ? 20.449 7.168 -31.269 1.00 94.31 406 TYR A CA 1
ATOM 3275 C C . TYR A 1 406 ? 20.109 7.373 -32.745 1.00 94.31 406 TYR A C 1
ATOM 3277 O O . TYR A 1 406 ? 20.999 7.357 -33.586 1.00 94.31 406 TYR A O 1
ATOM 3285 N N . LEU A 1 407 ? 18.830 7.546 -33.059 1.00 92.75 407 LEU A N 1
ATOM 3286 C CA . LEU A 1 407 ? 18.321 7.465 -34.425 1.00 92.75 407 LEU A CA 1
ATOM 3287 C C . LEU A 1 407 ? 17.314 8.565 -34.719 1.00 92.75 407 LEU A C 1
ATOM 3289 O O . LEU A 1 407 ? 16.427 8.850 -33.899 1.00 92.75 407 LEU A O 1
ATOM 3293 N N . ARG A 1 408 ? 17.378 9.103 -35.937 1.00 90.94 408 ARG A N 1
ATOM 3294 C CA . ARG A 1 408 ? 16.299 9.907 -36.521 1.00 90.94 408 ARG A CA 1
ATOM 3295 C C . ARG A 1 408 ? 15.137 9.060 -37.056 1.00 90.94 408 ARG A C 1
ATOM 3297 O O . ARG A 1 408 ? 13.980 9.466 -36.913 1.00 90.94 408 ARG A O 1
ATOM 3304 N N . GLU A 1 409 ? 15.431 7.888 -37.614 1.00 86.19 409 GLU A N 1
ATOM 3305 C CA . GLU A 1 409 ? 14.460 6.959 -38.220 1.00 86.19 409 GLU A CA 1
ATOM 3306 C C . GLU A 1 409 ? 13.810 6.011 -37.186 1.00 86.19 409 GLU A C 1
ATOM 3308 O O . GLU A 1 409 ? 14.277 5.892 -36.051 1.00 86.19 409 GLU A O 1
ATOM 3313 N N . TRP A 1 410 ? 12.664 5.406 -37.538 1.00 79.69 410 TRP A N 1
ATOM 3314 C CA . TRP A 1 410 ? 11.836 4.581 -36.627 1.00 79.69 410 TRP A CA 1
ATOM 3315 C C . TRP A 1 410 ? 11.960 3.076 -36.864 1.00 79.69 410 TRP A C 1
ATOM 3317 O O . TRP A 1 410 ? 11.616 2.288 -35.986 1.00 79.69 410 TRP A O 1
ATOM 3327 N N . ASP A 1 411 ? 12.353 2.680 -38.066 1.00 83.31 411 ASP A N 1
ATOM 3328 C CA . ASP A 1 411 ? 12.354 1.307 -38.573 1.00 83.31 411 ASP A CA 1
ATOM 3329 C C . ASP A 1 411 ? 13.720 0.623 -38.473 1.00 83.31 411 ASP A C 1
ATOM 3331 O O . ASP A 1 411 ? 13.845 -0.562 -38.778 1.00 83.31 411 ASP A O 1
ATOM 3335 N N . THR A 1 412 ? 14.720 1.349 -37.987 1.00 90.12 412 THR A N 1
ATOM 3336 C CA . THR A 1 412 ? 16.086 0.878 -37.791 1.00 90.12 412 THR A CA 1
ATOM 3337 C C . THR A 1 412 ? 16.433 0.867 -36.298 1.00 90.12 412 THR A C 1
ATOM 3339 O O . THR A 1 412 ? 15.726 1.438 -35.465 1.00 90.12 412 THR A O 1
ATOM 3342 N N . GLY A 1 413 ? 17.527 0.208 -35.933 1.00 95.31 413 GLY A N 1
ATOM 3343 C CA . GLY A 1 413 ? 18.108 0.245 -34.598 1.00 95.31 413 GLY A CA 1
ATOM 3344 C C . GLY A 1 413 ? 18.559 -1.108 -34.087 1.00 95.31 413 GLY A C 1
ATOM 3345 O O . GLY A 1 413 ? 18.880 -2.014 -34.852 1.00 95.31 413 GLY A O 1
ATOM 3346 N N . VAL A 1 414 ? 18.600 -1.224 -32.762 1.00 96.88 414 VAL A N 1
ATOM 3347 C CA . VAL A 1 414 ? 19.056 -2.422 -32.058 1.00 96.88 414 VAL A CA 1
ATOM 3348 C C . VAL A 1 414 ? 17.885 -3.360 -31.797 1.00 96.88 414 VAL A C 1
ATOM 3350 O O . VAL A 1 414 ? 16.904 -2.991 -31.150 1.00 96.88 414 VAL A O 1
ATOM 3353 N N . SER A 1 415 ? 18.015 -4.601 -32.251 1.00 97.12 415 SER A N 1
ATOM 3354 C CA . SER A 1 415 ? 17.052 -5.676 -32.035 1.00 97.12 415 SER A CA 1
ATOM 3355 C C . SER A 1 415 ? 17.736 -6.912 -31.456 1.00 97.12 415 SER A C 1
ATOM 3357 O O . SER A 1 415 ? 18.930 -7.136 -31.653 1.00 97.12 415 SER A O 1
ATOM 3359 N N . TYR A 1 416 ? 16.972 -7.712 -30.714 1.00 98.00 416 TYR A N 1
ATOM 3360 C CA . TYR A 1 416 ? 17.435 -8.965 -30.128 1.00 98.00 416 TYR A CA 1
ATOM 3361 C C . TYR A 1 416 ? 16.506 -10.103 -30.536 1.00 98.00 416 TYR A C 1
ATOM 3363 O O . TYR A 1 416 ? 15.290 -10.010 -30.351 1.00 98.00 416 TYR A O 1
ATOM 3371 N N . ASP A 1 417 ? 17.093 -11.180 -31.044 1.00 97.88 417 ASP A N 1
ATOM 3372 C CA . ASP A 1 417 ? 16.399 -12.419 -31.360 1.00 97.88 417 ASP A CA 1
ATOM 3373 C C . ASP A 1 417 ? 16.623 -13.458 -30.242 1.00 97.88 417 ASP A C 1
ATOM 3375 O O . ASP A 1 417 ? 17.739 -13.973 -30.094 1.00 97.88 417 ASP A O 1
ATOM 3379 N N . PRO A 1 418 ? 15.583 -13.805 -29.459 1.00 96.94 418 PRO A N 1
ATOM 3380 C CA . PRO A 1 418 ? 15.691 -14.787 -28.386 1.00 96.94 418 PRO A CA 1
ATOM 3381 C C . PRO A 1 418 ? 15.839 -16.235 -28.874 1.00 96.94 418 PRO A C 1
ATOM 3383 O O . PRO A 1 418 ? 16.229 -17.085 -28.075 1.00 96.94 418 PRO A O 1
ATOM 3386 N N . GLU A 1 419 ? 15.520 -16.550 -30.133 1.00 97.00 419 GLU A N 1
ATOM 3387 C CA . GLU A 1 419 ? 15.662 -17.913 -30.664 1.00 97.00 419 GLU A CA 1
ATOM 3388 C C . GLU A 1 419 ? 17.122 -18.232 -30.987 1.00 97.00 419 GLU A C 1
ATOM 3390 O O . GLU A 1 419 ? 17.604 -19.333 -30.706 1.00 97.00 419 GLU A O 1
ATOM 3395 N N . THR A 1 420 ? 17.841 -17.255 -31.539 1.00 97.56 420 THR A N 1
ATOM 3396 C CA . THR A 1 420 ? 19.255 -17.394 -31.914 1.00 97.56 420 THR A CA 1
ATOM 3397 C C . THR A 1 420 ? 20.218 -16.805 -30.881 1.00 97.56 420 THR A C 1
ATOM 3399 O O . THR A 1 420 ? 21.415 -17.068 -30.959 1.00 97.56 420 THR A O 1
ATOM 3402 N N . ASN A 1 421 ? 19.716 -16.056 -29.891 1.00 97.94 421 ASN A N 1
ATOM 3403 C CA . ASN A 1 421 ? 20.506 -15.219 -28.980 1.00 97.94 421 ASN A CA 1
ATOM 3404 C C . ASN A 1 421 ? 21.463 -14.297 -29.750 1.00 97.94 421 ASN A C 1
ATOM 3406 O O . ASN A 1 421 ? 22.660 -14.232 -29.457 1.00 97.94 421 ASN A O 1
ATOM 3410 N N . THR A 1 422 ? 20.923 -13.605 -30.750 1.00 98.44 422 THR A N 1
ATOM 3411 C CA . THR A 1 422 ? 21.677 -12.692 -31.614 1.00 98.44 422 THR A CA 1
ATOM 3412 C C . THR A 1 422 ? 21.154 -11.277 -31.436 1.00 98.44 422 THR A C 1
ATOM 3414 O O . THR A 1 422 ? 19.945 -11.058 -31.357 1.00 98.44 422 THR A O 1
ATOM 3417 N N . ILE A 1 423 ? 22.062 -10.309 -31.381 1.00 98.50 423 ILE A N 1
ATOM 3418 C CA . ILE A 1 423 ? 21.732 -8.887 -31.461 1.00 98.50 423 ILE A CA 1
ATOM 3419 C C . ILE A 1 423 ? 22.073 -8.416 -32.867 1.00 98.50 423 ILE A C 1
ATOM 3421 O O . ILE A 1 423 ? 23.189 -8.638 -33.340 1.00 98.50 423 ILE A O 1
ATOM 3425 N N . VAL A 1 424 ? 21.131 -7.733 -33.506 1.00 98.25 424 VAL A N 1
ATOM 3426 C CA . VAL A 1 424 ? 21.340 -7.083 -34.799 1.00 98.25 424 VAL A CA 1
ATOM 3427 C C . VAL A 1 424 ? 21.103 -5.592 -34.628 1.00 98.25 424 VAL A C 1
ATOM 3429 O O . VAL A 1 424 ? 20.072 -5.185 -34.090 1.00 98.25 424 VAL A O 1
ATOM 3432 N N . SER A 1 425 ? 22.073 -4.794 -35.061 1.00 97.44 425 SER A N 1
ATOM 3433 C CA . SER A 1 425 ? 21.961 -3.343 -35.146 1.00 97.44 425 SER A CA 1
ATOM 3434 C C . SER A 1 425 ? 22.059 -2.930 -36.600 1.00 97.44 425 SER A C 1
ATOM 3436 O O . SER A 1 425 ? 23.108 -3.131 -37.208 1.00 97.44 425 SER A O 1
ATOM 3438 N N . ASP A 1 426 ? 20.985 -2.365 -37.131 1.00 96.44 426 ASP A N 1
ATOM 3439 C CA . ASP A 1 426 ? 20.925 -1.778 -38.467 1.00 96.44 426 ASP A CA 1
ATOM 3440 C C . ASP A 1 426 ? 20.599 -0.300 -38.309 1.00 96.44 426 ASP A C 1
ATOM 3442 O O . ASP A 1 426 ? 19.612 0.014 -37.652 1.00 96.44 426 ASP A O 1
ATOM 3446 N N . TYR A 1 427 ? 21.398 0.616 -38.855 1.00 95.00 427 TYR A N 1
ATOM 3447 C CA . TYR A 1 427 ? 21.084 2.048 -38.809 1.00 95.00 427 TYR A CA 1
ATOM 3448 C C . TYR A 1 427 ? 21.838 2.863 -39.856 1.00 95.00 427 TYR A C 1
ATOM 3450 O O . TYR A 1 427 ? 22.844 2.415 -40.398 1.00 95.00 427 TYR A O 1
ATOM 3458 N N . VAL A 1 428 ? 21.361 4.081 -40.113 1.00 94.19 428 VAL A N 1
ATOM 3459 C CA . VAL A 1 428 ? 22.066 5.078 -40.924 1.00 94.19 428 VAL A CA 1
ATOM 3460 C C . VAL A 1 428 ? 22.731 6.086 -39.993 1.00 94.19 428 VAL A C 1
ATOM 3462 O O . VAL A 1 428 ? 22.096 6.542 -39.042 1.00 94.19 428 VAL A O 1
ATOM 3465 N N . THR A 1 429 ? 23.998 6.427 -40.233 1.00 92.94 429 THR A N 1
ATOM 3466 C CA . THR A 1 429 ? 24.661 7.490 -39.463 1.00 92.94 429 THR A CA 1
ATOM 3467 C C . THR A 1 429 ? 23.973 8.831 -39.687 1.00 92.94 429 THR A C 1
ATOM 3469 O O . THR A 1 429 ? 23.683 9.195 -40.826 1.00 92.94 429 THR A O 1
ATOM 3472 N N . ASP A 1 430 ? 23.784 9.590 -38.617 1.00 90.31 430 ASP A N 1
ATOM 3473 C CA . ASP A 1 430 ? 23.145 10.904 -38.628 1.00 90.31 430 ASP A CA 1
ATOM 3474 C C . ASP A 1 430 ? 23.830 11.854 -37.626 1.00 90.31 430 ASP A C 1
ATOM 3476 O O . ASP A 1 430 ? 24.926 11.584 -37.130 1.00 90.31 430 ASP A O 1
ATOM 3480 N N . ASP A 1 431 ? 23.196 12.990 -37.332 1.00 89.38 431 ASP A N 1
ATOM 3481 C CA . ASP A 1 431 ? 23.713 13.980 -36.386 1.00 89.38 431 ASP A CA 1
ATOM 3482 C C . ASP A 1 431 ? 23.677 13.522 -34.914 1.00 89.38 431 ASP A C 1
ATOM 3484 O O . ASP A 1 431 ? 24.308 14.145 -34.061 1.00 89.38 431 ASP A O 1
ATOM 3488 N N . LEU A 1 432 ? 22.952 12.444 -34.601 1.00 89.62 432 LEU A N 1
ATOM 3489 C CA . LEU A 1 432 ? 22.890 11.835 -33.270 1.00 89.62 432 LEU A CA 1
ATOM 3490 C C . LEU A 1 432 ? 23.875 10.667 -33.134 1.00 89.62 432 LEU A C 1
ATOM 3492 O O . LEU A 1 432 ? 24.470 10.492 -32.068 1.00 89.62 432 LEU A O 1
ATOM 3496 N N . THR A 1 433 ? 24.057 9.885 -34.199 1.00 91.25 433 THR A N 1
ATOM 3497 C CA . THR A 1 433 ? 25.042 8.801 -34.280 1.00 91.25 433 THR A CA 1
ATOM 3498 C C . THR A 1 433 ? 25.898 8.965 -35.531 1.00 91.25 433 THR A C 1
ATOM 3500 O O . THR A 1 433 ? 25.606 8.419 -36.591 1.00 91.25 433 THR A O 1
ATOM 3503 N N . THR A 1 434 ? 27.013 9.676 -35.389 1.00 90.75 434 THR A N 1
ATOM 3504 C CA . THR A 1 434 ? 27.877 10.075 -36.512 1.00 90.75 434 THR A CA 1
ATOM 3505 C C . THR A 1 434 ? 28.780 8.961 -37.052 1.00 90.75 434 THR A C 1
ATOM 3507 O O . THR A 1 434 ? 29.436 9.144 -38.075 1.00 90.75 434 THR A O 1
ATOM 3510 N N . THR A 1 435 ? 28.853 7.801 -36.385 1.00 90.62 435 THR A N 1
ATOM 3511 C CA . THR A 1 435 ? 29.796 6.721 -36.728 1.00 90.62 435 THR A CA 1
ATOM 3512 C C . THR A 1 435 ? 29.172 5.324 -36.646 1.00 90.62 435 THR A C 1
ATOM 3514 O O . THR A 1 435 ? 28.272 5.068 -35.839 1.00 90.62 435 THR A O 1
ATOM 3517 N N . CYS A 1 436 ? 29.688 4.391 -37.457 1.00 91.94 436 CYS A N 1
ATOM 3518 C CA . CYS A 1 436 ? 29.381 2.960 -37.366 1.00 91.94 436 CYS A CA 1
ATOM 3519 C C . CYS A 1 436 ? 30.150 2.305 -36.208 1.00 91.94 436 CYS A C 1
ATOM 3521 O O . CYS A 1 436 ? 31.119 1.569 -36.398 1.00 91.94 436 CYS A O 1
ATOM 3523 N N . ASP A 1 437 ? 29.749 2.614 -34.977 1.00 91.38 437 ASP A N 1
ATOM 3524 C CA . ASP A 1 437 ? 30.332 2.019 -33.785 1.00 91.38 437 ASP A CA 1
ATOM 3525 C C . ASP A 1 437 ? 29.580 0.750 -33.360 1.00 91.38 437 ASP A C 1
ATOM 3527 O O . ASP A 1 437 ? 28.439 0.793 -32.902 1.00 91.38 437 ASP A O 1
ATOM 3531 N N . CYS A 1 438 ? 30.268 -0.388 -33.453 1.00 92.75 438 CYS A N 1
ATOM 3532 C CA . CYS A 1 438 ? 29.795 -1.686 -32.970 1.00 92.75 438 CYS A CA 1
ATOM 3533 C C . CYS A 1 438 ? 30.470 -2.112 -31.648 1.00 92.75 438 CYS A C 1
ATOM 3535 O O . CYS A 1 438 ? 30.593 -3.309 -31.378 1.00 92.75 438 CYS A O 1
ATOM 3537 N N . SER A 1 439 ? 30.984 -1.179 -30.838 1.00 90.75 439 SER A N 1
ATOM 3538 C CA . SER A 1 439 ? 31.653 -1.511 -29.572 1.00 90.75 439 SER A CA 1
ATOM 3539 C C . SER A 1 439 ? 30.701 -1.546 -28.370 1.00 90.75 439 SER A C 1
ATOM 3541 O O . SER A 1 439 ? 29.767 -0.759 -28.248 1.00 90.75 439 SER A O 1
ATOM 3543 N N . ASN A 1 440 ? 30.965 -2.467 -27.438 1.00 87.94 440 ASN A N 1
ATOM 3544 C CA . ASN A 1 440 ? 30.279 -2.523 -26.145 1.00 87.94 440 ASN A CA 1
ATOM 3545 C C . ASN A 1 440 ? 30.667 -1.293 -25.305 1.00 87.94 440 ASN A C 1
ATOM 3547 O O . ASN A 1 440 ? 31.858 -1.076 -25.038 1.00 87.94 440 ASN A O 1
ATOM 3551 N N . ARG A 1 441 ? 29.679 -0.523 -24.836 1.00 83.88 441 ARG A N 1
ATOM 3552 C CA . ARG A 1 441 ? 29.892 0.741 -24.106 1.00 83.88 441 ARG A CA 1
ATOM 3553 C C . ARG A 1 441 ? 30.730 0.576 -22.840 1.00 83.88 441 ARG A C 1
ATOM 3555 O O . ARG A 1 441 ? 31.522 1.462 -22.519 1.00 83.88 441 ARG A O 1
ATOM 3562 N N . LEU A 1 442 ? 30.675 -0.586 -22.187 1.00 79.56 442 LEU A N 1
ATOM 3563 C CA . LEU A 1 442 ? 31.510 -0.894 -21.017 1.00 79.56 442 LEU A CA 1
ATOM 3564 C C . LEU A 1 442 ? 33.016 -0.814 -21.311 1.00 79.56 442 LEU A C 1
ATOM 3566 O O . LEU A 1 442 ? 33.818 -0.502 -20.429 1.00 79.56 442 LEU A O 1
ATOM 3570 N N . THR A 1 443 ? 33.417 -1.076 -22.556 1.00 71.19 443 THR A N 1
ATOM 3571 C CA . THR A 1 443 ? 34.826 -1.062 -22.973 1.00 71.19 443 THR A CA 1
ATOM 3572 C C . THR A 1 443 ? 35.331 0.333 -23.354 1.00 71.19 443 THR A C 1
ATOM 3574 O O . THR A 1 443 ? 36.543 0.550 -23.403 1.00 71.19 443 THR A O 1
ATOM 3577 N N . LYS A 1 444 ? 34.426 1.306 -23.547 1.00 60.31 444 LYS A N 1
ATOM 3578 C CA . LYS A 1 444 ? 34.742 2.675 -23.993 1.00 60.31 444 LYS A CA 1
ATOM 3579 C C . LYS A 1 444 ? 35.221 3.620 -22.894 1.00 60.31 444 LYS A C 1
ATOM 3581 O O . LYS A 1 444 ? 35.631 4.744 -23.186 1.00 60.31 444 LYS A O 1
ATOM 3586 N N . HIS A 1 445 ? 35.266 3.186 -21.636 1.00 45.84 445 HIS A N 1
ATOM 3587 C CA . HIS A 1 445 ? 35.886 3.963 -20.566 1.00 45.84 445 HIS A CA 1
ATOM 3588 C C . HIS A 1 445 ? 37.414 4.045 -20.745 1.00 45.84 445 HIS A C 1
ATOM 3590 O O . HIS A 1 445 ? 38.134 3.328 -20.047 1.00 45.84 445 HIS A O 1
ATOM 3596 N N . LYS A 1 446 ? 37.912 4.904 -21.658 1.00 43.97 446 LYS A N 1
ATOM 3597 C CA . LYS A 1 446 ? 39.214 5.615 -21.560 1.00 43.97 446 LYS A CA 1
ATOM 3598 C C . LYS A 1 446 ? 39.646 6.478 -22.753 1.00 43.97 446 LYS A C 1
ATOM 3600 O O . LYS A 1 446 ? 40.620 7.214 -22.581 1.00 43.97 446 LYS A O 1
ATOM 3605 N N . SER A 1 447 ? 39.012 6.445 -23.921 1.00 41.38 447 SER A N 1
ATOM 3606 C CA . SER A 1 447 ? 39.388 7.378 -24.993 1.00 41.38 447 SER A CA 1
ATOM 3607 C C . SER A 1 447 ? 38.634 8.689 -24.807 1.00 41.38 447 SER A C 1
ATOM 3609 O O . SER A 1 447 ? 37.432 8.752 -25.032 1.00 41.38 447 SER A O 1
ATOM 3611 N N . LYS A 1 448 ? 39.362 9.700 -24.318 1.00 42.38 448 LYS A N 1
ATOM 3612 C CA . LYS A 1 448 ? 38.955 11.108 -24.296 1.00 42.38 448 LYS A CA 1
ATOM 3613 C C . LYS A 1 448 ? 38.269 11.499 -25.599 1.00 42.38 448 LYS A C 1
ATOM 3615 O O . LYS A 1 448 ? 38.755 11.092 -26.651 1.00 42.38 448 LYS A O 1
ATOM 3620 N N . ASP A 1 449 ? 37.266 12.360 -25.454 1.00 43.59 449 ASP A N 1
ATOM 3621 C CA . ASP A 1 449 ? 36.780 13.317 -26.444 1.00 43.59 449 ASP A CA 1
ATOM 3622 C C . ASP A 1 449 ? 37.922 13.738 -27.377 1.00 43.59 449 ASP A C 1
ATOM 3624 O O . ASP A 1 449 ? 38.764 14.578 -27.040 1.00 43.59 449 ASP A O 1
ATOM 3628 N N . SER A 1 450 ? 38.029 13.072 -28.520 1.00 43.94 450 SER A N 1
ATOM 3629 C CA . SER A 1 450 ? 38.649 13.683 -29.673 1.00 43.94 450 SER A CA 1
ATOM 3630 C C . SER A 1 450 ? 37.556 14.538 -30.277 1.00 43.94 450 SER A C 1
ATOM 3632 O O . SER A 1 450 ? 36.550 14.004 -30.736 1.00 43.94 450 SER A O 1
ATOM 3634 N N . ASP A 1 451 ? 37.767 15.852 -30.213 1.00 44.91 451 ASP A N 1
ATOM 3635 C CA . ASP A 1 451 ? 37.144 16.860 -31.066 1.00 44.91 451 ASP A CA 1
ATOM 3636 C C . ASP A 1 451 ? 37.391 16.472 -32.541 1.00 44.91 451 ASP A C 1
ATOM 3638 O O . ASP A 1 451 ? 38.255 17.033 -33.222 1.00 44.91 451 ASP A O 1
ATOM 3642 N N . GLU A 1 452 ? 36.723 15.424 -33.021 1.00 51.97 452 GLU A N 1
ATOM 3643 C CA . GLU A 1 452 ? 36.690 15.081 -34.432 1.00 51.97 452 GLU A CA 1
ATOM 3644 C C . GLU A 1 452 ? 35.758 16.088 -35.086 1.00 51.97 452 GLU A C 1
ATOM 3646 O O . GLU A 1 452 ? 34.556 16.109 -34.846 1.00 51.97 452 GLU A O 1
ATOM 3651 N N . ASN A 1 453 ? 36.396 16.999 -35.819 1.00 47.78 453 ASN A N 1
ATOM 3652 C CA . ASN A 1 453 ? 35.777 18.057 -36.593 1.00 47.78 453 ASN A CA 1
ATOM 3653 C C . ASN A 1 453 ? 34.512 17.565 -37.307 1.00 47.78 453 ASN A C 1
ATOM 3655 O O . ASN A 1 453 ? 34.552 16.533 -37.976 1.00 47.78 453 ASN A O 1
ATOM 3659 N N . ASP A 1 454 ? 33.457 18.377 -37.209 1.00 49.91 454 ASP A N 1
ATOM 3660 C CA . ASP A 1 454 ? 32.197 18.313 -37.955 1.00 49.91 454 ASP A CA 1
ATOM 3661 C C . ASP A 1 454 ? 32.426 18.431 -39.480 1.00 49.91 454 ASP A C 1
ATOM 3663 O O . ASP A 1 454 ? 32.008 19.396 -40.125 1.00 49.91 454 ASP A O 1
ATOM 3667 N N . GLU A 1 455 ? 33.140 17.490 -40.094 1.00 55.53 455 GLU A N 1
ATOM 3668 C CA . GLU A 1 455 ? 32.973 17.251 -41.523 1.00 55.53 455 GLU A CA 1
ATOM 3669 C C . GLU A 1 455 ? 31.622 16.551 -41.687 1.00 55.53 455 GLU A C 1
ATOM 3671 O O . GLU A 1 455 ? 31.388 15.533 -41.039 1.00 55.53 455 GLU A O 1
ATOM 3676 N N . GLU A 1 456 ? 30.722 17.128 -42.497 1.00 58.22 456 GLU A N 1
ATOM 3677 C CA . GLU A 1 456 ? 29.433 16.529 -42.871 1.00 58.22 456 GLU A CA 1
ATOM 3678 C C . GLU A 1 456 ? 29.679 15.088 -43.336 1.00 58.22 456 GLU A C 1
ATOM 3680 O O . GLU A 1 456 ? 30.103 14.837 -44.468 1.00 58.22 456 GLU A O 1
ATOM 3685 N N . GLY A 1 457 ? 29.493 14.146 -42.410 1.00 62.22 457 GLY A N 1
ATOM 3686 C CA . GLY A 1 457 ? 29.767 12.742 -42.632 1.00 62.22 457 GLY A CA 1
ATOM 3687 C C . GLY A 1 457 ? 28.838 12.236 -43.718 1.00 62.22 457 GLY A C 1
ATOM 3688 O O . GLY A 1 457 ? 27.625 12.413 -43.638 1.00 62.22 457 GLY A O 1
ATOM 3689 N N . ILE A 1 458 ? 29.417 11.617 -44.743 1.00 78.06 458 ILE A N 1
ATOM 3690 C CA . ILE A 1 458 ? 28.663 10.836 -45.723 1.00 78.06 458 ILE A CA 1
ATOM 3691 C C . ILE A 1 458 ? 27.772 9.866 -44.937 1.00 78.06 458 ILE A C 1
ATOM 3693 O O . ILE A 1 458 ? 28.291 9.106 -44.117 1.00 78.06 458 ILE A O 1
ATOM 3697 N N . GLU A 1 459 ? 26.454 9.914 -45.169 1.00 89.56 459 GLU A N 1
ATOM 3698 C CA . GLU A 1 459 ? 25.511 8.972 -44.560 1.00 89.56 459 GLU A CA 1
ATOM 3699 C C . GLU A 1 459 ? 25.962 7.544 -44.879 1.00 89.56 459 GLU A C 1
ATOM 3701 O O . GLU A 1 459 ? 26.184 7.191 -46.041 1.00 89.56 459 GLU A O 1
ATOM 3706 N N . LYS A 1 460 ? 26.118 6.718 -43.848 1.00 93.44 460 LYS A N 1
ATOM 3707 C CA . LYS A 1 460 ? 26.560 5.331 -43.967 1.00 93.44 460 LYS A CA 1
ATOM 3708 C C . LYS A 1 460 ? 25.512 4.395 -43.406 1.00 93.44 460 LYS A C 1
ATOM 3710 O O . LYS A 1 460 ? 24.992 4.636 -42.321 1.00 93.44 460 LYS A O 1
ATOM 3715 N N . ASN A 1 461 ? 25.252 3.309 -44.121 1.00 94.50 461 ASN A N 1
ATOM 3716 C CA . ASN A 1 461 ? 24.507 2.170 -43.610 1.00 94.50 461 ASN A CA 1
ATOM 3717 C C . ASN A 1 461 ? 25.446 1.338 -42.729 1.00 94.50 461 ASN A C 1
ATOM 3719 O O . ASN A 1 461 ? 26.408 0.743 -43.221 1.00 94.50 461 ASN A O 1
ATOM 3723 N N . CYS A 1 462 ? 25.162 1.304 -41.434 1.00 96.25 462 CYS A N 1
ATOM 3724 C CA . CYS A 1 462 ? 25.876 0.524 -40.438 1.00 96.25 462 CYS A CA 1
ATOM 3725 C C . CYS A 1 462 ? 25.102 -0.754 -40.126 1.00 96.25 462 CYS A C 1
ATOM 3727 O O . CYS A 1 462 ? 23.899 -0.715 -39.865 1.00 96.25 462 CYS A O 1
ATOM 3729 N N . HIS A 1 463 ? 25.813 -1.877 -40.092 1.00 97.56 463 HIS A N 1
ATOM 3730 C CA . HIS A 1 463 ? 25.246 -3.161 -39.704 1.00 97.56 463 HIS A CA 1
ATOM 3731 C C . HIS A 1 463 ? 26.206 -3.924 -38.787 1.00 97.56 463 HIS A C 1
ATOM 3733 O O . HIS A 1 463 ? 27.315 -4.295 -39.191 1.00 97.56 463 HIS A O 1
ATOM 3739 N N . CYS A 1 464 ? 25.765 -4.175 -37.554 1.00 97.88 464 CYS A N 1
ATOM 3740 C CA . CYS A 1 464 ? 26.487 -4.934 -36.535 1.00 97.88 464 CYS A CA 1
ATOM 3741 C C . CYS A 1 464 ? 25.702 -6.201 -36.173 1.00 97.88 464 CYS A C 1
ATOM 3743 O O . CYS A 1 464 ? 24.509 -6.127 -35.880 1.00 97.88 464 CYS A O 1
ATOM 3745 N N . ILE A 1 465 ? 26.380 -7.349 -36.107 1.00 98.31 465 ILE A N 1
ATOM 3746 C CA . ILE A 1 465 ? 25.815 -8.589 -35.559 1.00 98.31 465 ILE A CA 1
ATOM 3747 C C . ILE A 1 465 ? 26.649 -9.033 -34.365 1.00 98.31 465 ILE A C 1
ATOM 3749 O O . ILE A 1 465 ? 27.865 -9.220 -34.492 1.00 98.31 465 ILE A O 1
ATOM 3753 N N . PHE A 1 466 ? 25.983 -9.259 -33.234 1.00 98.44 466 PHE A N 1
ATOM 3754 C CA . PHE A 1 466 ? 26.583 -9.856 -32.050 1.00 98.44 466 PHE A CA 1
ATOM 3755 C C . PHE A 1 466 ? 25.950 -11.208 -31.743 1.00 98.44 466 PHE A C 1
ATOM 3757 O O . PHE A 1 466 ? 24.729 -11.317 -31.669 1.00 98.44 466 PHE A O 1
ATOM 3764 N N . GLU A 1 467 ? 26.780 -12.215 -31.496 1.00 98.38 467 GLU A N 1
ATOM 3765 C CA . GLU A 1 467 ? 26.337 -13.550 -31.088 1.00 98.38 467 GLU A CA 1
ATOM 3766 C C . GLU A 1 467 ? 26.688 -13.797 -29.621 1.00 98.38 467 GLU A C 1
ATOM 3768 O O . GLU A 1 467 ? 27.735 -13.360 -29.133 1.00 98.38 467 GLU A O 1
ATOM 3773 N N . PHE A 1 468 ? 25.806 -14.494 -28.906 1.00 98.31 468 PHE A N 1
ATOM 3774 C CA . PHE A 1 468 ? 26.058 -14.890 -27.526 1.00 98.31 468 PHE A CA 1
ATOM 3775 C C . PHE A 1 468 ? 27.017 -16.091 -27.460 1.00 98.31 468 PHE A C 1
ATOM 3777 O O . PHE A 1 468 ? 26.683 -17.189 -27.903 1.00 98.31 468 PHE A O 1
ATOM 3784 N N . ASP A 1 469 ? 28.191 -15.919 -26.850 1.00 97.25 469 ASP A N 1
ATOM 3785 C CA . ASP A 1 469 ? 29.240 -16.954 -26.774 1.00 97.25 469 ASP A CA 1
ATOM 3786 C C . ASP A 1 469 ? 29.073 -17.944 -25.600 1.00 97.25 469 ASP A C 1
ATOM 3788 O O . ASP A 1 469 ? 29.931 -18.794 -25.349 1.00 97.25 469 ASP A O 1
ATOM 3792 N N . GLY A 1 470 ? 27.966 -17.830 -24.861 1.00 95.56 470 GLY A N 1
ATOM 3793 C CA . GLY A 1 470 ? 27.702 -18.566 -23.623 1.00 95.56 470 GLY A CA 1
ATOM 3794 C C . GLY A 1 470 ? 27.979 -17.761 -22.350 1.00 95.56 470 GLY A C 1
ATOM 3795 O O . GLY A 1 470 ? 27.509 -18.150 -21.278 1.00 95.56 470 GLY A O 1
ATOM 3796 N N . SER A 1 471 ? 28.689 -16.636 -22.454 1.00 96.12 471 SER A N 1
ATOM 3797 C CA . SER A 1 471 ? 28.988 -15.722 -21.349 1.00 96.12 471 SER A CA 1
ATOM 3798 C C . SER A 1 471 ? 28.606 -14.276 -21.671 1.00 96.12 471 SER A C 1
ATOM 3800 O O . SER A 1 471 ? 28.020 -13.602 -20.819 1.00 96.12 471 SER A O 1
ATOM 3802 N N . ASN A 1 472 ? 28.932 -13.783 -22.863 1.00 97.12 472 ASN A N 1
ATOM 3803 C CA . ASN A 1 472 ? 28.695 -12.408 -23.293 1.00 97.12 472 ASN A CA 1
ATOM 3804 C C . ASN A 1 472 ? 28.332 -12.353 -24.789 1.00 97.12 472 ASN A C 1
ATOM 3806 O O . ASN A 1 472 ? 28.427 -13.351 -25.501 1.00 97.12 472 ASN A O 1
ATOM 3810 N N . PHE A 1 473 ? 27.909 -11.187 -25.267 1.00 97.88 473 PHE A N 1
ATOM 3811 C CA . PHE A 1 473 ? 27.748 -10.919 -26.690 1.00 97.88 473 PHE A CA 1
ATOM 3812 C C . PHE A 1 473 ? 29.072 -10.456 -27.294 1.00 97.88 473 PHE A C 1
ATOM 3814 O O . PHE A 1 473 ? 29.705 -9.517 -26.801 1.00 97.88 473 PHE A O 1
ATOM 3821 N N . ILE A 1 474 ? 29.479 -11.112 -28.377 1.00 97.50 474 ILE A N 1
ATOM 3822 C CA . ILE A 1 474 ? 30.695 -10.794 -29.126 1.00 97.50 474 ILE A CA 1
ATOM 3823 C C . ILE A 1 474 ? 30.336 -10.345 -30.539 1.00 97.50 474 ILE A C 1
ATOM 3825 O O . ILE A 1 474 ? 29.446 -10.908 -31.169 1.00 97.50 474 ILE A O 1
ATOM 3829 N N . LEU A 1 475 ? 31.031 -9.327 -31.046 1.00 97.38 475 LEU A N 1
ATOM 3830 C CA . LEU A 1 475 ? 30.854 -8.853 -32.417 1.00 97.38 475 LEU A CA 1
ATOM 3831 C C . LEU A 1 475 ? 31.367 -9.915 -33.397 1.00 97.38 475 LEU A C 1
ATOM 3833 O O . LEU A 1 475 ? 32.556 -10.240 -33.384 1.00 97.38 475 LEU A O 1
ATOM 3837 N N . VAL A 1 476 ? 30.490 -10.427 -34.261 1.00 97.75 476 VAL A N 1
ATOM 3838 C CA . VAL A 1 476 ? 30.843 -11.433 -35.280 1.00 97.75 476 VAL A CA 1
ATOM 3839 C C . VAL A 1 476 ? 30.854 -10.868 -36.696 1.00 97.75 476 VAL A C 1
ATOM 3841 O O . VAL A 1 476 ? 31.547 -11.396 -37.567 1.00 97.75 476 VAL A O 1
ATOM 3844 N N . LYS A 1 477 ? 30.120 -9.776 -36.937 1.00 97.25 477 LYS A N 1
ATOM 3845 C CA . LYS A 1 477 ? 30.061 -9.106 -38.238 1.00 97.25 477 LYS A CA 1
ATOM 3846 C C . LYS A 1 477 ? 29.875 -7.603 -38.062 1.00 97.25 477 LYS A C 1
ATOM 3848 O O . LYS A 1 477 ? 29.040 -7.176 -37.271 1.00 97.25 477 LYS A O 1
ATOM 3853 N N . HIS A 1 478 ? 30.627 -6.833 -38.844 1.00 96.88 478 HIS A N 1
ATOM 3854 C CA . HIS A 1 478 ? 30.469 -5.392 -39.005 1.00 96.88 478 HIS A CA 1
ATOM 3855 C C . HIS A 1 478 ? 30.588 -5.049 -40.492 1.00 96.88 478 HIS A C 1
ATOM 3857 O O . HIS A 1 478 ? 31.553 -5.462 -41.142 1.00 96.88 478 HIS A O 1
ATOM 3863 N N . THR A 1 479 ? 29.609 -4.326 -41.024 1.00 96.00 479 THR A N 1
ATOM 3864 C CA . THR A 1 479 ? 29.645 -3.751 -42.373 1.00 96.00 479 THR A CA 1
ATOM 3865 C C . THR A 1 479 ? 29.225 -2.288 -42.329 1.00 96.00 479 THR A C 1
ATOM 3867 O O . THR A 1 479 ? 28.283 -1.937 -41.623 1.00 96.00 479 THR A O 1
ATOM 3870 N N . GLU A 1 480 ? 29.930 -1.470 -43.103 1.00 94.19 480 GLU A N 1
ATOM 3871 C CA . GLU A 1 480 ? 29.714 -0.036 -43.267 1.00 94.19 480 GLU A CA 1
ATOM 3872 C C . GLU A 1 480 ? 29.731 0.255 -44.769 1.00 94.19 480 GLU A C 1
ATOM 3874 O O . GLU A 1 480 ? 30.713 -0.051 -45.452 1.00 94.19 480 GLU A O 1
ATOM 3879 N N . GLU A 1 481 ? 28.632 0.793 -45.286 1.00 93.06 481 GLU A N 1
ATOM 3880 C CA . GLU A 1 481 ? 28.466 1.110 -46.705 1.00 93.06 481 GLU A CA 1
ATOM 3881 C C . GLU A 1 481 ? 28.031 2.567 -46.851 1.00 93.06 481 GLU A C 1
ATOM 3883 O O . GLU A 1 481 ? 27.097 3.001 -46.180 1.00 93.06 481 GLU A O 1
ATOM 3888 N N . GLU A 1 482 ? 28.689 3.333 -47.722 1.00 88.56 482 GLU A N 1
ATOM 3889 C CA . GLU A 1 482 ? 28.233 4.686 -48.058 1.00 88.56 482 GLU A CA 1
ATOM 3890 C C . GLU A 1 482 ? 26.846 4.606 -48.708 1.00 88.56 482 GLU A C 1
ATOM 3892 O O . GLU A 1 482 ? 26.612 3.799 -49.612 1.00 88.56 482 GLU A O 1
ATOM 3897 N N . LYS A 1 483 ? 25.909 5.430 -48.243 1.00 80.19 483 LYS A N 1
ATOM 3898 C CA . LYS A 1 483 ? 24.562 5.494 -48.801 1.00 80.19 483 LYS A CA 1
ATOM 3899 C C . LYS A 1 483 ? 24.646 6.159 -50.174 1.00 80.19 483 LYS A C 1
ATOM 3901 O O . LYS A 1 483 ? 24.899 7.357 -50.280 1.00 80.19 483 LYS A O 1
ATOM 3906 N N . GLU A 1 484 ? 24.473 5.372 -51.236 1.00 74.19 484 GLU A N 1
ATOM 3907 C CA . GLU A 1 484 ? 24.372 5.907 -52.597 1.00 74.19 484 GLU A CA 1
ATOM 3908 C C . GLU A 1 484 ? 23.148 6.843 -52.670 1.00 74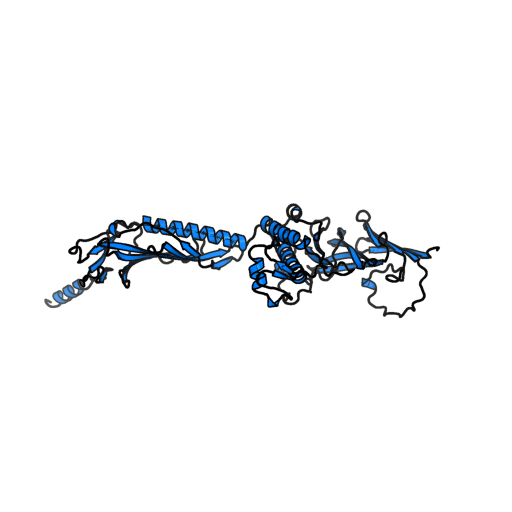.19 484 GLU A C 1
ATOM 3910 O O . GLU A 1 484 ? 22.021 6.414 -52.416 1.00 74.19 484 GLU A O 1
ATOM 3915 N N . GLY A 1 485 ? 23.401 8.133 -52.927 1.00 63.22 485 GLY A N 1
ATOM 3916 C CA . GLY A 1 485 ? 22.400 9.210 -52.890 1.00 63.22 485 GLY A CA 1
ATOM 3917 C C . GLY A 1 485 ? 21.426 9.267 -54.061 1.00 63.22 485 GLY A C 1
ATOM 3918 O O . GLY A 1 485 ? 21.702 8.665 -55.126 1.00 63.22 485 GLY A O 1
#

Sequence (485 aa):
MKNILTGLLLILFNTFVYSQAKIEKDLDFDGIIDTVSIDHLQSIICCQLSSSGFKTLQTKPFDILDENALLTEARNGFYLKNNWMRSGYSLQFRYDNKFKKIRLIGMSRYEFGNASNDGSGESSVNLLTSGYVGNWNYYDEVKNQLVKLPAIKEKMHFDKIYFENLDDSIYFNYAERCADIYHRVRDLSLSKAHPTFNMLVAEANSYLDSYGQLSPFDDSHHAFNQIKLLPNDRDEILKHQEDFEFVTNDSIGNYDLIVYLQGKIKNKLNEIFDHKDFNEANLAKLNSGGDLVVVKSSDGKLYNFSLDEKTGGTYRSRISWMNFVGINATDLYKSLDFKSSEKLPAIFSVFEGDGFTGIYAITTNVGIKYVLTGYVRGCSSCHLTFVQLVHLNSNQFELDFDYSVYLREWDTGVSYDPETNTIVSDYVTDDLTTTCDCSNRLTKHKSKDSDENDEEGIEKNCHCIFEFDGSNFILVKHTEEEKEG

Radius of gyration: 38.55 Å; Cα contacts (8 Å, |Δi|>4): 868; chains: 1; bounding box: 79×47×141 Å

Mean predicted aligned error: 12.01 Å

Foldseek 3Di:
DVVVVVVVVVVVVPPPPPVFQKDWAQQLPPPHTWMWTADPVQQKIWTAHVVVVGPIAIAHHEPQADPPWHWADDPRFIKTWRDDPFKTKIWDWGQDNVVRFIWTFKMKMAGDDQQPAQFGFMKMAGAVQQWIWTWGWHQDVVVRDIGTFDIDIDGHYDDIGTRHHDYCVVVVVVVVVSSVSSVVRVVVVCCVVQPDLVRLLVQLQLLVVQLLVAALPDQDKDFPVRTRDDPCVLVVCVVPVVVAPDDDNGIHTRLRSLVSSVVSNVVSVVSNCLHPPDDDVSCVSHPADGQWHWEAEPVRFKIKIWGQSNNDAFWGAIAIDIGGPPDNVVVQPPPDDVPDPPDDRQQCNVDDGRIFDYWYWDQFPVGIKIKTWHWTRGGNQKIKTKIWIWDADPSHIDTQFIDMDIGRDDPFAWDADNVQRKIKGWGKADPRRNDLDPDTPVVPPPDDDDPPDPPPRQIKTWIWMWGDPRRHTDTPDIDIGRPDD

Organism: NCBI:txid1940526

Nearest PDB structures (foldseek):
  8uws-assembly1_B  TM=3.089E-01  e=6.655E-02  Enterobacter hormaechei
  3msw-assembly1_A  TM=2.890E-01  e=5.973E-02  Bacteroides fragilis NCTC 9343
  7q3e-assembly1_A  TM=3.025E-01  e=1.272E-01  Mus musculus
  5gv0-assembly1_A  TM=3.701E-01  e=8.892E-01  Mus musculus
  3blz-assembly1_D  TM=4.919E-01  e=3.431E+00  Shewanella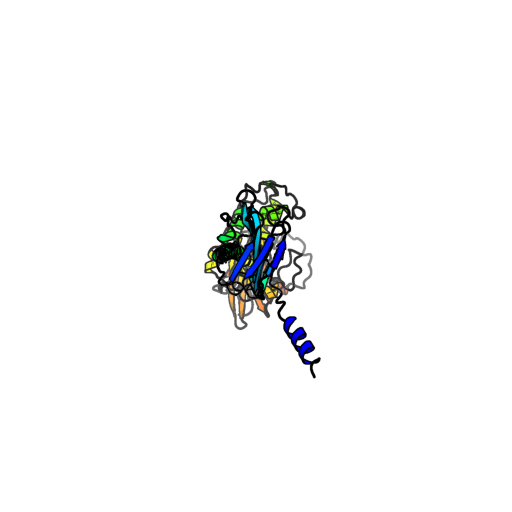 baltica OS155

Secondary structure (DSSP, 8-state):
-HHHHHHHHHHTTSS------EEEE-SSSSSS-EEEEEETTTTEEEEE-GGGTTPEEEPPPPSS--TT-EEEEETTEEEEEEEETTEEEEEEEEEETTTTEEEEEEEEEEE-SS-SSS-EEEEEEETTTTEEEEEEEEEETTTTEEEEPPPEEEE------BGGG--HHHHHHHHHHHHHHHHHHHHHHHHHHS--HHHHHHHHHHHHHHHHT--TT---EEETTTS---TTHHHHHHHSGGGSSSB-SSEEEHHHHHHHHHHHHHHHHHHHHHSTT--HHHHTTS--SSSEEEEE-TTS-EEEEEEE----SS-B-EEEEEEETTS-HHHHSTT--TT-TT---GGGTTS-TT--SEEEEEE-SS-EEEEEEEEEEEETTEEEEEEEEEEEETTEEEEEEEEEEEES-SS-EEEEETTTTEEEEEEE--SS--S-----GGGGTT----------PPPEEEEEEEEE-SSSEEEEEEEEEE---

pLDDT: mean 87.41, std 14.44, range [40.81, 98.56]

Solvent-accessible surface area (backbone atoms only — not comparable to full-atom values): 27673 Å² total; per-residue (Å²): 118,79,74,58,62,60,54,57,57,60,60,68,69,68,78,72,79,71,82,68,52,62,48,82,45,56,51,82,73,81,85,48,74,17,41,38,36,64,41,79,90,67,28,29,44,39,36,26,40,56,96,63,75,51,51,79,44,45,33,41,60,34,91,80,67,47,94,75,42,40,67,45,85,43,99,68,32,34,30,46,37,38,67,53,100,49,34,34,38,36,41,32,36,27,54,36,81,91,76,74,42,49,27,57,43,32,41,35,40,38,32,61,66,77,18,85,79,82,32,20,36,40,38,40,36,33,55,82,77,19,42,28,41,36,45,39,23,40,52,40,78,90,78,71,41,81,44,77,50,76,74,42,75,50,82,54,83,66,78,93,46,41,46,63,76,38,42,53,66,61,55,50,54,51,51,51,56,50,39,55,54,45,52,56,55,47,52,59,48,45,47,68,76,57,59,52,66,69,55,37,40,52,53,31,35,45,40,49,59,45,49,69,73,62,58,56,85,46,90,50,67,44,44,60,89,80,48,71,66,60,90,61,51,60,60,50,50,69,71,47,42,87,81,39,95,46,64,56,100,59,33,36,25,42,66,50,48,52,57,51,40,52,54,51,35,53,52,31,52,51,55,42,63,74,35,92,78,54,46,71,84,62,53,71,70,45,76,59,79,69,60,35,43,75,35,48,22,76,80,72,37,44,38,38,40,25,32,62,55,60,82,40,85,58,40,62,55,29,51,42,45,80,47,53,70,89,63,64,65,79,75,64,57,77,80,60,75,84,87,58,96,78,71,64,53,80,43,54,62,71,57,69,58,61,34,63,74,42,35,41,61,44,87,42,95,90,46,63,33,37,41,38,31,29,67,44,44,64,30,89,56,31,31,38,21,26,41,35,32,32,34,76,53,96,85,28,52,43,75,78,42,36,44,73,48,47,34,68,64,86,91,54,39,51,46,75,43,84,89,78,46,32,37,42,33,38,43,67,36,44,99,76,26,76,61,85,77,77,66,50,54,82,74,57,81,76,76,70,90,70,88,72,73,90,64,87,67,78,44,26,43,24,39,33,35,27,42,58,77,70,84,51,75,41,79,78,46,77,50,79,41,78,57,85,128